Protein AF-A0A2V6AE75-F1 (afdb_monomer_lite)

Secondary structure (DSSP, 8-state):
----HHHHHHHTT----------------PPPPPPPPPP---------------------------------PPPPP---------PPEEESEEEEEEEEEGGGTHHHHHHHHHHHHHHTT-EEEEEEE--S-TT--EEEEEEEEESS---S--SSEEEEEESSHHHHHTTGGGEEEEEEEEEETTT----TT--SSEEEEE-HHHHHHHHTTT--SSTTHHHHHHHHHHHHTT--HHHHHHHHHHHTTTS-HHHHHHHHHHHHHHHHS--TTT--S-EEE-----SS-PPP----HHHHHHHHHHHTT--EEEE---TTTHHHHHHHHHHGGGGT-EEEEPSSHHHHHHHHHHHHHTTS-EEEEE-HHHHHHHHHHHHHHHHTT--EEEEE---B-STT-BTTS-----HHHHHH-SSSS--------S-STTT-

Foldseek 3Di:
DDDDPVVVVVVVVPDDDDDDDDDDDFWWDWADDDDDDDDDDDDDDDDDDDDDDDDDDDDDDDDDDDDDDDDDDDDDDDDDDDDDDLAADADFKFKEKEKDKPVLCQVVLLVLVLQLLLVQVWDKTKDKFFDPDPVIDIIMIMMMIGLDDDQDSDQAGLEYEEEAQCRCVVRVVRHAFAGEYEYQLVHHDDDPVPNRYQYQYDVLQVLLCVLLPNPPRSHQSSLLVSLQLCQQQVGDPVSSLVVLCVVQPPHDPVVSVSSVSSSVSSNPDCSPPRRSHRYYHDNDDDPPDDRIDTDGLLVLLLVVCVVVPAQEFEEEDAPPNNVSLVSNQVCSVVVVGHYYYDPALCRRLVRQQVVQVVPGAYEYEDEDQSLLVCQAVLLVCQVVVGHYHYYHPYAADDPVGGRRHHDDPCPCCQQPVHPDDRGDDDDDDPHSNSSD

pLDDT: mean 78.6, std 26.05, range [21.42, 98.81]

Radius of gyration: 27.42 Å; chains: 1; bounding box: 71×68×72 Å

Sequence (436 aa):
MTADLNEFRRWQSAATVFLWKNRQHCLTLLIRGFPVLPENTSTPVVTEADAVGGGAPSASPAPTTSPASTATPAPTASPASDRADLRPENIQDAVIRLAGNSQDGIQTAGAFLARLAGRSDQDVMTYMTIPATISGGPSIFQVRIGSGEVLSAGDEADFLVAFYQHSYQDHLDFLKEGGVLLYDSDNVEPNLDDKRFVYVGVPITGLTVEALGGTAKDKGKNIFVLGLISKIFSLDVEKLKKLISEKFAGKDESIVNTALMAFQAGYAYPVGKVLTHQYQFEKIEKPGGRAQITMDGNQALAYGLIAAGVRYGAGYPITPWSSIMEVLRREFPKYGGIFVQAEDELGAVSLALGFSYSGYLAVTGSAGPGISLKSEAIGWASMAEIPLIVCNIQRGGPSTGLPT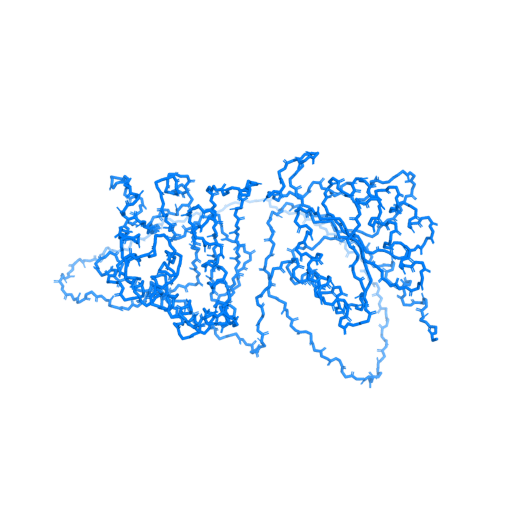NVEQSDLHQAIYGSHGDSPRVVLAAASVEDCF

Structure (mmCIF, N/CA/C/O backbone):
data_AF-A0A2V6AE75-F1
#
_entry.id   AF-A0A2V6AE75-F1
#
loop_
_atom_site.group_PDB
_atom_site.id
_atom_site.type_symbol
_atom_site.label_atom_id
_atom_site.label_alt_id
_atom_site.label_comp_id
_atom_site.label_asym_id
_atom_site.label_entity_id
_atom_site.label_seq_id
_atom_site.pdbx_PDB_ins_code
_atom_site.Cartn_x
_atom_site.Cartn_y
_atom_site.Cartn_z
_atom_site.occupancy
_atom_site.B_iso_or_equiv
_atom_site.auth_seq_id
_atom_site.auth_comp_id
_atom_site.auth_asym_id
_atom_site.auth_atom_id
_atom_site.pdbx_PDB_model_num
ATOM 1 N N . MET A 1 1 ? 36.318 -8.259 -16.735 1.00 35.66 1 MET A N 1
ATOM 2 C CA . MET A 1 1 ? 35.763 -9.527 -16.220 1.00 35.66 1 MET A CA 1
ATOM 3 C C . MET A 1 1 ? 34.542 -9.834 -17.063 1.00 35.66 1 MET A C 1
ATOM 5 O O . MET A 1 1 ? 33.540 -9.151 -16.933 1.00 35.66 1 MET A O 1
ATOM 9 N N . THR A 1 2 ? 34.693 -10.716 -18.044 1.00 29.47 2 THR A N 1
ATOM 10 C CA . THR A 1 2 ? 33.661 -11.074 -19.025 1.00 29.47 2 THR A CA 1
ATOM 11 C C . THR A 1 2 ? 32.618 -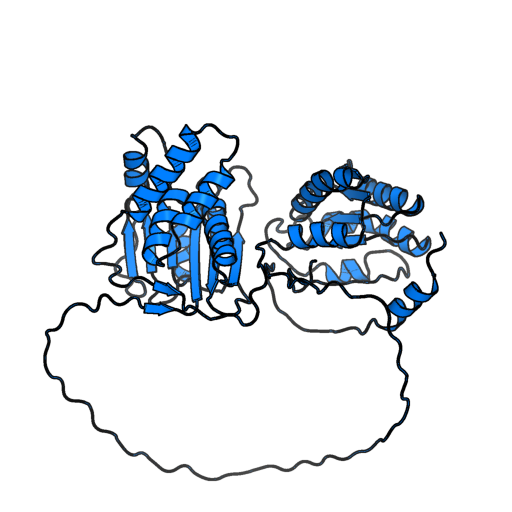11.971 -18.367 1.00 29.47 2 THR A C 1
ATOM 13 O O . THR A 1 2 ? 32.948 -13.088 -17.977 1.00 29.47 2 THR A O 1
ATOM 16 N N . ALA A 1 3 ? 31.392 -11.468 -18.218 1.00 35.03 3 ALA A N 1
ATOM 17 C CA . ALA A 1 3 ? 30.235 -12.274 -17.846 1.00 35.03 3 ALA A CA 1
ATOM 18 C C . ALA A 1 3 ? 29.914 -13.256 -18.986 1.00 35.03 3 ALA A C 1
ATOM 20 O O . ALA A 1 3 ? 29.964 -12.892 -20.163 1.00 35.03 3 ALA A O 1
ATOM 21 N N . ASP A 1 4 ? 29.652 -14.510 -18.628 1.00 35.81 4 ASP A N 1
ATOM 22 C CA . ASP A 1 4 ? 29.437 -15.612 -19.560 1.00 35.81 4 ASP A CA 1
ATOM 23 C C . ASP A 1 4 ? 28.069 -15.476 -20.254 1.00 35.81 4 ASP A C 1
ATOM 25 O O . ASP A 1 4 ? 27.013 -15.722 -19.673 1.00 35.81 4 ASP A O 1
ATOM 29 N N . LEU A 1 5 ? 28.094 -15.082 -21.531 1.00 38.09 5 LEU A N 1
ATOM 30 C CA . LEU A 1 5 ? 26.931 -14.957 -22.421 1.00 38.09 5 LEU A CA 1
ATOM 31 C C . LEU A 1 5 ? 26.118 -16.263 -22.562 1.00 38.09 5 LEU A C 1
ATOM 33 O O . LEU A 1 5 ? 24.979 -16.228 -23.035 1.00 38.09 5 LEU A O 1
ATOM 37 N N . ASN A 1 6 ? 26.659 -17.416 -22.149 1.00 29.03 6 ASN A N 1
ATOM 38 C CA . ASN A 1 6 ? 25.955 -18.697 -22.223 1.00 29.03 6 ASN A CA 1
ATOM 39 C C . ASN A 1 6 ? 24.900 -18.887 -21.125 1.00 29.03 6 ASN A C 1
ATOM 41 O O . ASN A 1 6 ? 23.926 -19.610 -21.351 1.00 29.03 6 ASN A O 1
ATOM 45 N N . GLU A 1 7 ? 25.029 -18.221 -19.973 1.00 36.72 7 GLU A N 1
ATOM 46 C CA . GLU A 1 7 ? 24.012 -18.289 -18.913 1.00 36.72 7 GLU A CA 1
ATOM 47 C C . GLU A 1 7 ? 22.717 -17.574 -19.331 1.00 36.72 7 GLU A C 1
ATOM 49 O O . GLU A 1 7 ? 21.615 -18.054 -19.060 1.00 36.72 7 GLU A O 1
ATOM 54 N N . PHE A 1 8 ? 22.839 -16.495 -20.109 1.00 36.03 8 PHE A N 1
ATOM 55 C CA . PHE A 1 8 ? 21.703 -15.723 -20.618 1.00 36.03 8 PHE A CA 1
ATOM 56 C C . PHE A 1 8 ? 20.878 -16.495 -21.665 1.00 36.03 8 PHE A C 1
ATOM 58 O O . PHE A 1 8 ? 19.649 -16.422 -21.687 1.00 36.03 8 PHE A O 1
ATOM 65 N N . ARG A 1 9 ? 21.530 -17.322 -22.498 1.00 31.33 9 ARG A N 1
ATOM 66 C CA . ARG A 1 9 ? 20.846 -18.162 -23.502 1.00 31.33 9 ARG A CA 1
ATOM 67 C C . ARG A 1 9 ? 20.025 -19.299 -22.887 1.00 31.33 9 ARG A C 1
ATOM 69 O O . ARG A 1 9 ? 19.037 -19.725 -23.484 1.00 31.33 9 ARG A O 1
ATOM 76 N N . ARG A 1 10 ? 20.375 -19.767 -21.682 1.00 28.88 10 ARG A N 1
ATOM 77 C CA . ARG A 1 10 ? 19.576 -20.776 -20.963 1.00 28.88 10 ARG A CA 1
ATOM 78 C C . ARG A 1 10 ? 18.225 -20.228 -20.494 1.00 28.88 10 ARG A C 1
ATOM 80 O O . ARG A 1 10 ? 17.246 -20.966 -20.527 1.00 28.88 10 ARG A O 1
ATOM 87 N N . TRP A 1 11 ? 18.139 -18.939 -20.158 1.00 31.64 11 TRP A N 1
ATOM 88 C CA . TRP A 1 11 ? 16.885 -18.297 -19.740 1.00 31.64 11 TRP A CA 1
ATOM 89 C C . TRP A 1 11 ? 15.883 -18.091 -20.886 1.00 31.64 11 TRP A C 1
ATOM 91 O O . TRP A 1 11 ? 14.678 -18.184 -20.663 1.00 31.64 11 TRP A O 1
ATOM 101 N N . GLN A 1 12 ? 16.347 -17.908 -22.129 1.00 29.72 12 GLN A N 1
ATOM 102 C CA . GLN A 1 12 ? 15.461 -17.770 -23.298 1.00 29.72 12 GLN A CA 1
ATOM 103 C C . GLN A 1 12 ? 14.671 -19.047 -23.636 1.00 29.72 12 GLN A C 1
ATOM 105 O O . GLN A 1 12 ? 13.652 -18.970 -24.315 1.00 29.72 12 GLN A O 1
ATOM 110 N N . SER A 1 13 ? 15.106 -20.217 -23.159 1.00 24.70 13 SER A N 1
ATOM 111 C CA . SER A 1 13 ? 14.531 -21.511 -23.563 1.00 24.70 13 SER A CA 1
ATOM 112 C C . SER A 1 13 ? 13.405 -22.016 -22.645 1.00 24.70 13 SER A C 1
ATOM 114 O O . SER A 1 13 ? 12.788 -23.030 -22.954 1.00 24.70 13 SER A O 1
ATOM 116 N N . ALA A 1 14 ? 13.128 -21.340 -21.521 1.00 26.14 14 ALA A N 1
ATOM 117 C CA . ALA A 1 14 ? 12.221 -21.835 -20.474 1.00 26.14 14 ALA A CA 1
ATOM 118 C C . ALA A 1 14 ? 10.892 -21.060 -20.341 1.00 26.14 14 ALA A C 1
ATOM 120 O O . ALA A 1 14 ? 10.086 -21.370 -19.463 1.00 26.14 14 ALA A O 1
ATOM 121 N N . ALA A 1 15 ? 10.623 -20.073 -21.202 1.00 24.88 15 ALA A N 1
ATOM 122 C CA . ALA A 1 15 ? 9.397 -19.277 -21.143 1.00 24.88 15 ALA A CA 1
ATOM 123 C C . ALA A 1 15 ? 8.184 -20.069 -21.670 1.00 24.88 15 ALA A C 1
ATOM 125 O O . ALA A 1 15 ? 7.795 -19.970 -22.832 1.00 24.88 15 ALA A O 1
ATOM 126 N N . THR A 1 16 ? 7.581 -20.877 -20.798 1.00 22.91 16 THR A N 1
ATOM 127 C CA . THR A 1 16 ? 6.280 -21.509 -21.042 1.00 22.91 16 THR A CA 1
ATOM 128 C C . THR A 1 16 ? 5.179 -20.503 -20.715 1.00 22.91 16 THR A C 1
ATOM 130 O O . THR A 1 16 ? 5.070 -20.029 -19.586 1.00 22.91 16 THR A O 1
ATOM 133 N N . VAL A 1 17 ? 4.366 -20.164 -21.716 1.00 23.61 17 VAL A N 1
ATOM 134 C CA . VAL A 1 17 ? 3.197 -19.285 -21.588 1.00 23.61 17 VAL A CA 1
ATOM 135 C C . VAL A 1 17 ? 2.129 -19.986 -20.746 1.00 23.61 17 VAL A C 1
ATOM 137 O O . VAL A 1 17 ? 1.530 -20.962 -21.194 1.00 23.61 17 VAL A O 1
ATOM 140 N N . PHE A 1 18 ? 1.856 -19.479 -19.543 1.00 23.05 18 PHE A N 1
ATOM 141 C CA . PHE A 1 18 ? 0.671 -19.858 -18.773 1.00 23.05 18 PHE A CA 1
ATOM 142 C C . PHE A 1 18 ? -0.447 -18.837 -19.013 1.00 23.05 18 PHE A C 1
ATOM 144 O O . PHE A 1 18 ? -0.394 -17.702 -18.550 1.00 23.05 18 PHE A O 1
ATOM 151 N N . LEU A 1 19 ? -1.478 -19.257 -19.749 1.00 21.42 19 LEU A N 1
ATOM 152 C CA . LEU A 1 19 ? -2.769 -18.574 -19.836 1.00 21.42 19 LEU A CA 1
ATOM 153 C C . LEU A 1 19 ? -3.636 -19.046 -18.666 1.00 21.42 19 LEU A C 1
ATOM 155 O O . LEU A 1 19 ? -4.072 -20.199 -18.655 1.00 21.42 19 LEU A O 1
ATOM 159 N N . TRP A 1 20 ? -3.922 -18.177 -17.693 1.00 22.97 20 TRP A N 1
ATOM 160 C CA . TRP A 1 20 ? -4.944 -18.479 -16.692 1.00 22.97 20 TRP A CA 1
ATOM 161 C C . TRP A 1 20 ? -5.740 -17.262 -16.210 1.00 22.97 20 TRP A C 1
ATOM 163 O O . TRP A 1 20 ? -5.363 -16.108 -16.382 1.00 22.97 20 TRP A O 1
ATOM 173 N N . LYS A 1 21 ? -6.924 -17.588 -15.694 1.00 21.62 21 LYS A N 1
ATOM 174 C CA . LYS A 1 21 ? -8.174 -16.837 -15.676 1.00 21.62 21 LYS A CA 1
ATOM 175 C C . LYS A 1 21 ? -8.388 -16.209 -14.293 1.00 21.62 21 LYS A C 1
ATOM 177 O O . LYS A 1 21 ? -8.457 -16.935 -13.312 1.00 21.62 21 LYS A O 1
ATOM 182 N N . ASN A 1 22 ? -8.600 -14.893 -14.278 1.00 27.47 22 ASN A N 1
ATOM 183 C CA . ASN A 1 22 ? -9.385 -14.118 -13.308 1.00 27.47 22 ASN A CA 1
ATOM 184 C C . ASN A 1 22 ? -9.069 -14.328 -11.808 1.00 27.47 22 ASN A C 1
ATOM 186 O O . ASN A 1 22 ? -9.602 -15.252 -11.199 1.00 27.47 22 ASN A O 1
ATOM 190 N N . ARG A 1 23 ? -8.309 -13.410 -11.189 1.00 27.20 23 ARG A N 1
ATOM 191 C CA . ARG A 1 23 ? -8.377 -13.092 -9.745 1.00 27.20 23 ARG A CA 1
ATOM 192 C C . ARG A 1 23 ? -7.715 -11.736 -9.470 1.00 27.20 23 ARG A C 1
ATOM 194 O O . ARG A 1 23 ? -6.557 -11.514 -9.807 1.00 27.20 23 ARG A O 1
ATOM 201 N N . GLN A 1 24 ? -8.509 -10.829 -8.910 1.00 28.41 24 GLN A N 1
ATOM 202 C CA . GLN A 1 24 ? -8.134 -9.467 -8.535 1.00 28.41 24 GLN A CA 1
ATOM 203 C C . GLN A 1 24 ? -7.286 -9.437 -7.247 1.00 28.41 24 GLN A C 1
ATOM 205 O O . GLN A 1 24 ? -7.341 -10.389 -6.467 1.00 28.41 24 GLN A O 1
ATOM 210 N N . HIS A 1 25 ? -6.646 -8.278 -7.019 1.00 34.34 25 HIS A N 1
ATOM 211 C CA . HIS A 1 25 ? -6.172 -7.667 -5.758 1.00 34.34 25 HIS A CA 1
ATOM 212 C C . HIS A 1 25 ? -4.651 -7.472 -5.613 1.00 34.34 25 HIS A C 1
ATOM 214 O O . HIS A 1 25 ? -3.851 -8.373 -5.841 1.00 34.34 25 HIS A O 1
ATOM 220 N N . CYS A 1 26 ? -4.287 -6.247 -5.204 1.00 28.89 26 CYS A N 1
ATOM 221 C CA . CYS A 1 26 ? -2.947 -5.845 -4.777 1.00 28.89 26 CYS A CA 1
ATOM 222 C C . CYS A 1 26 ? -2.521 -6.681 -3.576 1.00 28.89 26 CYS A C 1
ATOM 224 O O . CYS A 1 26 ? -3.180 -6.665 -2.537 1.00 28.89 26 CYS A O 1
ATOM 226 N N . LEU A 1 27 ? -1.416 -7.396 -3.734 1.00 27.48 27 LEU A N 1
ATOM 227 C CA . LEU A 1 27 ? -0.956 -8.338 -2.742 1.00 27.48 27 LEU A CA 1
ATOM 228 C C . LEU A 1 27 ? -0.050 -7.662 -1.699 1.00 27.48 27 LEU A C 1
ATOM 230 O O . LEU A 1 27 ? 0.659 -6.694 -1.977 1.00 27.48 27 LEU A O 1
ATOM 234 N N . THR A 1 28 ? -0.071 -8.197 -0.480 1.00 26.84 28 THR A N 1
ATOM 235 C CA . THR A 1 28 ? 0.963 -8.105 0.562 1.00 26.84 28 THR A CA 1
ATOM 236 C C . THR A 1 28 ? 1.141 -9.514 1.115 1.00 26.84 28 THR A C 1
ATOM 238 O O . THR A 1 28 ? 0.251 -10.041 1.761 1.00 26.84 28 THR A O 1
ATOM 241 N N . LEU A 1 29 ? 2.257 -10.152 0.775 1.00 28.88 29 LEU A N 1
ATOM 242 C CA . LEU A 1 29 ? 2.631 -11.528 1.109 1.00 28.88 29 LEU A CA 1
ATOM 243 C C . LEU A 1 29 ? 4.057 -11.540 1.666 1.00 28.88 29 LEU A C 1
ATOM 245 O O . LEU A 1 29 ? 4.942 -10.811 1.220 1.00 28.88 29 LEU A O 1
ATOM 249 N N . LEU A 1 30 ? 4.240 -12.379 2.671 1.00 32.41 30 LEU A N 1
ATOM 250 C CA . LEU A 1 30 ? 5.475 -12.615 3.399 1.00 32.41 30 LEU A CA 1
ATOM 251 C C . LEU A 1 30 ? 6.550 -13.247 2.504 1.00 32.41 30 LEU A C 1
ATOM 253 O O . LEU A 1 30 ? 6.355 -14.342 1.991 1.00 32.41 30 LEU A O 1
ATOM 257 N N . ILE A 1 31 ? 7.709 -12.598 2.376 1.00 30.89 31 ILE A N 1
ATOM 258 C CA . ILE A 1 31 ? 8.863 -13.163 1.661 1.00 30.89 31 ILE A CA 1
ATOM 259 C C . ILE A 1 31 ? 9.508 -14.263 2.510 1.00 30.89 31 ILE A C 1
ATOM 261 O O . ILE A 1 31 ? 9.928 -14.017 3.648 1.00 30.89 31 ILE A O 1
ATOM 265 N N . ARG A 1 32 ? 9.648 -15.470 1.950 1.00 32.94 32 ARG A N 1
ATOM 266 C CA . ARG A 1 32 ? 10.414 -16.561 2.559 1.00 32.94 32 ARG A CA 1
ATOM 267 C C . ARG A 1 32 ? 11.907 -16.320 2.325 1.00 32.94 32 ARG A C 1
ATOM 269 O O . ARG A 1 32 ? 12.381 -16.250 1.199 1.00 32.94 32 ARG A O 1
ATOM 276 N N . GLY A 1 33 ? 12.684 -16.217 3.404 1.00 25.08 33 GLY A N 1
ATOM 277 C CA . GLY A 1 33 ? 14.141 -16.097 3.309 1.00 25.08 33 GLY A CA 1
ATOM 278 C C . GLY A 1 33 ? 14.779 -17.307 2.611 1.00 25.08 33 GLY A C 1
ATOM 279 O O . GLY A 1 33 ? 14.550 -18.454 3.018 1.00 25.08 33 GLY A O 1
ATOM 280 N N . PHE A 1 34 ? 15.593 -17.042 1.586 1.00 28.50 34 PHE A N 1
ATOM 281 C CA . PHE A 1 34 ? 16.415 -18.039 0.898 1.00 28.50 34 PHE A CA 1
ATOM 282 C C . PHE A 1 34 ? 17.563 -18.542 1.790 1.00 28.50 34 PHE A C 1
ATOM 284 O O . PHE A 1 34 ? 18.136 -17.765 2.559 1.00 28.50 34 PHE A O 1
ATOM 291 N N . PRO A 1 35 ? 17.952 -19.825 1.682 1.00 26.17 35 PRO A N 1
ATOM 292 C CA . PRO A 1 35 ? 19.210 -20.292 2.236 1.00 26.17 35 PRO A CA 1
ATOM 293 C C . PRO A 1 35 ? 20.378 -19.752 1.403 1.00 26.17 35 PRO A C 1
ATOM 295 O O . PRO A 1 35 ? 20.378 -19.827 0.175 1.00 26.17 35 PRO A O 1
ATOM 298 N N . VAL A 1 36 ? 21.398 -19.241 2.088 1.00 27.55 36 VAL A N 1
ATOM 299 C CA . VAL A 1 36 ? 22.727 -19.023 1.510 1.00 27.55 36 VAL A CA 1
ATOM 300 C C . VAL A 1 36 ? 23.256 -20.389 1.058 1.00 27.55 36 VAL A C 1
ATOM 302 O O . VAL A 1 36 ? 23.403 -21.291 1.883 1.00 27.55 36 VAL A O 1
ATOM 305 N N . LEU A 1 37 ? 23.487 -20.563 -0.246 1.00 25.23 37 LEU A N 1
ATOM 306 C CA . LEU A 1 37 ? 24.079 -21.785 -0.795 1.00 25.23 37 LEU A CA 1
ATOM 307 C C . LEU A 1 37 ? 25.550 -21.895 -0.355 1.00 25.23 37 LEU A C 1
ATOM 309 O O . LEU A 1 37 ? 26.296 -20.931 -0.540 1.00 25.23 37 LEU A O 1
ATOM 313 N N . PRO A 1 38 ? 25.998 -23.042 0.186 1.00 25.62 38 PRO A N 1
ATOM 314 C CA . PRO A 1 38 ? 27.416 -23.334 0.292 1.00 25.62 38 PRO A CA 1
ATOM 315 C C . PRO A 1 38 ? 27.974 -23.818 -1.055 1.00 25.62 38 PRO A C 1
ATOM 317 O O . PRO A 1 38 ? 27.281 -24.442 -1.860 1.00 25.62 38 PRO A O 1
ATOM 320 N N . GLU A 1 39 ? 29.247 -23.497 -1.276 1.00 26.94 39 GLU A N 1
ATOM 321 C CA . GLU A 1 39 ? 30.039 -23.825 -2.460 1.00 26.94 39 GLU A CA 1
ATOM 322 C C . GLU A 1 39 ? 30.073 -25.328 -2.792 1.00 26.94 39 GLU A C 1
ATOM 324 O O . GLU A 1 39 ? 30.172 -26.178 -1.910 1.00 26.94 39 GLU A O 1
ATOM 329 N N . ASN A 1 40 ? 30.064 -25.604 -4.103 1.00 28.28 40 ASN A N 1
ATOM 330 C CA . ASN A 1 40 ? 30.619 -26.764 -4.809 1.00 28.28 40 ASN A CA 1
ATOM 331 C C . ASN A 1 40 ? 30.670 -28.112 -4.071 1.00 28.28 40 ASN A C 1
ATOM 333 O O . ASN A 1 40 ? 31.587 -28.376 -3.302 1.00 28.28 40 ASN A O 1
ATOM 337 N N . THR A 1 41 ? 29.855 -29.066 -4.522 1.00 27.16 41 THR A N 1
ATOM 338 C CA . THR A 1 41 ? 30.344 -30.428 -4.803 1.00 27.16 41 THR A CA 1
ATOM 339 C C . THR A 1 41 ? 29.506 -31.082 -5.901 1.00 27.16 41 THR A C 1
ATOM 341 O O . THR A 1 41 ? 28.281 -31.015 -5.926 1.00 27.16 41 THR A O 1
ATOM 344 N N . SER A 1 42 ? 30.217 -31.663 -6.858 1.00 25.88 42 SER A N 1
ATOM 345 C CA . SER A 1 42 ? 29.749 -32.352 -8.055 1.00 25.88 42 SER A CA 1
ATOM 346 C C . SER A 1 42 ? 29.156 -33.729 -7.746 1.00 25.88 42 SER A C 1
ATOM 348 O O . SER A 1 42 ? 29.641 -34.413 -6.852 1.00 25.88 42 SER A O 1
ATOM 350 N N . THR A 1 43 ? 28.157 -34.172 -8.520 1.00 24.55 43 THR A N 1
ATOM 351 C CA . THR A 1 43 ? 27.896 -35.586 -8.901 1.00 24.55 43 THR A CA 1
ATOM 352 C C . THR A 1 43 ? 26.747 -35.661 -9.940 1.00 24.55 43 THR A C 1
ATOM 354 O O . THR A 1 43 ? 26.070 -34.657 -10.150 1.00 24.55 43 THR A O 1
ATOM 357 N N . PRO A 1 44 ? 26.605 -36.771 -10.701 1.00 27.09 44 PRO A N 1
ATOM 358 C CA . PRO A 1 44 ? 26.409 -36.701 -12.149 1.00 27.09 44 PRO A CA 1
ATOM 359 C C . PRO A 1 44 ? 24.986 -36.974 -12.665 1.00 27.09 44 PRO A C 1
ATOM 361 O O . PRO A 1 44 ? 24.097 -37.456 -11.972 1.00 27.09 44 PRO A O 1
ATOM 364 N N . VAL A 1 45 ? 24.866 -36.673 -13.958 1.00 23.52 45 VAL A N 1
ATOM 365 C CA . VAL A 1 45 ? 23.772 -36.880 -14.913 1.00 23.52 45 VAL A CA 1
ATOM 366 C C . VAL A 1 45 ? 23.312 -38.342 -15.004 1.00 23.52 45 VAL A C 1
ATOM 368 O O . VAL A 1 45 ? 24.140 -39.246 -15.103 1.00 23.52 45 VAL A O 1
ATOM 371 N N . VAL A 1 46 ? 21.992 -38.544 -15.101 1.00 24.36 46 VAL A N 1
ATOM 372 C CA . VAL A 1 46 ? 21.364 -39.745 -15.678 1.00 24.36 46 VAL A CA 1
ATOM 373 C C . VAL A 1 46 ? 20.330 -39.295 -16.716 1.00 24.36 46 VAL A C 1
ATOM 375 O O . VAL A 1 46 ? 19.507 -38.424 -16.442 1.00 24.36 46 VAL A O 1
ATOM 378 N N . THR A 1 47 ? 20.419 -39.866 -17.915 1.00 24.08 47 THR A N 1
ATOM 379 C CA . THR A 1 47 ? 19.574 -39.637 -19.098 1.00 24.08 47 THR A CA 1
ATOM 380 C C . THR A 1 47 ? 18.679 -40.846 -19.399 1.00 24.08 47 THR A C 1
ATOM 382 O O . THR A 1 47 ? 19.060 -41.965 -19.064 1.00 24.08 47 THR A O 1
ATOM 385 N N . GLU A 1 48 ? 17.592 -40.577 -20.148 1.00 27.12 48 GLU A N 1
ATOM 386 C CA . GLU A 1 48 ? 16.764 -41.498 -20.972 1.00 27.12 48 GLU A CA 1
ATOM 387 C C . GLU A 1 48 ? 15.752 -42.412 -20.231 1.00 27.12 48 GLU A C 1
ATOM 389 O O . GLU A 1 48 ? 16.015 -42.858 -19.124 1.00 27.12 48 GLU A O 1
ATOM 394 N N . ALA A 1 49 ? 14.550 -42.743 -20.737 1.00 27.14 49 ALA A N 1
ATOM 395 C CA . ALA A 1 49 ? 13.912 -42.591 -22.054 1.00 27.14 49 ALA A CA 1
ATOM 396 C C . ALA A 1 49 ? 12.366 -42.767 -21.972 1.00 27.14 49 ALA A C 1
ATOM 398 O O . ALA A 1 49 ? 11.816 -43.168 -20.947 1.00 27.14 49 ALA A O 1
ATOM 399 N N . ASP A 1 50 ? 11.721 -42.471 -23.105 1.00 25.95 50 ASP A N 1
ATOM 400 C CA . ASP A 1 50 ? 10.306 -42.550 -23.503 1.00 25.95 50 ASP A CA 1
ATOM 401 C C . ASP A 1 50 ? 9.504 -43.822 -23.150 1.00 25.95 50 ASP A C 1
ATOM 403 O O . ASP A 1 50 ? 10.033 -44.931 -23.178 1.00 25.95 50 ASP A O 1
ATOM 407 N N . ALA A 1 51 ? 8.171 -43.672 -23.031 1.00 28.11 51 ALA A N 1
ATOM 408 C CA . ALA A 1 51 ? 7.203 -44.570 -23.686 1.00 28.11 51 ALA A CA 1
ATOM 409 C C . ALA A 1 51 ? 5.777 -43.978 -23.758 1.00 28.11 51 ALA A C 1
ATOM 411 O O . ALA A 1 51 ? 5.237 -43.429 -22.801 1.00 28.11 51 ALA A O 1
ATOM 412 N N . VAL A 1 52 ? 5.184 -44.147 -24.938 1.00 27.28 52 VAL A N 1
ATOM 413 C CA . VAL A 1 52 ? 3.875 -43.696 -25.432 1.00 27.28 52 VAL A CA 1
ATOM 414 C C . VAL A 1 52 ? 2.779 -44.752 -25.197 1.00 27.28 52 VAL A C 1
ATOM 416 O O . VAL A 1 52 ? 3.060 -45.947 -25.234 1.00 27.28 52 VAL A O 1
ATOM 419 N N . GLY A 1 53 ? 1.516 -44.305 -25.105 1.00 26.66 53 GLY A N 1
ATOM 420 C CA . GLY A 1 53 ? 0.292 -45.099 -25.346 1.00 26.66 53 GLY A CA 1
ATOM 421 C C . GLY A 1 53 ? -0.617 -45.162 -24.113 1.00 26.66 53 GLY A C 1
ATOM 422 O O . GLY A 1 53 ? -0.150 -45.463 -23.029 1.00 26.66 53 GLY A O 1
ATOM 423 N N . GLY A 1 54 ? -1.919 -44.877 -24.130 1.00 25.11 54 GLY A N 1
ATOM 424 C CA . GLY A 1 54 ? -2.922 -44.855 -25.190 1.00 25.11 54 GLY A CA 1
ATOM 425 C C . GLY A 1 54 ? -4.163 -45.592 -24.659 1.00 25.11 54 GLY A C 1
ATOM 426 O O . GLY A 1 54 ? -4.037 -46.726 -24.213 1.00 25.11 54 GLY A O 1
ATOM 427 N N . GLY A 1 55 ? -5.348 -44.970 -24.713 1.00 26.80 55 GLY A N 1
ATOM 428 C CA . GLY A 1 55 ? -6.639 -45.672 -24.595 1.00 26.80 55 GLY A CA 1
ATOM 429 C C . GLY A 1 55 ? -7.504 -45.343 -23.371 1.00 26.80 55 GLY A C 1
ATOM 430 O O . GLY A 1 55 ? -7.340 -45.921 -22.303 1.00 26.80 55 GLY A O 1
ATOM 431 N N . ALA A 1 56 ? -8.508 -44.485 -23.577 1.00 27.86 56 ALA A N 1
ATOM 432 C CA . ALA A 1 56 ? -9.781 -44.546 -22.850 1.00 27.86 56 ALA A CA 1
ATOM 433 C C . ALA A 1 56 ? -10.640 -45.702 -23.420 1.00 27.86 56 ALA A C 1
ATOM 435 O O . ALA A 1 56 ? -10.423 -46.094 -24.572 1.00 27.86 56 ALA A O 1
ATOM 436 N N . PRO A 1 57 ? -11.641 -46.220 -22.682 1.00 37.00 57 PRO A N 1
ATOM 437 C CA . PRO A 1 57 ? -12.982 -45.686 -22.928 1.00 37.00 57 PRO A CA 1
ATOM 438 C C . PRO A 1 57 ? -13.921 -45.602 -21.708 1.00 37.00 57 PRO A C 1
ATOM 440 O O . PRO A 1 57 ? -13.748 -46.215 -20.660 1.00 37.00 57 PRO A O 1
ATOM 443 N N . SER A 1 58 ? -14.958 -44.804 -21.945 1.00 28.28 58 SER A N 1
ATOM 444 C CA . SER A 1 58 ? -16.192 -44.535 -21.207 1.00 28.28 58 SER A CA 1
ATOM 445 C C . SER A 1 58 ? -17.004 -45.750 -20.737 1.00 28.28 58 SER A C 1
ATOM 447 O O . SER A 1 58 ? -17.206 -46.668 -21.528 1.00 28.28 58 SER A O 1
ATOM 449 N N . ALA A 1 59 ? -17.638 -45.647 -19.557 1.00 29.89 59 ALA A N 1
ATOM 450 C CA . ALA A 1 59 ? -19.034 -46.066 -19.334 1.00 29.89 59 ALA A CA 1
ATOM 451 C C . ALA A 1 59 ? -19.597 -45.598 -17.967 1.00 29.89 59 ALA A C 1
ATOM 453 O O . ALA A 1 59 ? -19.040 -45.843 -16.903 1.00 29.89 59 ALA A O 1
ATOM 454 N N . SER A 1 60 ? -20.760 -44.959 -18.022 1.00 27.70 60 SER A N 1
ATOM 455 C CA . SER A 1 60 ? -21.813 -44.810 -16.999 1.00 27.70 60 SER A CA 1
ATOM 456 C C . SER A 1 60 ? -23.137 -44.841 -17.792 1.00 27.70 60 SER A C 1
ATOM 458 O O . SER A 1 60 ? -23.062 -44.503 -18.980 1.00 27.70 60 SER A O 1
ATOM 460 N N . PRO A 1 61 ? -24.330 -45.189 -17.244 1.00 41.59 61 PRO A N 1
ATOM 461 C CA . PRO A 1 61 ? -24.777 -44.850 -15.882 1.00 41.59 61 PRO A CA 1
ATOM 462 C C . PRO A 1 61 ? -25.781 -45.826 -15.188 1.00 41.59 61 PRO A C 1
ATOM 464 O O . PRO A 1 61 ? -26.252 -46.800 -15.769 1.00 41.59 61 PRO A O 1
ATOM 467 N N . ALA A 1 62 ? -26.202 -45.404 -13.982 1.00 27.62 62 ALA A N 1
ATOM 468 C CA . ALA A 1 62 ? -27.538 -45.562 -13.364 1.00 27.62 62 ALA A CA 1
ATOM 469 C C . ALA A 1 62 ? -27.736 -46.706 -12.320 1.00 27.62 62 ALA A C 1
ATOM 471 O O . ALA A 1 62 ? -26.874 -47.565 -12.173 1.00 27.62 62 ALA A O 1
ATOM 472 N N . PRO A 1 63 ? -28.829 -46.690 -11.521 1.00 34.06 63 PRO A N 1
ATOM 473 C CA . PRO A 1 63 ? -28.933 -45.925 -10.267 1.00 34.06 63 PRO A CA 1
ATOM 474 C C . PRO A 1 63 ? -29.467 -46.778 -9.089 1.00 34.06 63 PRO A C 1
ATOM 476 O O . PRO A 1 63 ? -30.266 -47.685 -9.298 1.00 34.06 63 PRO A O 1
ATOM 479 N N . THR A 1 64 ? -29.148 -46.447 -7.832 1.00 29.62 64 THR A N 1
ATOM 480 C CA . THR A 1 64 ? -29.771 -47.130 -6.673 1.00 29.62 64 THR A CA 1
ATOM 481 C C . THR A 1 64 ? -29.946 -46.220 -5.454 1.00 29.62 64 THR A C 1
ATOM 483 O O . THR A 1 64 ? -28.998 -45.908 -4.745 1.00 29.62 64 THR A O 1
ATOM 486 N N . THR A 1 65 ? -31.201 -45.795 -5.273 1.00 28.78 65 THR A N 1
ATOM 487 C CA . THR A 1 65 ? -32.027 -45.835 -4.046 1.00 28.78 65 THR A CA 1
ATOM 488 C C . THR A 1 65 ? -31.405 -45.537 -2.674 1.00 28.78 65 THR A C 1
ATOM 490 O O . THR A 1 65 ? -30.635 -46.323 -2.128 1.00 28.78 65 THR A O 1
ATOM 493 N N . SER A 1 66 ? -31.916 -44.470 -2.052 1.00 30.66 66 SER A N 1
ATOM 494 C CA . SER A 1 66 ? -31.883 -44.183 -0.611 1.00 30.66 66 SER A CA 1
ATOM 495 C C . SER A 1 66 ? -32.665 -45.209 0.224 1.00 30.66 66 SER A C 1
ATOM 497 O O . SER A 1 66 ? -33.654 -45.764 -0.262 1.00 30.66 66 SER A O 1
ATOM 499 N N . PRO A 1 67 ? -32.352 -45.313 1.529 1.00 34.78 67 PRO A N 1
ATOM 500 C CA . PRO A 1 67 ? -33.397 -45.488 2.526 1.00 34.78 67 PRO A CA 1
ATOM 501 C C . PRO A 1 67 ? -33.361 -44.451 3.662 1.00 34.78 67 PRO A C 1
ATOM 503 O O . PRO A 1 67 ? -32.322 -44.025 4.157 1.00 34.78 67 PRO A O 1
ATOM 506 N N . ALA A 1 68 ? -34.590 -44.091 4.016 1.00 29.14 68 ALA A N 1
ATOM 507 C CA . ALA A 1 68 ? -35.151 -43.392 5.162 1.00 29.14 68 ALA A CA 1
ATOM 508 C C . ALA A 1 68 ? -34.379 -43.326 6.502 1.00 29.14 68 ALA A C 1
ATOM 510 O O . ALA A 1 68 ? -33.920 -44.322 7.050 1.00 29.14 68 ALA A O 1
ATOM 511 N N . SER A 1 69 ? -34.414 -42.107 7.053 1.00 29.34 69 SER A N 1
ATOM 512 C CA . SER A 1 69 ? -34.742 -41.696 8.430 1.00 29.34 69 SER A CA 1
ATOM 513 C C . SER A 1 69 ? -34.569 -42.680 9.599 1.00 29.34 69 SER A C 1
ATOM 515 O O . SER A 1 69 ? -35.364 -43.603 9.784 1.00 29.34 69 SER A O 1
ATOM 517 N N . THR A 1 70 ? -33.709 -42.291 10.539 1.00 29.80 70 THR A N 1
ATOM 518 C CA . THR A 1 70 ? -33.854 -42.610 11.966 1.00 29.80 70 THR A CA 1
ATOM 519 C C . THR A 1 70 ? -33.712 -41.330 12.780 1.00 29.80 70 THR A C 1
ATOM 521 O O . THR A 1 70 ? -32.706 -40.631 12.686 1.00 29.80 70 THR A O 1
ATOM 524 N N . ALA A 1 71 ? -34.766 -41.012 13.529 1.00 30.48 71 ALA A N 1
ATOM 525 C CA . ALA A 1 71 ? -34.874 -39.863 14.414 1.00 30.48 71 ALA A CA 1
ATOM 526 C C . ALA A 1 71 ? -34.008 -40.041 15.671 1.00 30.48 71 ALA A C 1
ATOM 528 O O . ALA A 1 71 ? -34.032 -41.101 16.297 1.00 30.48 71 ALA A O 1
ATOM 529 N N . THR A 1 72 ? -33.308 -38.979 16.065 1.00 31.14 72 THR A N 1
ATOM 530 C CA . THR A 1 72 ? -32.573 -38.880 17.335 1.00 31.14 72 THR A CA 1
ATOM 531 C C . THR A 1 72 ? -33.335 -37.916 18.256 1.00 31.14 72 THR A C 1
ATOM 533 O O . THR A 1 72 ? -33.786 -36.873 17.776 1.00 31.14 72 THR A O 1
ATOM 536 N N . PRO A 1 73 ? -33.543 -38.242 19.547 1.00 31.97 73 PRO A N 1
ATOM 537 C CA . PRO A 1 73 ? -34.420 -37.472 20.424 1.00 31.97 73 PRO A CA 1
ATOM 538 C C . PRO A 1 73 ? -33.782 -36.147 20.865 1.00 31.97 73 PRO A C 1
ATOM 540 O O . PRO A 1 73 ? -32.567 -36.039 21.020 1.00 31.97 73 PRO A O 1
ATOM 543 N N . ALA A 1 74 ? -34.635 -35.145 21.084 1.00 29.58 74 ALA A N 1
ATOM 544 C CA . ALA A 1 74 ? -34.269 -33.831 21.602 1.00 29.58 74 ALA A CA 1
ATOM 545 C C . ALA A 1 74 ? -33.660 -33.923 23.018 1.00 29.58 74 ALA A C 1
ATOM 547 O O . ALA A 1 74 ? -34.195 -34.665 23.848 1.00 29.58 74 ALA A O 1
ATOM 548 N N . PRO A 1 75 ? -32.612 -33.143 23.351 1.00 32.47 75 PRO A N 1
ATOM 549 C CA . PRO A 1 75 ? -32.167 -33.021 24.725 1.00 32.47 75 PRO A CA 1
ATOM 550 C C . PRO A 1 75 ? -33.094 -32.072 25.491 1.00 32.47 75 PRO A C 1
ATOM 552 O O . PRO A 1 75 ? -33.305 -30.915 25.133 1.00 32.47 75 PRO A O 1
ATOM 555 N N . THR A 1 76 ? -33.646 -32.615 26.566 1.00 29.45 76 THR A N 1
ATOM 556 C CA . THR A 1 76 ? -34.387 -31.958 27.641 1.00 29.45 76 THR A CA 1
ATOM 557 C C . THR A 1 76 ? -33.629 -30.779 28.254 1.00 29.45 76 THR A C 1
ATOM 559 O O . THR A 1 76 ? -32.464 -30.906 28.624 1.00 29.45 76 THR A O 1
ATOM 562 N N . ALA A 1 77 ? -34.334 -29.662 28.435 1.00 33.84 77 ALA A N 1
ATOM 563 C CA . ALA A 1 77 ? -33.880 -28.499 29.189 1.00 33.84 77 ALA A CA 1
ATOM 564 C C . ALA A 1 77 ? -33.769 -28.789 30.699 1.00 33.84 77 ALA A C 1
ATOM 566 O O . ALA A 1 77 ? -34.636 -29.444 31.283 1.00 33.84 77 ALA A O 1
ATOM 567 N N . SER A 1 78 ? -32.724 -28.256 31.335 1.00 29.05 78 SER A N 1
ATOM 568 C CA . SER A 1 78 ? -32.556 -28.089 32.791 1.00 29.05 78 SER A CA 1
ATOM 569 C C . SER A 1 78 ? -31.414 -27.085 33.054 1.00 29.05 78 SER A C 1
ATOM 571 O O . SER A 1 78 ? -30.622 -26.833 32.148 1.00 29.05 78 SER A O 1
ATOM 573 N N . PRO A 1 79 ? -31.377 -26.418 34.220 1.00 33.50 79 PRO A N 1
ATOM 574 C CA . PRO A 1 79 ? -31.850 -25.055 34.428 1.00 33.50 79 PRO A CA 1
ATOM 575 C C . PRO A 1 79 ? -30.714 -24.018 34.417 1.00 33.50 79 PRO A C 1
ATOM 577 O O . PRO A 1 79 ? -29.540 -24.330 34.588 1.00 33.50 79 PRO A O 1
ATOM 580 N N . ALA A 1 80 ? -31.099 -22.752 34.263 1.00 40.88 80 ALA A N 1
ATOM 581 C CA . ALA A 1 80 ? -30.216 -21.605 34.405 1.00 40.88 80 ALA A CA 1
ATOM 582 C C . ALA A 1 80 ? -29.604 -21.524 35.813 1.00 40.88 80 ALA A C 1
ATOM 584 O O . ALA A 1 80 ? -30.324 -21.304 36.782 1.00 40.88 80 ALA A O 1
ATOM 585 N N . SER A 1 81 ? -28.281 -21.628 35.892 1.00 40.72 81 SER A N 1
ATOM 586 C CA . SER A 1 81 ? -27.403 -20.664 36.562 1.00 40.72 81 SER A CA 1
ATOM 587 C C . SER A 1 81 ? -25.985 -21.218 36.534 1.00 40.72 81 SER A C 1
ATOM 589 O O . SER A 1 81 ? -25.669 -22.090 37.330 1.00 40.72 81 SER A O 1
ATOM 591 N N . ASP A 1 82 ? -25.131 -20.699 35.661 1.00 29.14 82 ASP A N 1
ATOM 592 C CA . ASP A 1 82 ? -23.701 -20.681 35.936 1.00 29.14 82 ASP A CA 1
ATOM 593 C C . ASP A 1 82 ? -23.049 -19.540 35.160 1.00 29.14 82 ASP A C 1
ATOM 595 O O . ASP A 1 82 ? -23.507 -19.129 34.096 1.00 29.14 82 ASP A O 1
ATOM 599 N N . ARG A 1 83 ? -22.059 -18.942 35.815 1.00 30.58 83 ARG A N 1
ATOM 600 C CA . ARG A 1 83 ? -21.357 -17.695 35.490 1.00 30.58 83 ARG A CA 1
ATOM 601 C C . ARG A 1 83 ? -21.121 -17.502 33.988 1.00 30.58 83 ARG A C 1
ATOM 603 O O . ARG A 1 83 ? -20.699 -18.438 33.322 1.00 30.58 83 ARG A O 1
ATOM 610 N N . ALA A 1 84 ? -21.305 -16.266 33.506 1.00 31.12 84 ALA A N 1
ATOM 611 C CA . ALA A 1 84 ? -20.851 -15.843 32.181 1.00 31.12 84 ALA A CA 1
ATOM 612 C C . ALA A 1 84 ? -19.425 -16.362 31.956 1.00 31.12 84 ALA A C 1
ATOM 614 O O . ALA A 1 84 ? -18.514 -16.028 32.716 1.00 31.12 84 ALA A O 1
ATOM 615 N N . ASP A 1 85 ? -19.276 -17.257 30.986 1.00 32.75 85 ASP A N 1
ATOM 616 C CA . ASP A 1 85 ? -18.018 -17.918 30.690 1.00 32.75 85 ASP A CA 1
ATOM 617 C C . ASP A 1 85 ? -17.045 -16.860 30.150 1.00 32.75 85 ASP A C 1
ATOM 619 O O . ASP A 1 85 ? -17.199 -16.366 29.038 1.00 32.75 85 ASP A O 1
ATOM 623 N N . LEU A 1 86 ? -16.085 -16.441 30.980 1.00 41.31 86 LEU A N 1
ATOM 624 C CA . LEU A 1 86 ? -15.099 -15.389 30.680 1.00 41.31 86 LEU A CA 1
ATOM 625 C C . LEU A 1 86 ? -13.980 -15.874 29.739 1.00 41.31 86 LEU A C 1
ATOM 627 O O . LEU A 1 86 ? -12.932 -15.233 29.643 1.00 41.31 86 LEU A O 1
ATOM 631 N N . ARG A 1 87 ? -14.146 -17.036 29.099 1.00 39.69 87 ARG A N 1
ATOM 632 C CA . ARG A 1 87 ? -13.136 -17.599 28.205 1.00 39.69 87 ARG A CA 1
ATOM 633 C C . ARG A 1 87 ? -13.137 -16.834 26.872 1.00 39.69 87 ARG A C 1
ATOM 635 O O . ARG A 1 87 ? -14.210 -16.629 26.302 1.00 39.69 87 ARG A O 1
ATOM 642 N N . PRO A 1 88 ? -11.961 -16.390 26.390 1.00 55.69 88 PRO A N 1
ATOM 643 C CA . PRO A 1 88 ? -11.818 -15.852 25.045 1.00 55.69 88 PRO A CA 1
ATOM 644 C C . PRO A 1 88 ? -12.332 -16.853 24.010 1.00 55.69 88 PRO A C 1
ATOM 646 O O . PRO A 1 88 ? -12.107 -18.057 24.157 1.00 55.69 88 PRO A O 1
ATOM 649 N N . GLU A 1 89 ? -12.999 -16.367 22.967 1.00 69.75 89 GLU A N 1
ATOM 650 C CA . GLU A 1 89 ? -13.271 -17.202 21.799 1.00 69.75 89 GLU A CA 1
ATOM 651 C C . GLU A 1 89 ? -11.983 -17.290 20.982 1.00 69.75 89 GLU A C 1
ATOM 653 O O . GLU A 1 89 ? -11.413 -16.274 20.572 1.00 69.75 89 GLU A O 1
ATOM 658 N N . ASN A 1 90 ? -11.493 -18.515 20.795 1.00 81.06 90 ASN A N 1
ATOM 659 C CA . ASN A 1 90 ? -10.373 -18.769 19.905 1.00 81.06 90 ASN A CA 1
ATOM 660 C C . ASN A 1 90 ? -10.850 -18.581 18.464 1.00 81.06 90 ASN A C 1
ATOM 662 O O . ASN A 1 90 ? -11.783 -19.256 18.030 1.00 81.06 90 ASN A O 1
ATOM 666 N N . ILE A 1 91 ? -10.205 -17.671 17.740 1.00 86.38 91 ILE A N 1
ATOM 667 C CA . ILE A 1 91 ? -10.494 -17.387 16.335 1.00 86.38 91 ILE A CA 1
ATOM 668 C C . ILE A 1 91 ? -9.284 -17.705 15.460 1.00 86.38 91 ILE A C 1
ATOM 670 O O . ILE A 1 91 ? -8.133 -17.501 15.854 1.00 86.38 91 ILE A O 1
ATOM 674 N N . GLN A 1 92 ? -9.549 -18.190 14.250 1.00 86.94 92 GLN A N 1
ATOM 675 C CA . GLN A 1 92 ? -8.510 -18.430 13.247 1.00 86.94 92 GLN A CA 1
ATOM 676 C C . GLN A 1 92 ? -8.104 -17.129 12.558 1.00 86.94 92 GLN A C 1
ATOM 678 O O . GLN A 1 92 ? -6.921 -16.851 12.389 1.00 86.94 92 GLN A O 1
ATOM 683 N N . ASP A 1 93 ? -9.075 -16.304 12.182 1.00 91.19 93 ASP A N 1
ATOM 684 C CA . ASP A 1 93 ? -8.845 -15.020 11.542 1.00 91.19 93 ASP A CA 1
ATOM 685 C C . ASP A 1 93 ? -9.933 -13.999 11.891 1.00 91.19 93 ASP A C 1
ATOM 687 O O . ASP A 1 93 ? -10.965 -14.328 12.474 1.00 91.19 93 ASP A O 1
ATOM 691 N N . ALA A 1 94 ? -9.660 -12.735 11.576 1.00 92.62 94 ALA A N 1
ATOM 692 C CA . ALA A 1 94 ? -10.634 -11.656 11.658 1.00 92.62 94 ALA A CA 1
ATOM 693 C C . ALA A 1 94 ? -10.333 -10.579 10.619 1.00 92.62 94 ALA A C 1
ATOM 695 O O . ALA A 1 94 ? -9.182 -10.160 10.451 1.00 92.62 94 ALA A O 1
ATOM 696 N N . VAL A 1 95 ? -11.385 -10.098 9.962 1.00 95.25 95 VAL A N 1
ATOM 697 C CA . VAL A 1 95 ? -11.365 -8.957 9.051 1.00 95.25 95 VAL A CA 1
ATOM 698 C C . VAL A 1 95 ? -11.869 -7.720 9.790 1.00 95.25 95 VAL A C 1
ATOM 700 O O . VAL A 1 95 ? -13.039 -7.625 10.163 1.00 95.25 95 VAL A O 1
ATOM 703 N N . ILE A 1 96 ? -10.984 -6.745 9.976 1.00 95.75 96 ILE A N 1
ATOM 704 C CA . ILE A 1 96 ? -11.270 -5.479 10.652 1.00 95.75 96 ILE A CA 1
ATOM 705 C C . ILE A 1 96 ? -11.212 -4.361 9.615 1.00 95.75 96 ILE A C 1
ATOM 707 O O . ILE A 1 96 ? -10.160 -4.107 9.023 1.00 95.75 96 ILE A O 1
ATOM 711 N N . ARG A 1 97 ? -12.330 -3.666 9.403 1.00 96.69 97 ARG A N 1
ATOM 712 C CA . ARG A 1 97 ? -12.429 -2.508 8.510 1.00 96.69 97 ARG A CA 1
ATOM 713 C C . ARG A 1 97 ? -12.530 -1.224 9.322 1.00 96.69 97 ARG A C 1
ATOM 715 O O . ARG A 1 97 ? -13.469 -1.036 10.083 1.00 96.69 97 ARG A O 1
ATOM 722 N N . LEU A 1 98 ? -11.578 -0.321 9.125 1.00 96.44 98 LEU A N 1
ATOM 723 C CA . LEU A 1 98 ? -11.593 1.039 9.653 1.00 96.44 98 LEU A CA 1
ATOM 724 C C . LEU A 1 98 ? -12.127 1.974 8.571 1.00 96.44 98 LEU A C 1
ATOM 726 O O . LEU A 1 98 ? -11.548 2.031 7.485 1.00 96.44 98 LEU A O 1
ATOM 730 N N . ALA A 1 99 ? -13.194 2.707 8.869 1.00 95.62 99 ALA A N 1
ATOM 731 C CA . ALA A 1 99 ? -13.828 3.645 7.957 1.00 95.62 99 ALA A CA 1
ATOM 732 C C . ALA A 1 99 ? -13.924 5.038 8.593 1.00 95.62 99 ALA A C 1
ATOM 734 O O . ALA A 1 99 ? -14.421 5.206 9.710 1.00 95.62 99 ALA A O 1
ATOM 735 N N . GLY A 1 100 ? -13.435 6.041 7.869 1.00 93.06 100 GLY A N 1
ATOM 736 C CA . GLY A 1 100 ? -13.366 7.424 8.329 1.00 93.06 100 GLY A CA 1
ATOM 737 C C . GLY A 1 100 ? -12.898 8.346 7.213 1.00 93.06 100 GLY A C 1
ATOM 738 O O . GLY A 1 100 ? -13.012 8.016 6.035 1.00 93.06 100 GLY A O 1
ATOM 739 N N . ASN A 1 101 ? -12.325 9.489 7.570 1.00 90.62 101 ASN A N 1
ATOM 740 C CA . ASN A 1 101 ? -11.689 10.380 6.613 1.00 90.62 101 ASN A CA 1
ATOM 741 C C . ASN A 1 101 ? -10.179 10.129 6.540 1.00 90.62 101 ASN A C 1
ATOM 743 O O . ASN A 1 101 ? -9.528 9.667 7.479 1.00 90.62 101 ASN A O 1
ATOM 747 N N . SER A 1 102 ? -9.581 10.500 5.410 1.00 83.62 102 SER A N 1
ATOM 748 C CA . SER A 1 102 ? -8.134 10.363 5.180 1.00 83.62 102 SER A CA 1
ATOM 749 C C . SER A 1 102 ? -7.274 11.093 6.225 1.00 83.62 102 SER A C 1
ATOM 751 O O . SER A 1 102 ? -6.138 10.696 6.480 1.00 83.62 102 SER A O 1
ATOM 753 N N . GLN A 1 103 ? -7.803 12.147 6.853 1.00 85.06 103 GLN A N 1
ATOM 754 C CA . GLN A 1 103 ? -7.108 12.918 7.886 1.00 85.06 103 GLN A CA 1
ATOM 755 C C . GLN A 1 103 ? -7.104 12.256 9.267 1.00 85.06 103 GLN A C 1
ATOM 757 O O . GLN A 1 103 ? -6.271 12.618 10.099 1.00 85.06 103 GLN A O 1
ATOM 762 N N . ASP A 1 104 ? -7.976 11.277 9.516 1.00 86.44 104 ASP A N 1
ATOM 763 C CA . ASP A 1 104 ? -8.091 10.654 10.839 1.00 86.44 104 ASP A CA 1
ATOM 764 C C . ASP A 1 104 ? -6.950 9.680 11.129 1.00 86.44 104 ASP A C 1
ATOM 766 O O . ASP A 1 104 ? -6.784 9.223 12.256 1.00 86.44 104 ASP A O 1
ATOM 770 N N . GLY A 1 105 ? -6.136 9.355 10.121 1.00 86.44 105 GLY A N 1
ATOM 771 C CA . GLY A 1 105 ? -5.003 8.451 10.263 1.00 86.44 105 GLY A CA 1
ATOM 772 C C . GLY A 1 105 ? -5.410 6.980 10.355 1.00 86.44 105 GLY A C 1
ATOM 773 O O . GLY A 1 105 ? -4.686 6.191 10.973 1.00 86.44 105 GLY A O 1
ATOM 774 N N . ILE A 1 106 ? -6.526 6.598 9.727 1.00 88.56 106 ILE A N 1
ATOM 775 C CA . ILE A 1 106 ? -6.999 5.207 9.632 1.00 88.56 106 ILE A CA 1
ATOM 776 C C . ILE A 1 106 ? -5.961 4.285 8.973 1.00 88.56 106 ILE A C 1
ATOM 778 O O . ILE A 1 106 ? -5.747 3.167 9.434 1.00 88.56 106 ILE A O 1
ATOM 782 N N . GLN A 1 107 ? -5.207 4.781 7.985 1.00 87.81 107 GLN A N 1
ATOM 783 C CA . GLN A 1 107 ? -4.126 4.031 7.336 1.00 87.81 107 GLN A CA 1
ATOM 784 C C . GLN A 1 107 ? -2.962 3.799 8.299 1.00 87.81 107 GLN A C 1
ATOM 786 O O . GLN A 1 107 ? -2.293 2.773 8.246 1.00 87.81 107 GLN A O 1
ATOM 791 N N . THR A 1 108 ? -2.730 4.743 9.216 1.00 89.81 108 THR A N 1
ATOM 792 C CA . THR A 1 108 ? -1.692 4.595 10.241 1.00 89.81 108 THR A CA 1
ATOM 793 C C . THR A 1 108 ? -2.092 3.545 11.277 1.00 89.81 108 THR A C 1
ATOM 795 O O . THR A 1 108 ? -1.260 2.709 11.621 1.00 89.81 108 THR A O 1
ATOM 798 N N . ALA A 1 109 ? -3.348 3.538 11.737 1.00 91.69 109 ALA A N 1
ATOM 799 C CA . ALA A 1 109 ? -3.847 2.499 12.642 1.00 91.69 109 ALA A CA 1
ATOM 800 C C . ALA A 1 109 ? -3.804 1.109 11.990 1.00 91.69 109 ALA A C 1
ATOM 802 O O . ALA A 1 109 ? -3.262 0.171 12.572 1.00 91.69 109 ALA A O 1
ATOM 803 N N . GLY A 1 110 ? -4.276 0.999 10.748 1.00 90.88 110 GLY A N 1
ATOM 804 C CA . GLY A 1 110 ? -4.205 -0.233 9.970 1.00 90.88 110 GLY A CA 1
ATOM 805 C C . GLY A 1 110 ? -2.777 -0.750 9.763 1.00 90.88 110 GLY A C 1
ATOM 806 O O . GLY A 1 110 ? -2.502 -1.932 9.966 1.00 90.88 110 GLY A O 1
ATOM 807 N N . ALA A 1 111 ? -1.830 0.141 9.455 1.00 89.44 111 ALA A N 1
ATOM 808 C CA . ALA A 1 111 ? -0.418 -0.217 9.335 1.00 89.44 111 ALA A CA 1
ATOM 809 C C . ALA A 1 111 ? 0.197 -0.699 10.662 1.00 89.44 111 ALA A C 1
ATOM 811 O O . ALA A 1 111 ? 1.073 -1.565 10.642 1.00 89.44 111 ALA A O 1
ATOM 812 N N . PHE A 1 112 ? -0.238 -0.170 11.814 1.00 93.38 112 PHE A N 1
ATOM 813 C CA . PHE A 1 112 ? 0.185 -0.693 13.117 1.00 93.38 112 PHE A CA 1
ATOM 814 C C . PHE A 1 112 ? -0.317 -2.116 13.348 1.00 93.38 112 PHE A C 1
ATOM 816 O O . PHE A 1 112 ? 0.477 -2.957 13.765 1.00 93.38 112 PHE A O 1
ATOM 823 N N . LEU A 1 113 ? -1.584 -2.396 13.027 1.00 92.56 113 LEU A N 1
ATOM 824 C CA . LEU A 1 113 ? -2.155 -3.742 13.123 1.00 92.56 113 LEU A CA 1
ATOM 825 C C . LEU A 1 113 ? -1.407 -4.731 12.220 1.00 92.56 113 LEU A C 1
ATOM 827 O O . LEU A 1 113 ? -0.999 -5.793 12.683 1.00 92.56 113 LEU A O 1
ATOM 831 N N . ALA A 1 114 ? -1.117 -4.350 10.974 1.00 90.50 114 ALA A N 1
ATOM 832 C CA . ALA A 1 114 ? -0.374 -5.207 10.053 1.00 90.50 114 ALA A CA 1
ATOM 833 C C . ALA A 1 114 ? 1.066 -5.484 10.510 1.00 90.50 114 ALA A C 1
ATOM 835 O O . ALA A 1 114 ? 1.533 -6.622 10.481 1.00 90.50 114 ALA A O 1
ATOM 836 N N . ARG A 1 115 ? 1.774 -4.461 11.002 1.00 89.50 115 ARG A N 1
ATOM 837 C CA . ARG A 1 115 ? 3.122 -4.643 11.563 1.00 89.50 115 ARG A CA 1
ATOM 838 C C . ARG A 1 115 ? 3.114 -5.470 12.841 1.00 89.50 115 ARG A C 1
ATOM 840 O O . ARG A 1 115 ? 4.076 -6.191 13.096 1.00 89.50 115 ARG A O 1
ATOM 847 N N . LEU A 1 116 ? 2.073 -5.341 13.662 1.00 90.25 116 LEU A N 1
ATOM 848 C CA . LEU A 1 116 ? 1.934 -6.146 14.866 1.00 90.25 116 LEU A CA 1
ATOM 849 C C . LEU A 1 116 ? 1.734 -7.618 14.523 1.00 90.25 116 LEU A C 1
ATOM 851 O O . LEU A 1 116 ? 2.393 -8.449 15.144 1.00 90.25 116 LEU A O 1
ATOM 855 N N . ALA A 1 117 ? 0.877 -7.914 13.542 1.00 87.00 117 ALA A N 1
ATOM 856 C CA . ALA A 1 117 ? 0.644 -9.271 13.065 1.00 87.00 117 ALA A CA 1
ATOM 857 C C . ALA A 1 117 ? 1.966 -9.927 12.633 1.00 87.00 117 ALA A C 1
ATOM 859 O O . ALA A 1 117 ? 2.356 -10.948 13.197 1.00 87.00 117 ALA A O 1
ATOM 860 N N . GLY A 1 118 ? 2.748 -9.255 11.777 1.00 83.50 118 GLY A N 1
ATOM 861 C CA . GLY A 1 118 ? 4.060 -9.766 11.358 1.00 83.50 118 GLY A CA 1
ATOM 862 C C . GLY A 1 118 ? 5.085 -9.905 12.493 1.00 83.50 118 GLY A C 1
ATOM 863 O O . GLY A 1 118 ? 5.929 -10.792 12.450 1.00 83.50 118 GLY A O 1
ATOM 864 N N . ARG A 1 119 ? 5.019 -9.074 13.547 1.00 83.25 119 ARG A N 1
ATOM 865 C CA . ARG A 1 119 ? 5.861 -9.225 14.757 1.00 83.25 119 ARG A CA 1
ATOM 866 C C . ARG A 1 119 ? 5.363 -10.301 15.723 1.00 83.25 119 ARG A C 1
ATOM 868 O O . ARG A 1 119 ? 6.044 -10.582 16.712 1.00 83.25 119 ARG A O 1
ATOM 875 N N . SER A 1 120 ? 4.167 -10.830 15.510 1.00 81.94 120 SER A N 1
ATOM 876 C CA . SER A 1 120 ? 3.513 -11.820 16.370 1.00 81.94 120 SER A CA 1
ATOM 877 C C . SER A 1 120 ? 3.303 -13.152 15.655 1.00 81.94 120 SER A C 1
ATOM 879 O O . SER A 1 120 ? 2.465 -13.934 16.087 1.00 81.94 120 SER A O 1
ATOM 881 N N . ASP A 1 121 ? 4.078 -13.402 14.596 1.00 79.00 121 ASP A N 1
ATOM 882 C CA . ASP A 1 121 ? 4.037 -14.610 13.767 1.00 79.00 121 ASP A CA 1
ATOM 883 C C . ASP A 1 121 ? 2.646 -14.905 13.176 1.00 79.00 121 ASP A C 1
ATOM 885 O O . ASP A 1 121 ? 2.310 -16.053 12.884 1.00 79.00 121 ASP A O 1
ATOM 889 N N . GLN A 1 122 ? 1.835 -13.864 12.977 1.00 84.75 122 GLN A N 1
ATOM 890 C CA . GLN A 1 122 ? 0.529 -13.929 12.327 1.00 84.75 122 GLN A CA 1
ATOM 891 C C . GLN A 1 122 ? 0.651 -13.505 10.868 1.00 84.75 122 GLN A C 1
ATOM 893 O O . GLN A 1 122 ? 1.429 -12.607 10.530 1.00 84.75 122 GLN A O 1
ATOM 898 N N . ASP A 1 123 ? -0.158 -14.117 10.010 1.00 86.19 123 ASP A N 1
ATOM 899 C CA . ASP A 1 123 ? -0.256 -13.672 8.626 1.00 86.19 123 ASP A CA 1
ATOM 900 C C . ASP A 1 123 ? -1.251 -12.517 8.533 1.00 86.19 123 ASP A C 1
ATOM 902 O O . ASP A 1 123 ? -2.219 -12.419 9.296 1.00 86.19 123 ASP A O 1
ATOM 906 N N . VAL A 1 124 ? -0.988 -11.608 7.598 1.00 90.25 124 VAL A N 1
ATOM 907 C CA . VAL A 1 124 ? -1.806 -10.418 7.417 1.00 90.25 124 VAL A CA 1
ATOM 908 C C . VAL A 1 124 ? -1.916 -10.029 5.957 1.00 90.25 124 VAL A C 1
ATOM 910 O O . VAL A 1 124 ? -0.920 -9.975 5.240 1.00 90.25 124 VAL A O 1
ATOM 913 N N . MET A 1 125 ? -3.131 -9.675 5.553 1.00 89.94 125 MET A N 1
ATOM 914 C CA . MET A 1 125 ? -3.402 -8.997 4.293 1.00 89.94 125 MET A CA 1
ATOM 915 C C . MET A 1 125 ? -4.106 -7.677 4.582 1.00 89.94 125 MET A C 1
ATOM 917 O O . MET A 1 125 ? -4.965 -7.593 5.462 1.00 89.94 125 MET A O 1
ATOM 921 N N . THR A 1 126 ? -3.746 -6.637 3.836 1.00 91.19 126 THR A N 1
ATOM 922 C CA . THR A 1 126 ? -4.375 -5.321 3.964 1.00 91.19 126 THR A CA 1
ATOM 923 C C . THR A 1 126 ? -4.978 -4.884 2.644 1.00 91.19 126 THR A C 1
ATOM 925 O O . THR A 1 126 ? -4.477 -5.226 1.577 1.00 91.19 126 THR A O 1
ATOM 928 N N . TYR A 1 127 ? -6.052 -4.114 2.727 1.00 87.69 127 TYR A N 1
ATOM 929 C CA . TYR A 1 127 ? -6.679 -3.452 1.597 1.00 87.69 127 TYR A CA 1
ATOM 930 C C . TYR A 1 127 ? -7.036 -2.034 2.017 1.00 87.69 127 TYR A C 1
ATOM 932 O O . TYR A 1 127 ? -7.474 -1.805 3.141 1.00 87.69 127 TYR A O 1
ATOM 940 N N . MET A 1 128 ? -6.832 -1.061 1.141 1.00 87.25 128 MET A N 1
ATOM 941 C CA . MET A 1 128 ? -7.168 0.322 1.448 1.00 87.25 128 MET A CA 1
ATOM 942 C C . MET A 1 128 ? -7.726 1.016 0.224 1.00 87.25 128 MET A C 1
ATOM 944 O O . MET A 1 128 ? -7.328 0.733 -0.904 1.00 87.25 128 MET A O 1
ATOM 948 N N . THR A 1 129 ? -8.604 1.976 0.470 1.00 82.25 129 THR A N 1
ATOM 949 C CA . THR A 1 129 ? -9.105 2.878 -0.560 1.00 82.25 129 THR A CA 1
ATOM 950 C C . THR A 1 129 ? -8.779 4.288 -0.119 1.00 82.25 129 THR A C 1
ATOM 952 O O . THR A 1 129 ? -9.217 4.734 0.943 1.00 82.25 129 THR A O 1
ATOM 955 N N . ILE A 1 130 ? -7.973 4.977 -0.921 1.00 78.88 130 ILE A N 1
ATOM 956 C CA . ILE A 1 130 ? -7.564 6.360 -0.684 1.00 78.88 130 ILE A CA 1
ATOM 957 C C . ILE A 1 130 ? -8.277 7.221 -1.731 1.00 78.88 130 ILE A C 1
ATOM 959 O O . ILE A 1 130 ? -8.264 6.861 -2.915 1.00 78.88 130 ILE A O 1
ATOM 963 N N . PRO A 1 131 ? -8.909 8.339 -1.338 1.00 77.50 131 PRO A N 1
ATOM 964 C CA . PRO A 1 131 ? -9.507 9.246 -2.300 1.00 77.50 131 PRO A CA 1
ATOM 965 C C . PRO A 1 131 ? -8.426 9.836 -3.211 1.00 77.50 131 PRO A C 1
ATOM 967 O O . PRO A 1 131 ? -7.294 10.082 -2.797 1.00 77.50 131 PRO A O 1
ATOM 970 N N . ALA A 1 132 ? -8.785 10.114 -4.463 1.00 70.62 132 ALA A N 1
ATOM 971 C CA . ALA A 1 132 ? -7.872 10.759 -5.407 1.00 70.62 132 ALA A CA 1
ATOM 972 C C . ALA A 1 132 ? -7.576 12.234 -5.047 1.00 70.62 132 ALA A C 1
ATOM 974 O O . ALA A 1 132 ? -6.660 12.840 -5.601 1.00 70.62 132 ALA A O 1
ATOM 975 N N . THR A 1 133 ? -8.345 12.828 -4.129 1.00 71.88 133 THR A N 1
ATOM 976 C CA . THR A 1 133 ? -8.224 14.223 -3.694 1.00 71.88 133 THR A CA 1
ATOM 977 C C . THR A 1 133 ? -7.300 14.374 -2.487 1.00 71.88 133 THR A C 1
ATOM 979 O O . THR A 1 133 ? -7.541 13.822 -1.417 1.00 71.88 133 THR A O 1
ATOM 982 N N . ILE A 1 134 ? -6.279 15.227 -2.623 1.00 68.69 134 ILE A N 1
ATOM 983 C CA . ILE A 1 134 ? -5.314 15.530 -1.547 1.00 68.69 134 ILE A CA 1
ATOM 984 C C . ILE A 1 134 ? -5.986 16.240 -0.358 1.00 68.69 134 ILE A C 1
ATOM 986 O O . ILE A 1 134 ? -5.547 16.101 0.780 1.00 68.69 134 ILE A O 1
ATOM 990 N N . SER A 1 135 ? -7.086 16.963 -0.597 1.00 67.69 135 SER A N 1
ATOM 991 C CA . SER A 1 135 ? -7.886 17.628 0.442 1.00 67.69 135 SER A CA 1
ATOM 992 C C . SER A 1 135 ? -8.570 16.662 1.418 1.00 67.69 135 SER A C 1
ATOM 994 O O . SER A 1 135 ? -9.214 17.118 2.361 1.00 67.69 135 SER A O 1
ATOM 996 N N . GLY A 1 136 ? -8.436 15.351 1.199 1.00 73.00 136 GLY A N 1
ATOM 997 C CA . GLY A 1 136 ? -9.038 14.282 1.982 1.00 73.00 136 GLY A CA 1
ATOM 998 C C . GLY A 1 136 ? -10.410 13.874 1.463 1.00 73.00 136 GLY A C 1
ATOM 999 O O . GLY A 1 136 ? -10.742 14.107 0.300 1.00 73.00 136 GLY A O 1
ATOM 1000 N N . GLY A 1 137 ? -11.175 13.229 2.338 1.00 84.62 137 GLY A N 1
ATOM 1001 C CA . GLY A 1 137 ? -12.446 12.585 2.023 1.00 84.62 137 GLY A CA 1
ATOM 1002 C C . GLY A 1 137 ? -12.534 11.182 2.628 1.00 84.62 137 GLY A C 1
ATOM 1003 O O . GLY A 1 137 ? -11.555 10.738 3.257 1.00 84.62 137 GLY A O 1
ATOM 1004 N N . PRO A 1 138 ? -13.676 10.502 2.419 1.00 89.88 138 PRO A N 1
ATOM 1005 C CA . PRO A 1 138 ? -13.907 9.152 2.905 1.00 89.88 138 PRO A CA 1
ATOM 1006 C C . PRO A 1 138 ? -12.798 8.209 2.454 1.00 89.88 138 PRO A C 1
ATOM 1008 O O . PRO A 1 138 ? -12.326 8.254 1.315 1.00 89.88 138 PRO A O 1
ATOM 1011 N N . SER A 1 139 ? -12.349 7.374 3.374 1.00 90.12 139 SER A N 1
ATOM 1012 C CA . SER A 1 139 ? -11.305 6.396 3.140 1.00 90.12 139 SER A CA 1
ATOM 1013 C C . SER A 1 139 ? -11.536 5.189 4.033 1.00 90.12 139 SER A C 1
ATOM 1015 O O . SER A 1 139 ? -12.130 5.286 5.111 1.00 90.12 139 SER A O 1
ATOM 1017 N N . ILE A 1 140 ? -11.029 4.047 3.579 1.00 92.69 140 ILE A N 1
ATOM 1018 C CA . ILE A 1 140 ? -11.026 2.825 4.367 1.00 92.69 140 ILE A CA 1
ATOM 1019 C C . ILE A 1 140 ? -9.638 2.223 4.460 1.00 92.69 140 ILE A C 1
ATOM 1021 O O . ILE A 1 140 ? -8.813 2.338 3.549 1.00 92.69 140 ILE A O 1
ATOM 1025 N N . PHE A 1 141 ? -9.430 1.512 5.559 1.00 93.75 141 PHE A N 1
ATOM 1026 C CA . PHE A 1 141 ? -8.355 0.554 5.704 1.00 93.75 141 PHE A CA 1
ATOM 1027 C C . PHE A 1 141 ? -8.917 -0.739 6.283 1.00 93.75 141 PHE A C 1
ATOM 1029 O O . PHE A 1 141 ? -9.440 -0.755 7.393 1.00 93.75 141 PHE A O 1
ATOM 1036 N N . GLN A 1 142 ? -8.785 -1.826 5.543 1.00 95.00 142 GLN A N 1
ATOM 1037 C CA . GLN A 1 142 ? -9.135 -3.165 5.969 1.00 95.00 142 GLN A CA 1
ATOM 1038 C C . GLN A 1 142 ? -7.870 -3.963 6.249 1.00 95.00 142 GLN A C 1
ATOM 1040 O O . GLN A 1 142 ? -6.922 -3.957 5.464 1.00 95.00 142 GLN A O 1
ATOM 1045 N N . VAL A 1 143 ? -7.869 -4.663 7.373 1.00 94.69 143 VAL A N 1
ATOM 1046 C CA . VAL A 1 143 ? -6.815 -5.589 7.761 1.00 94.69 143 VAL A CA 1
ATOM 1047 C C . VAL A 1 143 ? -7.450 -6.928 8.093 1.00 94.69 143 VAL A C 1
ATOM 1049 O O . VAL A 1 143 ? -8.383 -6.994 8.890 1.00 94.69 143 VAL A O 1
ATOM 1052 N N . ARG A 1 144 ? -6.949 -7.992 7.474 1.00 94.44 144 ARG A N 1
ATOM 1053 C CA . ARG A 1 144 ? -7.278 -9.365 7.840 1.00 94.44 144 ARG A CA 1
ATOM 1054 C C . ARG A 1 144 ? -6.071 -9.985 8.503 1.00 94.44 144 ARG A C 1
ATOM 1056 O O . ARG A 1 144 ? -5.028 -10.089 7.865 1.00 94.44 144 ARG A O 1
ATOM 1063 N N . ILE A 1 145 ? -6.220 -10.364 9.764 1.00 91.88 145 ILE A N 1
ATOM 1064 C CA . ILE A 1 145 ? -5.178 -11.016 10.560 1.00 91.88 145 ILE A CA 1
ATOM 1065 C C . ILE A 1 145 ? -5.597 -12.465 10.754 1.00 91.88 145 ILE A C 1
ATOM 1067 O O . ILE A 1 145 ? -6.760 -12.712 11.062 1.00 91.88 145 ILE A O 1
ATOM 1071 N N . GLY A 1 146 ? -4.667 -13.400 10.579 1.00 88.44 146 GLY A N 1
ATOM 1072 C CA . GLY A 1 146 ? -4.916 -14.824 10.768 1.00 88.44 146 GLY A CA 1
ATOM 1073 C C . GLY A 1 146 ? -3.771 -15.539 11.480 1.00 88.44 146 GLY A C 1
ATOM 1074 O O . GLY A 1 146 ? -2.603 -15.157 11.378 1.00 88.44 146 GLY A O 1
ATOM 1075 N N . SER A 1 147 ? -4.117 -16.594 12.210 1.00 83.19 147 SER A N 1
ATOM 1076 C CA . SER A 1 147 ? -3.186 -17.573 12.779 1.00 83.19 147 SER A CA 1
ATOM 1077 C C . SER A 1 147 ? -2.555 -18.460 11.691 1.00 83.19 147 SER A C 1
ATOM 1079 O O . SER A 1 147 ? -1.403 -18.880 11.821 1.00 83.19 147 SER A O 1
ATOM 1081 N N . GLY A 1 148 ? -3.309 -18.734 10.621 1.00 78.31 148 GLY A N 1
ATOM 1082 C CA . GLY A 1 148 ? -2.907 -19.501 9.441 1.00 78.31 148 GLY A CA 1
ATOM 1083 C C . GLY A 1 148 ? -2.710 -18.633 8.199 1.00 78.31 148 GLY A C 1
ATOM 1084 O O . GLY A 1 148 ? -2.602 -17.417 8.294 1.00 78.31 148 GLY A O 1
ATOM 1085 N N . GLU A 1 149 ? -2.667 -19.265 7.027 1.00 80.00 149 GLU A N 1
ATOM 1086 C CA . GLU A 1 149 ? -2.364 -18.587 5.763 1.00 80.00 149 GLU A CA 1
ATOM 1087 C C . GLU A 1 149 ? -3.481 -17.611 5.346 1.00 80.00 149 GLU A C 1
ATOM 1089 O O . GLU A 1 149 ? -4.633 -18.005 5.141 1.00 80.00 149 GLU A O 1
ATOM 1094 N N . VAL A 1 150 ? -3.138 -16.327 5.192 1.00 84.81 150 VAL A N 1
ATOM 1095 C CA . VAL A 1 150 ? -4.066 -15.274 4.747 1.00 84.81 150 VAL A CA 1
ATOM 1096 C C . VAL A 1 150 ? -3.741 -14.863 3.312 1.00 84.81 150 VAL A C 1
ATOM 1098 O O . VAL A 1 150 ? -2.790 -14.131 3.056 1.00 84.81 150 VAL A O 1
ATOM 1101 N N . LEU A 1 151 ? -4.571 -15.308 2.365 1.00 84.88 151 LEU A N 1
ATOM 1102 C CA . LEU A 1 151 ? -4.337 -15.119 0.923 1.00 84.88 151 LEU A CA 1
ATOM 1103 C C . LEU A 1 151 ? -5.122 -13.957 0.294 1.00 84.88 151 LEU A C 1
ATOM 1105 O O . LEU A 1 151 ? -4.905 -13.614 -0.865 1.00 84.88 151 LEU A O 1
ATOM 1109 N N . SER A 1 152 ? -6.065 -13.359 1.024 1.00 88.25 152 SER A N 1
ATOM 1110 C CA . SER A 1 152 ? -6.878 -12.237 0.543 1.00 88.25 152 SER A CA 1
ATOM 1111 C C . SER A 1 152 ? -7.321 -11.347 1.697 1.00 88.25 152 SER A C 1
ATOM 1113 O O . SER A 1 152 ? -7.384 -11.800 2.839 1.00 88.25 152 SER A O 1
ATOM 1115 N N . ALA A 1 153 ? -7.670 -10.092 1.407 1.00 87.69 153 ALA A N 1
ATOM 1116 C CA . ALA A 1 153 ? -8.147 -9.155 2.423 1.00 87.69 153 ALA A CA 1
ATOM 1117 C C . ALA A 1 153 ? -9.551 -9.500 2.963 1.00 87.69 153 ALA A C 1
ATOM 1119 O O . ALA A 1 153 ? -9.904 -9.017 4.035 1.00 87.69 153 ALA A O 1
ATOM 1120 N N . GLY A 1 154 ? -10.317 -10.340 2.255 1.00 89.44 154 GLY A N 1
ATOM 1121 C CA . GLY A 1 154 ? -11.721 -10.656 2.547 1.00 89.44 154 GLY A CA 1
ATOM 1122 C C . GLY A 1 154 ? -12.698 -9.653 1.922 1.00 89.44 154 GLY A C 1
ATOM 1123 O O . GLY A 1 154 ? -12.388 -8.468 1.822 1.00 89.44 154 GLY A O 1
ATOM 1124 N N . ASP A 1 155 ? -13.871 -10.124 1.498 1.00 89.81 155 ASP A N 1
ATOM 1125 C CA . ASP A 1 155 ? -14.897 -9.264 0.886 1.00 89.81 155 ASP A CA 1
ATOM 1126 C C . ASP A 1 155 ? -15.692 -8.494 1.956 1.00 89.81 155 ASP A C 1
ATOM 1128 O O . ASP A 1 155 ? -15.898 -7.280 1.850 1.00 89.81 155 ASP A O 1
ATOM 1132 N N . GLU A 1 156 ? -16.062 -9.197 3.030 1.00 93.44 156 GLU A N 1
ATOM 1133 C CA . GLU A 1 156 ? -16.833 -8.681 4.162 1.00 93.44 156 GLU A CA 1
ATOM 1134 C C . GLU A 1 156 ? -15.983 -8.612 5.438 1.00 93.44 156 GLU A C 1
ATOM 1136 O O . GLU A 1 156 ? -15.113 -9.455 5.683 1.00 93.44 156 GLU A O 1
ATOM 1141 N N . ALA A 1 157 ? -16.263 -7.613 6.270 1.00 94.94 157 ALA A N 1
ATOM 1142 C CA . ALA A 1 157 ? -15.650 -7.417 7.572 1.00 94.94 157 ALA A CA 1
ATOM 1143 C C . ALA A 1 157 ? -16.385 -8.210 8.660 1.00 94.94 157 ALA A C 1
ATOM 1145 O O . ALA A 1 157 ? -17.610 -8.293 8.656 1.00 94.94 157 ALA A O 1
ATOM 1146 N N . ASP A 1 158 ? -15.636 -8.738 9.626 1.00 94.25 158 ASP A N 1
ATOM 1147 C CA . ASP A 1 158 ? -16.183 -9.237 10.893 1.00 94.25 158 ASP A CA 1
ATOM 1148 C C . ASP A 1 158 ? -16.422 -8.067 11.863 1.00 94.25 158 ASP A C 1
ATOM 1150 O O . ASP A 1 158 ? -17.371 -8.070 12.647 1.00 94.25 158 ASP A O 1
ATOM 1154 N N . PHE A 1 159 ? -15.567 -7.040 11.771 1.00 94.94 159 PHE A N 1
ATOM 1155 C CA . PHE A 1 159 ? -15.628 -5.817 12.567 1.00 94.94 159 PHE A CA 1
ATOM 1156 C C . PHE A 1 159 ? -15.562 -4.590 11.668 1.00 94.94 159 PHE A C 1
ATOM 1158 O O . PHE A 1 159 ? -14.576 -4.386 10.955 1.00 94.94 159 PHE A O 1
ATOM 1165 N N . LEU A 1 160 ? -16.571 -3.728 11.760 1.00 96.81 160 LEU A N 1
ATOM 1166 C CA . LEU A 1 160 ? -16.568 -2.406 11.142 1.00 96.81 160 LEU A CA 1
ATOM 1167 C C . LEU A 1 160 ? -16.366 -1.351 12.226 1.00 96.81 160 LEU A C 1
ATOM 1169 O O . LEU A 1 160 ? -17.148 -1.274 13.168 1.00 96.81 160 LEU A O 1
ATOM 1173 N N . VAL A 1 161 ? -15.333 -0.524 12.076 1.00 96.88 161 VAL A N 1
ATOM 1174 C CA . VAL A 1 161 ? -15.093 0.651 12.912 1.00 96.88 161 VAL A CA 1
ATOM 1175 C C . VAL A 1 161 ? -15.457 1.908 12.134 1.00 96.88 161 VAL A C 1
ATOM 1177 O O . VAL A 1 161 ? -14.736 2.280 11.209 1.00 96.88 161 VAL A O 1
ATOM 1180 N N . ALA A 1 162 ? -16.555 2.563 12.505 1.00 97.19 162 ALA A N 1
ATOM 1181 C CA . ALA A 1 162 ? -17.078 3.740 11.813 1.00 97.19 162 ALA A CA 1
ATOM 1182 C C . ALA A 1 162 ? -16.856 5.023 12.629 1.00 97.19 162 ALA A C 1
ATOM 1184 O O . ALA A 1 162 ? -17.377 5.165 13.736 1.00 97.19 162 ALA A O 1
ATOM 1185 N N . PHE A 1 163 ? -16.093 5.969 12.075 1.00 95.38 163 PHE A N 1
ATOM 1186 C CA . PHE A 1 163 ? -15.779 7.235 12.754 1.00 95.38 163 PHE A CA 1
ATOM 1187 C C . PHE A 1 163 ? -16.873 8.295 12.565 1.00 95.38 163 PHE A C 1
ATOM 1189 O O . PHE A 1 163 ? -17.013 9.183 13.399 1.00 95.38 163 PHE A O 1
ATOM 1196 N N . TYR A 1 164 ? -17.637 8.218 11.472 1.00 95.88 164 TYR A N 1
ATOM 1197 C CA . TYR A 1 164 ? -18.658 9.202 11.105 1.00 95.88 164 TYR A CA 1
ATOM 1198 C C . TYR A 1 164 ? -19.878 8.546 10.465 1.00 95.88 164 TYR A C 1
ATOM 1200 O O . TYR A 1 164 ? -19.800 7.420 9.972 1.00 95.88 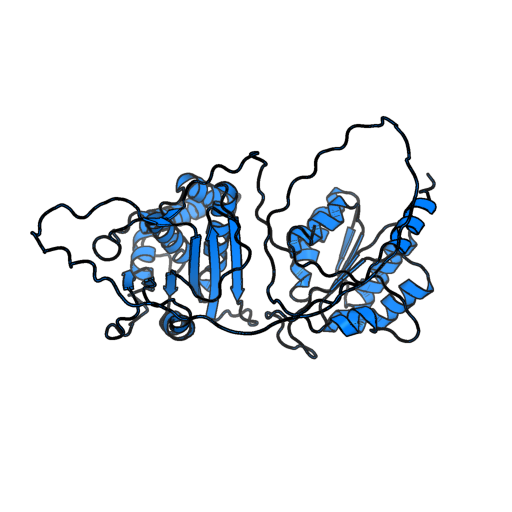164 TYR A O 1
ATOM 1208 N N . GLN A 1 165 ? -21.001 9.275 10.424 1.00 97.31 165 GLN A N 1
ATOM 1209 C CA . GLN A 1 165 ? -22.265 8.766 9.884 1.00 97.31 165 GLN A CA 1
ATOM 1210 C C . GLN A 1 165 ? -22.142 8.225 8.452 1.00 97.31 165 GLN A C 1
ATOM 1212 O O . GLN A 1 165 ? -22.657 7.148 8.164 1.00 97.31 165 GLN A O 1
ATOM 1217 N N . HIS A 1 166 ? -21.423 8.928 7.571 1.00 95.38 166 HIS A N 1
ATOM 1218 C CA . HIS A 1 166 ? -21.181 8.455 6.203 1.00 95.38 166 HIS A CA 1
ATOM 1219 C C . HIS A 1 166 ? -20.346 7.164 6.196 1.00 95.38 166 HIS A C 1
ATOM 1221 O O . HIS A 1 166 ? -20.647 6.239 5.459 1.00 95.38 166 HIS A O 1
ATOM 1227 N N . SER A 1 167 ? -19.351 7.044 7.085 1.00 95.44 167 SER A N 1
ATOM 1228 C CA . SER A 1 167 ? -18.523 5.841 7.210 1.00 95.44 167 SER A CA 1
ATOM 1229 C C . SER A 1 167 ? -19.342 4.621 7.640 1.00 95.44 167 SER A C 1
ATOM 1231 O O . SER A 1 167 ? -19.037 3.507 7.233 1.00 95.44 167 SER A O 1
ATOM 1233 N N . TYR A 1 168 ? -20.379 4.830 8.455 1.00 97.25 168 TYR A N 1
ATOM 1234 C CA . TYR A 1 168 ? -21.364 3.804 8.791 1.00 97.25 168 TYR A CA 1
ATOM 1235 C C . TYR A 1 168 ? -22.248 3.467 7.582 1.00 97.25 168 TYR A C 1
ATOM 1237 O O . TYR A 1 168 ? -22.324 2.306 7.194 1.00 97.25 168 TYR A O 1
ATOM 1245 N N . GLN A 1 169 ? -22.874 4.467 6.958 1.00 96.69 169 GLN A N 1
ATOM 1246 C CA . GLN A 1 169 ? -23.827 4.269 5.859 1.00 96.69 169 GLN A CA 1
ATOM 1247 C C . GLN A 1 169 ? -23.192 3.621 4.623 1.00 96.69 169 GLN A C 1
ATOM 1249 O O . GLN A 1 169 ? -23.764 2.692 4.063 1.00 96.69 169 GLN A O 1
ATOM 1254 N N . ASP A 1 170 ? -21.996 4.065 4.238 1.00 95.88 170 ASP A N 1
ATOM 1255 C CA . ASP A 1 170 ? -21.314 3.617 3.020 1.00 95.88 170 ASP A CA 1
ATOM 1256 C C . ASP A 1 170 ? -20.694 2.215 3.163 1.00 95.88 170 ASP A C 1
ATOM 1258 O O . ASP A 1 170 ? -20.319 1.590 2.167 1.00 95.88 170 ASP A O 1
ATOM 1262 N N . HIS A 1 171 ? -20.543 1.715 4.398 1.00 95.94 171 HIS A N 1
ATOM 1263 C CA . HIS A 1 171 ? -19.818 0.470 4.664 1.00 95.94 171 HIS A CA 1
ATOM 1264 C C . HIS A 1 171 ? -20.579 -0.587 5.465 1.00 95.94 171 HIS A C 1
ATOM 1266 O O . HIS A 1 171 ? -20.056 -1.695 5.593 1.00 95.94 171 HIS A O 1
ATOM 1272 N N . LEU A 1 172 ? -21.791 -0.305 5.953 1.00 96.25 172 LEU A N 1
ATOM 1273 C CA . LEU A 1 172 ? -22.591 -1.276 6.706 1.00 96.25 172 LEU A CA 1
ATOM 1274 C C . LEU A 1 172 ? -22.869 -2.555 5.907 1.00 96.25 172 LEU A C 1
ATOM 1276 O O . LEU A 1 172 ? -22.772 -3.643 6.460 1.00 96.25 172 LEU A O 1
ATOM 1280 N N . ASP A 1 173 ? -23.140 -2.439 4.606 1.00 95.38 173 ASP A N 1
ATOM 1281 C CA . ASP A 1 173 ? -23.426 -3.592 3.736 1.00 95.38 173 ASP A CA 1
ATOM 1282 C C . ASP A 1 173 ? -22.200 -4.483 3.469 1.00 95.38 173 ASP A C 1
ATOM 1284 O O . ASP A 1 173 ? -22.324 -5.545 2.869 1.00 95.38 173 ASP A O 1
ATOM 1288 N N . PHE A 1 174 ? -21.013 -4.070 3.920 1.00 95.00 174 PHE A N 1
ATOM 1289 C CA . PHE A 1 174 ? -19.803 -4.889 3.890 1.00 95.00 174 PHE A CA 1
ATOM 1290 C C . PHE A 1 174 ? -19.468 -5.499 5.256 1.00 95.00 174 PHE A C 1
ATOM 1292 O O . PHE A 1 174 ? -18.391 -6.071 5.410 1.00 95.00 174 PHE A O 1
ATOM 1299 N N . LEU A 1 175 ? -20.324 -5.337 6.267 1.00 95.56 175 LEU A N 1
ATOM 1300 C CA . LEU A 1 175 ? -20.227 -6.040 7.543 1.00 95.56 175 LEU A CA 1
ATOM 1301 C C . LEU A 1 175 ? -21.023 -7.344 7.433 1.00 95.56 175 LEU A C 1
ATOM 1303 O O . LEU A 1 175 ? -22.169 -7.328 6.987 1.00 95.56 175 LEU A O 1
ATOM 1307 N N . LYS A 1 176 ? -20.437 -8.466 7.857 1.00 93.81 176 LYS A N 1
ATOM 1308 C CA . LYS A 1 176 ? -21.146 -9.753 7.888 1.00 93.81 176 LYS A CA 1
ATOM 1309 C C . LYS A 1 176 ? -22.353 -9.688 8.818 1.00 93.81 176 LYS A C 1
ATOM 1311 O O . LYS A 1 176 ? -22.305 -9.030 9.859 1.00 93.81 176 LYS A O 1
ATOM 1316 N N . GLU A 1 177 ? -23.402 -10.446 8.510 1.00 91.81 177 GLU A N 1
ATOM 1317 C CA . GLU A 1 177 ? -24.458 -10.710 9.492 1.00 91.81 177 GLU A CA 1
ATOM 1318 C C . GLU A 1 177 ? -23.860 -11.382 10.742 1.00 91.81 177 GLU A C 1
ATOM 1320 O O . GLU A 1 177 ? -23.013 -12.268 10.655 1.00 91.81 177 GLU A O 1
ATOM 1325 N N . GLY A 1 178 ? -24.269 -10.921 11.921 1.00 88.75 178 GLY A N 1
ATOM 1326 C CA . GLY A 1 178 ? -23.668 -11.253 13.214 1.00 88.75 178 GLY A CA 1
ATOM 1327 C C . GLY A 1 178 ? -22.379 -10.485 13.532 1.00 88.75 178 GLY A C 1
ATOM 1328 O O . GLY A 1 178 ? -21.894 -10.569 14.659 1.00 88.75 178 GLY A O 1
ATOM 1329 N N . GLY A 1 179 ? -21.840 -9.722 12.578 1.00 91.50 179 GLY A N 1
ATOM 1330 C CA . GLY A 1 179 ? -20.643 -8.905 12.745 1.00 91.50 179 GLY A CA 1
ATOM 1331 C C . GLY A 1 179 ? -20.834 -7.744 13.720 1.00 91.50 179 GLY A C 1
ATOM 1332 O O . GLY A 1 179 ? -21.951 -7.358 14.083 1.00 91.50 179 GLY A O 1
ATOM 1333 N N . VAL A 1 180 ? -19.712 -7.167 14.146 1.00 93.12 180 VAL A N 1
ATOM 1334 C CA . VAL A 1 180 ? -19.679 -6.110 15.160 1.00 93.12 180 VAL A CA 1
ATOM 1335 C C . VAL A 1 180 ? -19.468 -4.748 14.505 1.00 93.12 180 VAL A C 1
ATOM 1337 O O . VAL A 1 180 ? -18.426 -4.479 13.905 1.00 93.12 180 VAL A O 1
ATOM 1340 N N . LEU A 1 181 ? -20.437 -3.852 14.681 1.00 95.31 181 LEU A N 1
ATOM 1341 C CA . LEU A 1 181 ? -20.304 -2.437 14.368 1.00 95.31 181 LEU A CA 1
ATOM 1342 C C . LEU A 1 181 ? -19.823 -1.686 15.610 1.00 95.31 181 LEU A C 1
ATOM 1344 O O . LEU A 1 181 ? -20.598 -1.393 16.521 1.00 95.31 181 LEU A O 1
ATOM 1348 N N . LEU A 1 182 ? -18.543 -1.334 15.618 1.00 95.06 182 LEU A N 1
ATOM 1349 C CA . LEU A 1 182 ? -17.959 -0.400 16.569 1.00 95.06 182 LEU A CA 1
ATOM 1350 C C . LEU A 1 182 ? -18.041 1.012 15.983 1.00 95.06 182 LEU A C 1
ATOM 1352 O O . LEU A 1 182 ? -17.503 1.272 14.912 1.00 95.06 182 LEU A O 1
ATOM 1356 N N . TYR A 1 183 ? -18.697 1.945 16.660 1.00 96.00 183 TYR A N 1
ATOM 1357 C CA . TYR A 1 183 ? -18.900 3.283 16.106 1.00 96.00 183 TYR A CA 1
ATOM 1358 C C . TYR A 1 183 ? -18.616 4.386 17.114 1.00 96.00 183 TYR A C 1
ATOM 1360 O O . TYR A 1 183 ? -18.792 4.211 18.322 1.00 96.00 183 TYR A O 1
ATOM 1368 N N . ASP A 1 184 ? -18.190 5.535 16.591 1.00 96.06 184 ASP A N 1
ATOM 1369 C CA . ASP A 1 184 ? -18.058 6.752 17.378 1.00 96.06 184 ASP A CA 1
ATOM 1370 C C . ASP A 1 184 ? -19.444 7.331 17.688 1.00 96.06 184 ASP A C 1
ATOM 1372 O O . ASP A 1 184 ? -20.056 7.980 16.840 1.00 96.06 184 ASP A O 1
ATOM 1376 N N . SER A 1 185 ? -19.958 7.101 18.897 1.00 96.00 185 SER A N 1
ATOM 1377 C CA . SER A 1 185 ? -21.292 7.562 19.300 1.00 96.00 185 SER A CA 1
ATOM 1378 C C . SER A 1 185 ? -21.416 9.083 19.379 1.00 96.00 185 SER A C 1
ATOM 1380 O O . SER A 1 185 ? -22.529 9.586 19.482 1.00 96.00 185 SER A O 1
ATOM 1382 N N . ASP A 1 186 ? -20.301 9.818 19.325 1.00 95.25 186 ASP A N 1
ATOM 1383 C CA . ASP A 1 186 ? -20.324 11.279 19.216 1.00 95.25 186 ASP A CA 1
ATOM 1384 C C . ASP A 1 186 ? -20.694 11.753 17.799 1.00 95.25 186 ASP A C 1
ATOM 1386 O O . ASP A 1 186 ? -21.099 12.900 17.618 1.00 95.25 186 ASP A O 1
ATOM 1390 N N . ASN A 1 187 ? -20.525 10.893 16.786 1.00 95.75 187 ASN A N 1
ATOM 1391 C CA . ASN A 1 187 ? -20.626 11.251 15.366 1.00 95.75 187 ASN A CA 1
ATOM 1392 C C . ASN A 1 187 ? -21.513 10.308 14.535 1.00 95.75 187 ASN A C 1
ATOM 1394 O O . ASN A 1 187 ? -21.693 10.544 13.335 1.00 95.75 187 ASN A O 1
ATOM 1398 N N . VAL A 1 188 ? -22.014 9.225 15.134 1.00 97.50 188 VAL A N 1
ATOM 1399 C CA . VAL A 1 188 ? -22.775 8.175 14.452 1.00 97.50 188 VAL A CA 1
ATOM 1400 C C . VAL A 1 188 ? -24.035 7.828 15.237 1.00 97.50 188 VAL A C 1
ATOM 1402 O O . VAL A 1 188 ? -23.980 7.445 16.406 1.00 97.50 188 VAL A O 1
ATOM 1405 N N . GLU A 1 189 ? -25.164 7.877 14.539 1.00 97.31 189 GLU A N 1
ATOM 1406 C CA . GLU A 1 189 ? -26.473 7.407 14.979 1.00 97.31 189 GLU A CA 1
ATOM 1407 C C . GLU A 1 189 ? -26.876 6.207 14.101 1.00 97.31 189 GLU A C 1
ATOM 1409 O O . GLU A 1 189 ? -27.334 6.384 12.962 1.00 97.31 189 GLU A O 1
ATOM 1414 N N . PRO A 1 190 ? -26.656 4.965 14.569 1.00 94.81 190 PRO A N 1
ATOM 1415 C CA . PRO A 1 190 ? -27.015 3.782 13.802 1.00 94.81 190 PRO A CA 1
ATOM 1416 C C . PRO A 1 190 ? -28.514 3.475 13.888 1.00 94.81 190 PRO A C 1
ATOM 1418 O O . PRO A 1 190 ? -29.179 3.777 14.881 1.00 94.81 190 PRO A O 1
ATOM 1421 N N . ASN A 1 191 ? -29.037 2.772 12.881 1.00 94.38 191 ASN A N 1
ATOM 1422 C CA . ASN A 1 191 ? -30.360 2.162 12.972 1.00 94.38 191 ASN A CA 1
ATOM 1423 C C . ASN A 1 191 ? -30.307 0.920 13.879 1.00 94.38 191 ASN A C 1
ATOM 1425 O O . ASN A 1 191 ? -29.922 -0.158 13.431 1.00 94.38 191 ASN A O 1
ATOM 1429 N N . LEU A 1 192 ? -30.708 1.075 15.142 1.00 92.25 192 LEU A N 1
ATOM 1430 C CA . LEU A 1 192 ? -30.721 -0.007 16.133 1.00 92.25 192 LEU A CA 1
ATOM 1431 C C . LEU A 1 192 ? -31.850 -1.030 15.919 1.00 92.25 192 LEU A C 1
ATOM 1433 O O . LEU A 1 192 ? -31.867 -2.056 16.606 1.00 92.25 192 LEU A O 1
ATOM 1437 N N . ASP A 1 193 ? -32.798 -0.775 15.013 1.00 94.00 193 ASP A N 1
ATOM 1438 C CA . ASP A 1 193 ? -33.853 -1.735 14.669 1.00 94.00 193 ASP A CA 1
ATOM 1439 C C . ASP A 1 193 ? -33.351 -2.837 13.734 1.00 94.00 193 ASP A C 1
ATOM 1441 O O . ASP A 1 193 ? -33.909 -3.935 13.732 1.00 94.00 193 ASP A O 1
ATOM 1445 N N . ASP A 1 194 ? -32.271 -2.583 12.993 1.00 91.81 194 ASP A N 1
ATOM 1446 C CA . ASP A 1 194 ? -31.583 -3.620 12.233 1.00 91.81 194 ASP A CA 1
ATOM 1447 C C . ASP A 1 194 ? -30.893 -4.581 13.215 1.00 91.81 194 ASP A C 1
ATOM 1449 O O . ASP A 1 194 ? -29.998 -4.207 13.966 1.00 91.81 194 ASP A O 1
ATOM 1453 N N . LYS A 1 195 ? -31.367 -5.830 13.273 1.00 91.88 195 LYS A N 1
ATOM 1454 C CA . LYS A 1 195 ? -30.864 -6.857 14.202 1.00 91.88 195 LYS A CA 1
ATOM 1455 C C . LYS A 1 195 ? -29.794 -7.750 13.583 1.00 91.88 195 LYS A C 1
ATOM 1457 O O . LYS A 1 195 ? -29.391 -8.720 14.221 1.00 91.88 195 LYS A O 1
ATOM 1462 N N . ARG A 1 196 ? -29.337 -7.440 12.364 1.00 91.81 196 ARG A N 1
ATOM 1463 C CA . ARG A 1 196 ? -28.271 -8.197 11.700 1.00 91.81 196 ARG A CA 1
ATOM 1464 C C . ARG A 1 196 ? -26.925 -8.039 12.394 1.00 91.81 196 ARG A C 1
ATOM 1466 O O . ARG A 1 196 ? -26.092 -8.917 12.237 1.00 91.81 196 ARG A O 1
ATOM 1473 N N . PHE A 1 197 ? -26.699 -6.967 13.152 1.00 93.19 197 PHE A N 1
ATOM 1474 C CA . PHE A 1 197 ? -25.375 -6.632 13.681 1.00 93.19 197 PHE A CA 1
ATOM 1475 C C . PHE A 1 197 ? -25.363 -6.449 15.197 1.00 93.19 197 PHE A C 1
ATOM 1477 O O . PHE A 1 197 ? -26.381 -6.159 15.831 1.00 93.19 197 PHE A O 1
ATOM 1484 N N . VAL A 1 198 ? -24.173 -6.575 15.778 1.00 90.62 198 VAL A N 1
ATOM 1485 C CA . VAL A 1 198 ? -23.900 -6.212 17.170 1.00 90.62 198 VAL A CA 1
ATOM 1486 C C . VAL A 1 198 ? -23.396 -4.772 17.211 1.00 90.62 198 VAL A C 1
ATOM 1488 O O . VAL A 1 198 ? -22.365 -4.454 16.626 1.00 90.62 198 VAL A O 1
ATOM 1491 N N . TYR A 1 199 ? -24.107 -3.895 17.917 1.00 92.31 199 TYR A N 1
ATOM 1492 C CA . TYR A 1 199 ? -23.811 -2.460 17.969 1.00 92.31 199 TYR A CA 1
ATOM 1493 C C . TYR A 1 199 ? -23.028 -2.102 19.228 1.00 92.31 199 TYR A C 1
ATOM 1495 O O . TYR A 1 199 ? -23.522 -2.282 20.340 1.00 92.31 199 TYR A O 1
ATOM 1503 N N . VAL A 1 200 ? -21.834 -1.537 19.053 1.00 92.44 200 VAL A N 1
ATOM 1504 C CA . VAL A 1 200 ? -20.955 -1.074 20.130 1.00 92.44 200 VAL A CA 1
ATOM 1505 C C . VAL A 1 200 ? -20.700 0.421 19.943 1.00 92.44 200 VAL A C 1
ATOM 1507 O O . VAL A 1 200 ? -19.844 0.825 19.160 1.00 92.44 200 VAL A O 1
ATOM 1510 N N . GLY A 1 201 ? -21.455 1.251 20.662 1.00 93.50 201 GLY A N 1
ATOM 1511 C CA . GLY A 1 201 ? -21.257 2.701 20.668 1.00 93.50 201 GLY A CA 1
ATOM 1512 C C . GLY A 1 201 ? -20.204 3.116 21.688 1.00 93.50 201 GLY A C 1
ATOM 1513 O O . GLY A 1 201 ? -20.334 2.796 22.870 1.00 93.50 201 GLY A O 1
ATOM 1514 N N . VAL A 1 202 ? -19.177 3.836 21.240 1.00 94.12 202 VAL A N 1
ATOM 1515 C CA . VAL A 1 202 ? -18.129 4.405 22.098 1.00 94.12 202 VAL A CA 1
ATOM 1516 C C . VAL A 1 202 ? -17.982 5.887 21.756 1.00 94.12 202 VAL A C 1
ATOM 1518 O O . VAL A 1 202 ? -17.831 6.185 20.577 1.00 94.12 202 VAL A O 1
ATOM 1521 N N . PRO A 1 203 ? -17.981 6.823 22.723 1.00 94.19 203 PRO A N 1
ATOM 1522 C CA . PRO A 1 203 ? -17.757 8.243 22.445 1.00 94.19 203 PRO A CA 1
ATOM 1523 C C . PRO A 1 203 ? -16.262 8.496 22.190 1.00 94.19 203 PRO A C 1
ATOM 1525 O O . PRO A 1 203 ? -15.531 9.011 23.038 1.00 94.19 203 PRO A O 1
ATOM 1528 N N . ILE A 1 204 ? -15.765 8.009 21.048 1.00 94.06 204 ILE A N 1
ATOM 1529 C CA . ILE A 1 204 ? -14.339 7.950 20.701 1.00 94.06 204 ILE A CA 1
ATOM 1530 C C . ILE A 1 204 ? -13.770 9.363 20.648 1.00 94.06 204 ILE A C 1
ATOM 1532 O O . ILE A 1 204 ? -12.671 9.603 21.156 1.00 94.06 204 ILE A O 1
ATOM 1536 N N . THR A 1 205 ? -14.499 10.301 20.043 1.00 92.81 205 THR A N 1
ATOM 1537 C CA . THR A 1 205 ? -14.048 11.687 19.918 1.00 92.81 205 THR A CA 1
ATOM 1538 C C . THR A 1 205 ? -13.912 12.346 21.284 1.00 92.81 205 THR A C 1
ATOM 1540 O O . THR A 1 205 ? -12.840 12.863 21.606 1.00 92.81 205 THR A O 1
ATOM 1543 N N . GLY A 1 206 ? -14.965 12.294 22.097 1.00 92.44 206 GLY A N 1
ATOM 1544 C CA . GLY A 1 206 ? -15.016 12.894 23.422 1.00 92.44 206 GLY A CA 1
ATOM 1545 C C . GLY A 1 206 ? -13.948 12.321 24.345 1.00 92.44 206 GLY A C 1
ATOM 1546 O O . GLY A 1 206 ? -13.170 13.078 24.925 1.00 92.44 206 GLY A O 1
ATOM 1547 N N . LEU A 1 207 ? -13.830 10.992 24.402 1.00 92.94 207 LEU A N 1
ATOM 1548 C CA . LEU A 1 207 ? -12.847 10.311 25.250 1.00 92.94 207 LEU A CA 1
ATOM 1549 C C . LEU A 1 207 ? -11.406 10.565 24.807 1.00 92.94 207 LEU A C 1
ATOM 1551 O O . LEU A 1 207 ? -10.520 10.701 25.649 1.00 92.94 207 LEU A O 1
ATOM 1555 N N . THR A 1 208 ? -11.155 10.661 23.499 1.00 92.31 208 THR A N 1
ATOM 1556 C CA . THR A 1 208 ? -9.825 11.030 22.996 1.00 92.31 208 THR A CA 1
ATOM 1557 C C . THR A 1 208 ? -9.469 12.451 23.431 1.00 92.31 208 THR A C 1
ATOM 1559 O O . THR A 1 208 ? -8.368 12.688 23.920 1.00 92.31 208 THR A O 1
ATOM 1562 N N . VAL A 1 209 ? -10.393 13.405 23.287 1.00 90.88 209 VAL A N 1
ATOM 1563 C CA . VAL A 1 209 ? -10.168 14.803 23.684 1.00 90.88 209 VAL A CA 1
ATOM 1564 C C . VAL A 1 209 ? -9.940 14.921 25.192 1.00 90.88 209 VAL A C 1
ATOM 1566 O O . VAL A 1 209 ? -9.028 15.635 25.614 1.00 90.88 209 VAL A O 1
ATOM 1569 N N . GLU A 1 210 ? -10.724 14.206 26.000 1.00 90.62 210 GLU A N 1
ATOM 1570 C CA . GLU A 1 210 ? -10.575 14.156 27.457 1.00 90.62 210 GLU A CA 1
ATOM 1571 C C . GLU A 1 210 ? -9.201 13.604 27.860 1.00 90.62 210 GLU A C 1
ATOM 1573 O O . GLU A 1 210 ? -8.467 14.257 28.604 1.00 90.62 210 GLU A O 1
ATOM 1578 N N . ALA A 1 211 ? -8.806 12.459 27.295 1.00 88.88 211 ALA A N 1
ATOM 1579 C CA . ALA A 1 211 ? -7.526 11.813 27.584 1.00 88.88 211 ALA A CA 1
ATOM 1580 C C . ALA A 1 211 ? -6.311 12.685 27.229 1.00 88.88 211 ALA A C 1
ATOM 1582 O O . ALA A 1 211 ? -5.256 12.568 27.851 1.00 88.88 211 ALA A O 1
ATOM 1583 N N . LEU A 1 212 ? -6.449 13.563 26.233 1.00 88.06 212 LEU A N 1
ATOM 1584 C CA . LEU A 1 212 ? -5.382 14.445 25.758 1.00 88.06 212 LEU A CA 1
ATOM 1585 C C . LEU A 1 212 ? -5.438 15.861 26.358 1.00 88.06 212 LEU A C 1
ATOM 1587 O O . LEU A 1 212 ? -4.726 16.755 25.897 1.00 88.06 212 LEU A O 1
ATOM 1591 N N . GLY A 1 213 ? -6.268 16.089 27.380 1.00 82.62 213 GLY A N 1
ATOM 1592 C CA . GLY A 1 213 ? -6.319 17.363 28.100 1.00 82.62 213 GLY A CA 1
ATOM 1593 C C . GLY A 1 213 ? -7.018 18.494 27.337 1.00 82.62 213 GLY A C 1
ATOM 1594 O O . GLY A 1 213 ? -6.642 19.657 27.475 1.00 82.62 213 GLY A O 1
ATOM 1595 N N . GLY A 1 214 ? -8.012 18.178 26.499 1.00 70.25 214 GLY A N 1
ATOM 1596 C CA . GLY A 1 214 ? -8.962 19.149 25.935 1.00 70.25 214 GLY A CA 1
ATOM 1597 C C . GLY A 1 214 ? -8.456 20.027 24.783 1.00 70.25 214 GLY A C 1
ATOM 1598 O O . GLY A 1 214 ? -9.246 20.741 24.167 1.00 70.25 214 GLY A O 1
ATOM 1599 N N . THR A 1 215 ? -7.160 19.993 24.461 1.00 60.88 215 THR A N 1
ATOM 1600 C CA . THR A 1 215 ? -6.546 20.863 23.433 1.00 60.88 215 THR A CA 1
ATOM 1601 C C . THR A 1 215 ? -6.282 20.157 22.102 1.00 60.88 215 THR A C 1
ATOM 1603 O O . THR A 1 215 ? -6.121 20.812 21.069 1.00 60.88 215 THR A O 1
ATOM 1606 N N . ALA A 1 216 ? -6.298 18.823 22.083 1.00 58.00 216 ALA A N 1
ATOM 1607 C CA . ALA A 1 216 ? -6.146 18.030 20.872 1.00 58.00 216 ALA A CA 1
ATOM 1608 C C . ALA A 1 216 ? -7.494 17.892 20.149 1.00 58.00 216 ALA A C 1
ATOM 1610 O O . ALA A 1 216 ? -8.162 16.869 20.259 1.00 58.00 216 ALA A O 1
ATOM 1611 N N . LYS A 1 217 ? -7.913 18.920 19.397 1.00 53.78 217 LYS A N 1
ATOM 1612 C CA . LYS A 1 217 ? -9.043 18.770 18.464 1.00 53.78 217 LYS A CA 1
ATOM 1613 C C . LYS A 1 217 ? -8.697 17.686 17.435 1.00 53.78 217 LYS A C 1
ATOM 1615 O O . LYS A 1 217 ? -7.793 17.867 16.619 1.00 53.78 217 LYS A O 1
ATOM 1620 N N . ASP A 1 218 ? -9.368 16.545 17.562 1.00 60.88 218 ASP A N 1
ATOM 1621 C CA . ASP A 1 218 ? -9.420 15.398 16.644 1.00 60.88 218 ASP A CA 1
ATOM 1622 C C . ASP A 1 218 ? -8.130 14.591 16.403 1.00 60.88 218 ASP A C 1
ATOM 1624 O O . ASP A 1 218 ? -8.168 13.537 15.768 1.00 60.88 218 ASP A O 1
ATOM 1628 N N . LYS A 1 219 ? -6.981 15.005 16.947 1.00 72.56 219 LYS A N 1
ATOM 1629 C CA . LYS A 1 219 ? -5.718 14.264 16.798 1.00 72.56 219 LYS A CA 1
ATOM 1630 C C . LYS A 1 219 ? -5.634 13.124 17.809 1.00 72.56 219 LYS A C 1
ATOM 1632 O O . LYS A 1 219 ? -5.589 13.372 19.005 1.00 72.56 219 LYS A O 1
ATOM 1637 N N . GLY A 1 220 ? -5.536 11.887 17.321 1.00 86.56 220 GLY A N 1
ATOM 1638 C CA . GLY A 1 220 ? -5.291 10.701 18.150 1.00 86.56 220 GLY A CA 1
ATOM 1639 C C . GLY A 1 220 ? -6.435 9.690 18.199 1.00 86.56 220 GLY A C 1
ATOM 1640 O O . GLY A 1 220 ? -6.233 8.621 18.772 1.00 86.56 220 GLY A O 1
ATOM 1641 N N . LYS A 1 221 ? -7.587 9.960 17.559 1.00 90.44 221 LYS A N 1
ATOM 1642 C CA . LYS A 1 221 ? -8.724 9.017 17.507 1.00 90.44 221 LYS A CA 1
ATOM 1643 C C . LYS A 1 221 ? -8.311 7.653 16.965 1.00 90.44 221 LYS A C 1
ATOM 1645 O O . LYS A 1 221 ? -8.659 6.623 17.526 1.00 90.44 221 LYS A O 1
ATOM 1650 N N . ASN A 1 222 ? -7.494 7.634 15.915 1.00 92.38 222 ASN A N 1
ATOM 1651 C CA . ASN A 1 222 ? -6.928 6.406 15.363 1.00 92.38 222 ASN A CA 1
ATOM 1652 C C . ASN A 1 222 ? -6.078 5.616 16.366 1.00 92.38 222 ASN A C 1
ATOM 1654 O O . ASN A 1 222 ? -6.112 4.389 16.357 1.00 92.38 222 ASN A O 1
ATOM 1658 N N . ILE A 1 223 ? -5.326 6.298 17.231 1.00 94.81 223 ILE A N 1
ATOM 1659 C CA . ILE A 1 223 ? -4.500 5.659 18.258 1.00 94.81 223 ILE A CA 1
ATOM 1660 C C . ILE A 1 223 ? -5.355 5.184 19.442 1.00 94.81 223 ILE A C 1
ATOM 1662 O O . ILE A 1 223 ? -5.105 4.102 19.969 1.00 94.81 223 ILE A O 1
ATOM 1666 N N . PHE A 1 224 ? -6.402 5.928 19.809 1.00 95.50 224 PHE A N 1
ATOM 1667 C CA . PHE A 1 224 ? -7.414 5.473 20.766 1.00 95.50 224 PHE A CA 1
ATOM 1668 C C . PHE A 1 224 ? -8.102 4.195 20.268 1.00 95.50 224 PHE A C 1
ATOM 1670 O O . PHE A 1 224 ? -8.122 3.182 20.964 1.00 95.50 224 PHE A O 1
ATOM 1677 N N . VAL A 1 225 ? -8.586 4.202 19.024 1.00 95.25 225 VAL A N 1
ATOM 1678 C CA . VAL A 1 225 ? -9.206 3.035 18.380 1.00 95.25 225 VAL A CA 1
ATOM 1679 C C . VAL A 1 225 ? -8.237 1.862 18.293 1.00 95.25 225 VAL A C 1
ATOM 1681 O O . VAL A 1 225 ? -8.633 0.731 18.554 1.00 95.25 225 VAL A O 1
ATOM 1684 N N . LEU A 1 226 ? -6.957 2.108 18.004 1.00 95.69 226 LEU A N 1
ATOM 1685 C CA . LEU A 1 226 ? -5.931 1.067 18.046 1.00 95.69 226 LEU A CA 1
ATOM 1686 C C . LEU A 1 226 ? -5.840 0.425 19.440 1.00 95.69 226 LEU A C 1
ATOM 1688 O O . LEU A 1 226 ? -5.778 -0.799 19.536 1.00 95.69 226 LEU A O 1
ATOM 1692 N N . GLY A 1 227 ? -5.879 1.217 20.516 1.00 95.31 227 GLY A N 1
ATOM 1693 C CA . GLY A 1 227 ? -5.932 0.714 21.893 1.00 95.31 227 GLY A CA 1
ATOM 1694 C C . GLY A 1 227 ? -7.180 -0.125 22.174 1.00 95.31 227 GLY A C 1
ATOM 1695 O O . GLY A 1 227 ? -7.081 -1.217 22.732 1.00 95.31 227 GLY A O 1
ATOM 1696 N N . LEU A 1 228 ? -8.341 0.342 21.715 1.00 93.44 228 LEU A N 1
ATOM 1697 C CA . LEU A 1 228 ? -9.619 -0.353 21.865 1.00 93.44 228 LEU A CA 1
ATOM 1698 C C . LEU A 1 228 ? -9.637 -1.705 21.131 1.00 93.44 228 LEU A C 1
ATOM 1700 O O . LEU A 1 228 ? -9.956 -2.731 21.727 1.00 93.44 228 LEU A O 1
ATOM 1704 N N . ILE A 1 229 ? -9.208 -1.735 19.866 1.00 93.06 229 ILE A N 1
ATOM 1705 C CA . ILE A 1 229 ? -9.051 -2.970 19.079 1.00 93.06 229 ILE A CA 1
ATOM 1706 C C . ILE A 1 229 ? -8.061 -3.914 19.766 1.00 93.06 229 ILE A C 1
ATOM 1708 O O . ILE A 1 229 ? -8.314 -5.112 19.861 1.00 93.06 229 ILE A O 1
ATOM 1712 N N . SER A 1 230 ? -6.967 -3.381 20.316 1.00 92.25 230 SER A N 1
ATOM 1713 C CA . SER A 1 230 ? -5.986 -4.190 21.048 1.00 92.25 230 SER A CA 1
ATOM 1714 C C . SER A 1 230 ? -6.594 -4.898 22.251 1.00 92.25 230 SER A C 1
ATOM 1716 O O . SER A 1 230 ? -6.211 -6.025 22.553 1.00 92.25 230 SER A O 1
ATOM 1718 N N . LYS A 1 231 ? -7.557 -4.258 22.923 1.00 90.69 231 LYS A N 1
ATOM 1719 C CA . LYS A 1 231 ? -8.293 -4.858 24.033 1.00 90.69 231 LYS A CA 1
ATOM 1720 C C . LYS A 1 231 ? -9.278 -5.929 23.563 1.00 90.69 231 LYS A C 1
ATOM 1722 O O . LYS A 1 231 ? -9.359 -6.977 24.198 1.00 90.69 231 LYS A O 1
ATOM 1727 N N . ILE A 1 232 ? -10.008 -5.665 22.478 1.00 89.75 232 ILE A N 1
ATOM 1728 C CA . ILE A 1 232 ? -11.020 -6.576 21.915 1.00 89.75 232 ILE A CA 1
ATOM 1729 C C . ILE A 1 232 ? -10.374 -7.876 21.417 1.00 89.75 232 ILE A C 1
ATOM 1731 O O . ILE A 1 232 ? -10.888 -8.956 21.697 1.00 89.75 232 ILE A O 1
ATOM 1735 N N . PHE A 1 233 ? -9.230 -7.773 20.737 1.00 89.12 233 PHE A N 1
ATOM 1736 C CA . PHE A 1 233 ? -8.522 -8.905 20.126 1.00 89.12 233 PHE A CA 1
ATOM 1737 C C . PHE A 1 233 ? -7.349 -9.445 20.961 1.00 89.12 233 PHE A C 1
ATOM 1739 O O . PHE A 1 233 ? -6.502 -10.173 20.443 1.00 89.12 233 PHE A O 1
ATOM 1746 N N . SER A 1 234 ? -7.243 -9.046 22.235 1.00 87.88 234 SER A N 1
ATOM 1747 C CA . SER A 1 234 ? -6.164 -9.471 23.143 1.00 87.88 234 SER A CA 1
ATOM 1748 C C . SER A 1 234 ? -4.760 -9.381 22.519 1.00 87.88 234 SER A C 1
ATOM 1750 O O . SER A 1 234 ? -3.939 -10.291 22.648 1.00 87.88 234 SER A O 1
ATOM 1752 N N . LEU A 1 235 ? -4.494 -8.278 21.812 1.00 90.44 235 LEU A N 1
ATOM 1753 C CA . LEU A 1 235 ? -3.250 -8.059 21.073 1.00 90.44 235 LEU A CA 1
ATOM 1754 C C . LEU A 1 235 ? -2.079 -7.723 22.009 1.00 90.44 235 LEU A C 1
ATOM 1756 O O . LEU A 1 235 ? -2.264 -7.215 23.116 1.00 90.44 235 LEU A O 1
ATOM 1760 N N . ASP A 1 236 ? -0.846 -7.948 21.541 1.00 90.88 236 ASP A N 1
ATOM 1761 C CA . ASP A 1 236 ? 0.371 -7.641 22.304 1.00 90.88 236 ASP A CA 1
ATOM 1762 C C . ASP A 1 236 ? 0.586 -6.121 22.434 1.00 90.88 236 ASP A C 1
ATOM 1764 O O . ASP A 1 236 ? 1.111 -5.433 21.549 1.00 90.88 236 ASP A O 1
ATOM 1768 N N . VAL A 1 237 ? 0.163 -5.608 23.588 1.00 92.12 237 VAL A N 1
ATOM 1769 C CA . VAL A 1 237 ? 0.218 -4.194 23.961 1.00 92.12 237 VAL A CA 1
ATOM 1770 C C . VAL A 1 237 ? 1.648 -3.655 23.993 1.00 92.12 237 VAL A C 1
ATOM 1772 O O . VAL A 1 237 ? 1.881 -2.521 23.575 1.00 92.12 237 VAL A O 1
ATOM 1775 N N . GLU A 1 238 ? 2.618 -4.433 24.468 1.00 93.75 238 GLU A N 1
ATOM 1776 C CA . GLU A 1 238 ? 3.996 -3.956 24.615 1.00 93.75 238 GLU A CA 1
ATOM 1777 C C . GLU A 1 238 ? 4.678 -3.822 23.250 1.00 93.75 238 GLU A C 1
ATOM 1779 O O . GLU A 1 238 ? 5.342 -2.814 22.976 1.00 93.75 238 GLU A O 1
ATOM 1784 N N . LYS A 1 239 ? 4.432 -4.766 22.330 1.00 91.69 239 LYS A N 1
ATOM 1785 C CA . LYS A 1 239 ? 4.869 -4.637 20.932 1.00 91.69 239 LYS A CA 1
ATOM 1786 C C . LYS A 1 239 ? 4.236 -3.427 20.245 1.00 91.69 239 LYS A C 1
ATOM 1788 O O . LYS A 1 239 ? 4.938 -2.726 19.512 1.00 91.69 239 LYS A O 1
ATOM 1793 N N . LEU A 1 240 ? 2.952 -3.153 20.484 1.00 93.44 240 LEU A N 1
ATOM 1794 C CA . LEU A 1 240 ? 2.271 -1.980 19.926 1.00 93.44 240 LEU A CA 1
ATOM 1795 C C . LEU A 1 240 ? 2.817 -0.663 20.471 1.00 93.44 240 LEU A C 1
ATOM 1797 O O . LEU A 1 240 ? 3.124 0.228 19.681 1.00 93.44 240 LEU A O 1
ATOM 1801 N N . LYS A 1 241 ? 3.017 -0.541 21.788 1.00 93.75 241 LYS A N 1
ATOM 1802 C CA . LYS A 1 241 ? 3.659 0.642 22.386 1.00 93.75 241 LYS A CA 1
ATOM 1803 C C . LYS A 1 241 ? 5.032 0.889 21.768 1.00 93.75 241 LYS A C 1
ATOM 1805 O O . LYS A 1 241 ? 5.336 2.015 21.384 1.00 93.75 241 LYS A O 1
ATOM 1810 N N . LYS A 1 242 ? 5.834 -0.168 21.593 1.00 93.50 242 LYS A N 1
ATOM 1811 C CA . LYS A 1 242 ? 7.138 -0.074 20.928 1.00 93.50 242 LYS A CA 1
ATOM 1812 C C . LYS A 1 242 ? 7.010 0.407 19.479 1.00 93.50 242 LYS A C 1
ATOM 1814 O O . LYS A 1 242 ? 7.747 1.303 19.078 1.00 93.50 242 LYS A O 1
ATOM 1819 N N . LEU A 1 243 ? 6.069 -0.142 18.706 1.00 92.25 243 LEU A N 1
ATOM 1820 C CA . LEU A 1 243 ? 5.796 0.301 17.333 1.00 92.25 243 LEU A CA 1
ATOM 1821 C C . LEU A 1 243 ? 5.394 1.784 17.276 1.00 92.25 243 LEU A C 1
ATOM 1823 O O . LEU A 1 243 ? 5.876 2.512 16.406 1.00 92.25 243 LEU A O 1
ATOM 1827 N N . ILE A 1 244 ? 4.539 2.239 18.198 1.00 92.50 244 ILE A N 1
ATOM 1828 C CA . ILE A 1 244 ? 4.126 3.645 18.310 1.00 92.50 244 ILE A CA 1
ATOM 1829 C C . ILE A 1 244 ? 5.350 4.527 18.582 1.00 92.50 244 ILE A C 1
ATOM 1831 O O . ILE A 1 244 ? 5.575 5.494 17.853 1.00 92.50 244 ILE A O 1
ATOM 1835 N N . SER A 1 245 ? 6.188 4.165 19.556 1.00 91.69 245 SER A N 1
ATOM 1836 C CA . SER A 1 245 ? 7.413 4.908 19.870 1.00 91.69 245 SER A CA 1
ATOM 1837 C C . SER A 1 245 ? 8.392 4.957 18.691 1.00 91.69 245 SER A C 1
ATOM 1839 O O . SER A 1 245 ? 8.922 6.020 18.382 1.00 91.69 245 SER A O 1
ATOM 1841 N N . GLU A 1 246 ? 8.589 3.845 17.976 1.00 91.00 246 GLU A N 1
ATOM 1842 C CA . GLU A 1 246 ? 9.440 3.787 16.777 1.00 91.00 246 GLU A CA 1
ATOM 1843 C C . GLU A 1 246 ? 8.923 4.698 15.652 1.00 91.00 246 GLU A C 1
ATOM 1845 O O . GLU A 1 246 ? 9.707 5.376 14.990 1.00 91.00 246 GLU A O 1
ATOM 1850 N N . LYS A 1 247 ? 7.601 4.756 15.434 1.00 88.12 247 LYS A N 1
ATOM 1851 C CA . LYS A 1 247 ? 6.983 5.604 14.398 1.00 88.12 247 LYS A CA 1
ATOM 1852 C C . LYS A 1 247 ? 7.240 7.094 14.627 1.00 88.12 247 LYS A C 1
ATOM 1854 O O . LYS A 1 247 ? 7.321 7.856 13.661 1.00 88.12 247 LYS A O 1
ATOM 1859 N N . PHE A 1 248 ? 7.326 7.504 15.886 1.00 86.19 248 PHE A N 1
ATOM 1860 C CA . PHE A 1 248 ? 7.553 8.888 16.291 1.00 86.19 248 PHE A CA 1
ATOM 1861 C C . PHE A 1 248 ? 8.999 9.141 16.751 1.00 86.19 248 PHE A C 1
ATOM 1863 O O . PHE A 1 248 ? 9.290 10.220 17.263 1.00 86.19 248 PHE A O 1
ATOM 1870 N N . ALA A 1 249 ? 9.916 8.195 16.522 1.00 85.94 249 ALA A N 1
ATOM 1871 C CA . ALA A 1 249 ? 11.329 8.357 16.839 1.00 85.94 249 ALA A CA 1
ATOM 1872 C C . ALA A 1 249 ? 11.923 9.586 16.127 1.00 85.94 249 ALA A C 1
ATOM 1874 O O . ALA A 1 249 ? 11.640 9.848 14.956 1.00 85.94 249 ALA A O 1
ATOM 1875 N N . GLY A 1 250 ? 12.739 10.357 16.850 1.00 84.25 250 GLY A N 1
ATOM 1876 C CA . GLY A 1 250 ? 13.317 11.614 16.360 1.00 84.25 250 GLY A CA 1
ATOM 1877 C C . GLY A 1 250 ? 12.367 12.818 16.400 1.00 84.25 250 GLY A C 1
ATOM 1878 O O . GLY A 1 250 ? 12.780 13.915 16.032 1.00 84.25 250 GLY A O 1
ATOM 1879 N N . LYS A 1 251 ? 11.116 12.642 16.849 1.00 87.00 251 LYS A N 1
ATOM 1880 C CA . LYS A 1 251 ? 10.223 13.751 17.208 1.00 87.00 251 LYS A CA 1
ATOM 1881 C C . LYS A 1 251 ? 10.323 14.073 18.698 1.00 87.00 251 LYS A C 1
ATOM 1883 O O . LYS A 1 251 ? 10.945 13.340 19.460 1.00 87.00 251 LYS A O 1
ATOM 1888 N N . ASP A 1 252 ? 9.689 15.174 19.092 1.00 87.50 252 ASP A N 1
ATOM 1889 C CA . ASP A 1 252 ? 9.579 15.577 20.492 1.00 87.50 252 ASP A CA 1
ATOM 1890 C C . ASP A 1 252 ? 8.888 14.495 21.343 1.00 87.50 252 ASP A C 1
ATOM 1892 O O . ASP A 1 252 ? 7.893 13.893 20.922 1.00 87.50 252 ASP A O 1
ATOM 1896 N N . GLU A 1 253 ? 9.410 14.260 22.546 1.00 88.25 253 GLU A N 1
ATOM 1897 C CA . GLU A 1 253 ? 8.935 13.221 23.464 1.00 88.25 253 GLU A CA 1
ATOM 1898 C C . GLU A 1 253 ? 7.463 13.419 23.863 1.00 88.25 253 GLU A C 1
ATOM 1900 O O . GLU A 1 253 ? 6.719 12.448 24.020 1.00 88.25 253 GLU A O 1
ATOM 1905 N N . SER A 1 254 ? 6.991 14.669 23.923 1.00 86.44 254 SER A N 1
ATOM 1906 C CA . SER A 1 254 ? 5.583 14.980 24.190 1.00 86.44 254 SER A CA 1
ATOM 1907 C C . SER A 1 254 ? 4.634 14.373 23.152 1.00 86.44 254 SER A C 1
ATOM 1909 O O . SER A 1 254 ? 3.528 13.963 23.507 1.00 86.44 254 SER A O 1
ATOM 1911 N N . ILE A 1 255 ? 5.056 14.241 21.888 1.00 86.56 255 ILE A N 1
ATOM 1912 C CA . ILE A 1 255 ? 4.244 13.648 20.814 1.00 86.56 255 ILE A CA 1
ATOM 1913 C C . ILE A 1 255 ? 4.083 12.145 21.045 1.00 86.56 255 ILE A C 1
ATOM 1915 O O . ILE A 1 255 ? 2.979 11.614 20.906 1.00 86.56 255 ILE A O 1
ATOM 1919 N N . VAL A 1 256 ? 5.169 11.466 21.424 1.00 88.75 256 VAL A N 1
ATOM 1920 C CA . VAL A 1 256 ? 5.153 10.034 21.754 1.00 88.75 256 VAL A CA 1
ATOM 1921 C C . VAL A 1 256 ? 4.248 9.793 22.958 1.00 88.75 256 VAL A C 1
ATOM 1923 O O . VAL A 1 256 ? 3.357 8.949 22.896 1.00 88.75 256 VAL A O 1
ATOM 1926 N N . ASN A 1 257 ? 4.415 10.586 24.017 1.00 90.00 257 ASN A N 1
ATOM 1927 C CA . ASN A 1 257 ? 3.607 10.485 25.230 1.00 90.00 257 ASN A CA 1
ATOM 1928 C C . ASN A 1 257 ? 2.123 10.734 24.945 1.00 90.00 257 ASN A C 1
ATOM 1930 O O . ASN A 1 257 ? 1.282 9.971 25.405 1.00 90.00 257 ASN A O 1
ATOM 1934 N N . THR A 1 258 ? 1.796 11.731 24.119 1.00 90.69 258 THR A N 1
ATOM 1935 C CA . THR A 1 258 ? 0.418 12.003 23.673 1.00 90.69 258 THR A CA 1
ATOM 1936 C C . THR A 1 258 ? -0.182 10.796 22.950 1.00 90.69 258 THR A C 1
ATOM 1938 O O . THR A 1 258 ? -1.293 10.375 23.266 1.00 90.69 258 THR A O 1
ATOM 1941 N N . ALA A 1 259 ? 0.558 10.183 22.020 1.00 91.62 259 ALA A N 1
ATOM 1942 C CA . ALA A 1 259 ? 0.092 8.984 21.327 1.00 91.62 259 ALA A CA 1
ATOM 1943 C C . ALA A 1 259 ? -0.105 7.802 22.294 1.00 91.62 259 ALA A C 1
ATOM 1945 O O . ALA A 1 259 ? -1.127 7.122 22.241 1.00 91.62 259 ALA A O 1
ATOM 1946 N N . LEU A 1 260 ? 0.836 7.574 23.214 1.00 93.69 260 LEU A N 1
ATOM 1947 C CA . LEU A 1 260 ? 0.729 6.506 24.209 1.00 93.69 260 LEU A CA 1
ATOM 1948 C C . LEU A 1 260 ? -0.432 6.729 25.188 1.00 93.69 260 LEU A C 1
ATOM 1950 O O . LEU A 1 260 ? -1.098 5.759 25.541 1.00 93.69 260 LEU A O 1
ATOM 1954 N N . MET A 1 261 ? -0.716 7.973 25.584 1.00 93.62 261 MET A N 1
ATOM 1955 C CA . MET A 1 261 ? -1.878 8.313 26.414 1.00 93.62 261 MET A CA 1
ATOM 1956 C C . MET A 1 261 ? -3.192 8.018 25.686 1.00 93.62 261 MET A C 1
ATOM 1958 O O . MET A 1 261 ? -4.052 7.348 26.253 1.00 93.62 261 MET A O 1
ATOM 1962 N N . ALA A 1 262 ? -3.327 8.422 24.416 1.00 94.25 262 ALA A N 1
ATOM 1963 C CA . ALA A 1 262 ? -4.503 8.085 23.607 1.00 94.25 262 ALA A CA 1
ATOM 1964 C C . ALA A 1 262 ? -4.692 6.563 23.488 1.00 94.25 262 ALA A C 1
ATOM 1966 O O . ALA A 1 262 ? -5.794 6.054 23.687 1.00 94.25 262 ALA A O 1
ATOM 1967 N N . PHE A 1 263 ? -3.606 5.828 23.225 1.00 95.81 263 PHE A N 1
ATOM 1968 C CA . PHE A 1 263 ? -3.628 4.367 23.135 1.00 95.81 263 PHE A CA 1
ATOM 1969 C C . PHE A 1 263 ? -4.088 3.729 24.451 1.00 95.81 263 PHE A C 1
ATOM 1971 O O . PHE A 1 263 ? -4.948 2.851 24.457 1.00 95.81 263 PHE A O 1
ATOM 1978 N N . GLN A 1 264 ? -3.526 4.175 25.577 1.00 95.06 264 GLN A N 1
ATOM 1979 C CA . GLN A 1 264 ? -3.869 3.659 26.901 1.00 95.06 264 GLN A CA 1
ATOM 1980 C C . GLN A 1 264 ? -5.320 3.962 27.274 1.00 95.06 264 GLN A C 1
ATOM 1982 O O . GLN A 1 264 ? -5.987 3.082 27.809 1.00 95.06 264 GLN A O 1
ATOM 1987 N N . ALA A 1 265 ? -5.820 5.158 26.955 1.00 94.50 265 ALA A N 1
ATOM 1988 C CA . ALA A 1 265 ? -7.215 5.524 27.182 1.00 94.50 265 ALA A CA 1
ATOM 1989 C C . ALA A 1 265 ? -8.171 4.603 26.410 1.00 94.50 265 ALA A C 1
ATOM 1991 O O . ALA A 1 265 ? -9.118 4.077 26.992 1.00 94.50 265 ALA A O 1
ATOM 1992 N N . GLY A 1 266 ? -7.873 4.328 25.136 1.00 94.44 266 GLY A N 1
ATOM 1993 C CA . GLY A 1 266 ? -8.651 3.386 24.330 1.00 94.44 266 GLY A CA 1
ATOM 1994 C C . GLY A 1 266 ? -8.596 1.953 24.858 1.00 94.44 266 GLY A C 1
ATOM 1995 O O . GLY A 1 266 ? -9.620 1.283 24.946 1.00 94.44 266 GLY A O 1
ATOM 1996 N N . TYR A 1 267 ? -7.415 1.493 25.278 1.00 93.94 267 TYR A N 1
ATOM 1997 C CA . TYR A 1 267 ? -7.229 0.152 25.843 1.00 93.94 267 TYR A CA 1
ATOM 1998 C C . TYR A 1 267 ? -7.921 -0.039 27.205 1.00 93.94 267 TYR A C 1
ATOM 2000 O O . TYR A 1 267 ? -8.385 -1.135 27.525 1.00 93.94 267 TYR A O 1
ATOM 2008 N N . ALA A 1 268 ? -7.974 1.016 28.022 1.00 92.81 268 ALA A N 1
ATOM 2009 C CA . ALA A 1 268 ? -8.604 1.003 29.340 1.00 92.81 268 ALA A CA 1
ATOM 2010 C C . ALA A 1 268 ? -10.132 1.156 29.284 1.00 92.81 268 ALA A C 1
ATOM 2012 O O . ALA A 1 268 ? -10.796 0.904 30.292 1.00 92.81 268 ALA A O 1
ATOM 2013 N N . TYR A 1 269 ? -10.691 1.561 28.138 1.00 91.00 269 TYR A N 1
ATOM 2014 C CA . TYR A 1 269 ? -12.122 1.788 28.004 1.00 91.00 269 TYR A CA 1
ATOM 2015 C C . TYR A 1 269 ? -12.917 0.496 28.278 1.00 91.00 269 TYR A C 1
ATOM 2017 O O . TYR A 1 269 ? -12.659 -0.544 27.657 1.00 91.00 269 TYR A O 1
ATOM 2025 N N . PRO A 1 270 ? -13.891 0.521 29.207 1.00 84.56 270 PRO A N 1
ATOM 2026 C CA . PRO A 1 270 ? -14.656 -0.661 29.557 1.00 84.56 270 PRO A CA 1
ATOM 2027 C C . PRO A 1 270 ? -15.699 -0.945 28.475 1.00 84.56 270 PRO A C 1
ATOM 2029 O O . PRO A 1 270 ? -16.826 -0.471 28.537 1.00 84.56 270 PRO A O 1
ATOM 2032 N N . VAL A 1 271 ? -15.370 -1.829 27.536 1.00 70.88 271 VAL A N 1
ATOM 2033 C CA . VAL A 1 271 ? -16.322 -2.362 26.532 1.00 70.88 271 VAL A CA 1
ATOM 2034 C C . VAL A 1 271 ? -17.384 -3.303 27.163 1.00 70.88 271 VAL A C 1
ATOM 2036 O O . VAL A 1 271 ? -18.172 -3.965 26.485 1.00 70.88 271 VAL A O 1
ATOM 2039 N N . GLY A 1 272 ? -17.390 -3.395 28.498 1.00 57.09 272 GLY A N 1
ATOM 2040 C CA . GLY A 1 272 ? -18.076 -4.401 29.298 1.00 57.09 272 GLY A CA 1
ATOM 2041 C C . GLY A 1 272 ? -19.602 -4.312 29.247 1.00 57.09 272 GLY A C 1
ATOM 2042 O O . GLY A 1 272 ? -20.184 -3.295 29.616 1.00 57.09 272 GLY A O 1
ATOM 2043 N N . LYS A 1 273 ? -20.198 -5.461 28.886 1.00 51.28 273 LYS A N 1
ATOM 2044 C CA . LYS A 1 273 ? -21.609 -5.844 28.638 1.00 51.28 273 LYS A CA 1
ATOM 2045 C C . LYS A 1 273 ? -21.987 -6.023 27.166 1.00 51.28 273 LYS A C 1
ATOM 2047 O O . LYS A 1 273 ? -22.879 -6.822 26.916 1.00 51.28 273 LYS A O 1
ATOM 2052 N N . VAL A 1 274 ? -21.321 -5.350 26.225 1.00 54.09 274 VAL A N 1
ATOM 2053 C CA . VAL A 1 274 ? -21.651 -5.469 24.787 1.00 54.09 274 VAL A CA 1
ATOM 2054 C C . VAL A 1 274 ? -20.748 -6.482 24.077 1.00 54.09 274 VAL A C 1
ATOM 2056 O O . VAL A 1 274 ? -21.222 -7.253 23.253 1.00 54.09 274 VAL A O 1
ATOM 2059 N N . LEU A 1 275 ? -19.468 -6.544 24.461 1.00 65.44 275 LEU A N 1
ATOM 2060 C CA . LEU A 1 275 ? -18.518 -7.571 24.025 1.00 65.44 275 LEU A CA 1
ATOM 2061 C C . LEU A 1 275 ? -18.022 -8.329 25.261 1.00 65.44 275 LEU A C 1
ATOM 2063 O O . LEU A 1 275 ? -17.054 -7.936 25.911 1.00 65.44 275 LEU A O 1
ATOM 2067 N N . THR A 1 276 ? -18.749 -9.375 25.658 1.00 59.12 276 THR A N 1
ATOM 2068 C CA . THR A 1 276 ? -18.388 -10.234 26.803 1.00 59.12 276 THR A CA 1
ATOM 2069 C C . THR A 1 276 ? -17.188 -11.135 26.519 1.00 59.12 276 THR A C 1
ATOM 2071 O O . THR A 1 276 ? -16.549 -11.596 27.462 1.00 59.12 276 THR A O 1
ATOM 2074 N N . HIS A 1 277 ? -16.857 -11.337 25.243 1.00 66.25 277 HIS A N 1
ATOM 2075 C CA . HIS A 1 277 ? -15.770 -12.195 24.790 1.00 66.25 277 HIS A CA 1
ATOM 2076 C C . HIS A 1 277 ? -14.616 -11.346 24.255 1.00 66.25 277 HIS A C 1
ATOM 2078 O O . HIS A 1 277 ? -14.815 -10.396 23.500 1.00 66.25 277 HIS A O 1
ATOM 2084 N N . GLN A 1 278 ? -13.401 -11.685 24.680 1.00 70.25 278 GLN A N 1
ATOM 2085 C CA . GLN A 1 278 ? -12.192 -11.263 23.981 1.00 70.25 278 GLN A CA 1
ATOM 2086 C C . GLN A 1 278 ? -11.937 -12.266 22.859 1.00 70.25 278 GLN A C 1
ATOM 2088 O O . GLN A 1 278 ? -12.095 -13.468 23.067 1.00 70.25 278 GLN A O 1
ATOM 2093 N N . TYR A 1 279 ? -11.531 -11.781 21.695 1.00 81.88 279 TYR A N 1
ATOM 2094 C CA . TYR A 1 279 ? -11.169 -12.632 20.570 1.00 81.88 279 TYR A CA 1
ATOM 2095 C C . TYR A 1 279 ? -9.683 -12.920 20.655 1.00 81.88 279 TYR A C 1
ATOM 2097 O O . TYR A 1 279 ? -8.870 -12.001 20.600 1.00 81.88 279 TYR A O 1
ATOM 2105 N N . GLN A 1 280 ? -9.314 -14.182 20.827 1.00 83.69 280 GLN A N 1
ATOM 2106 C CA . GLN A 1 280 ? -7.914 -14.570 20.867 1.00 83.69 280 GLN A CA 1
ATOM 2107 C C . GLN A 1 280 ? -7.574 -15.316 19.587 1.00 83.69 280 GLN A C 1
ATOM 2109 O O . GLN A 1 280 ? -8.150 -16.359 19.296 1.00 83.69 280 GLN A O 1
ATOM 2114 N N . PHE A 1 281 ? -6.616 -14.792 18.825 1.00 85.25 281 PHE A N 1
ATOM 2115 C CA . PHE A 1 281 ? -6.089 -15.532 17.688 1.00 85.25 281 PHE A CA 1
ATOM 2116 C C . PHE A 1 281 ? -5.436 -16.822 18.165 1.00 85.25 281 PHE A C 1
ATOM 2118 O O . PHE A 1 281 ? -4.624 -16.815 19.098 1.00 85.25 281 PHE A O 1
ATOM 2125 N N . GLU A 1 282 ? -5.779 -17.923 17.508 1.00 83.75 282 GLU A N 1
ATOM 2126 C CA . GLU A 1 282 ? -5.176 -19.209 17.798 1.00 83.75 282 GLU A CA 1
ATOM 2127 C C . GLU A 1 282 ? -3.657 -19.148 17.643 1.00 83.75 282 GLU A C 1
ATOM 2129 O O . GLU A 1 282 ? -3.109 -18.617 16.674 1.00 83.75 282 GLU A O 1
ATOM 2134 N N . LYS A 1 283 ? -2.951 -19.719 18.617 1.00 77.44 283 LYS A N 1
ATOM 2135 C CA . LYS A 1 283 ? -1.502 -19.836 18.544 1.00 77.44 283 LYS A CA 1
ATOM 2136 C C . LYS A 1 283 ? -1.153 -21.083 17.742 1.00 77.44 283 LYS A C 1
ATOM 2138 O O . LYS A 1 283 ? -1.136 -22.183 18.287 1.00 77.44 283 LYS A O 1
ATOM 2143 N N . ILE A 1 284 ? -0.850 -20.900 16.463 1.00 68.69 284 ILE A N 1
ATOM 2144 C CA . ILE A 1 284 ? -0.330 -21.973 15.615 1.00 68.69 284 ILE A CA 1
ATOM 2145 C C . ILE A 1 284 ? 1.194 -21.972 15.723 1.00 68.69 284 ILE A C 1
ATOM 2147 O O . ILE A 1 284 ? 1.856 -20.983 15.407 1.00 68.69 284 ILE A O 1
ATOM 2151 N N . GLU A 1 285 ? 1.769 -23.080 16.190 1.00 66.94 285 GLU A N 1
ATOM 2152 C CA . GLU A 1 285 ? 3.217 -23.273 16.138 1.00 66.94 285 GLU A CA 1
ATOM 2153 C C . GLU A 1 285 ? 3.640 -23.434 14.676 1.00 66.94 285 GLU A C 1
ATOM 2155 O O . GLU A 1 285 ? 3.392 -24.468 14.057 1.00 66.94 285 GLU A O 1
ATOM 2160 N N . LYS A 1 286 ? 4.263 -22.402 14.100 1.00 63.78 286 LYS A N 1
ATOM 2161 C CA . LYS A 1 286 ? 4.811 -22.478 12.743 1.00 63.78 286 LYS A CA 1
ATOM 2162 C C . LYS A 1 286 ? 6.120 -23.286 12.779 1.00 63.78 286 LYS A C 1
ATOM 2164 O O . LYS A 1 286 ? 7.082 -22.847 13.417 1.00 63.78 286 LYS A O 1
ATOM 2169 N N . PRO A 1 287 ? 6.197 -24.463 12.127 1.00 49.03 287 PRO A N 1
ATOM 2170 C CA . PRO A 1 287 ? 7.420 -25.252 12.109 1.00 49.03 287 PRO A CA 1
ATOM 2171 C C . PRO A 1 287 ? 8.513 -24.501 11.335 1.00 49.03 287 PRO A C 1
ATOM 2173 O O . PRO A 1 287 ? 8.374 -24.225 10.147 1.00 49.03 287 PRO A O 1
ATOM 2176 N N . GLY A 1 288 ? 9.612 -24.173 12.021 1.00 58.41 288 GLY A N 1
ATOM 2177 C CA . GLY A 1 288 ? 10.746 -23.442 11.449 1.00 58.41 288 GLY A CA 1
ATOM 2178 C C . GLY A 1 288 ? 10.609 -21.925 11.585 1.00 58.41 288 GLY A C 1
ATOM 2179 O O . GLY A 1 288 ? 10.327 -21.239 10.608 1.00 58.41 288 GLY A O 1
ATOM 2180 N N . GLY A 1 289 ? 10.853 -21.408 12.796 1.00 55.34 289 GLY A N 1
ATOM 2181 C CA . GLY A 1 289 ? 10.828 -19.982 13.143 1.00 55.34 289 GLY A CA 1
ATOM 2182 C C . GLY A 1 289 ? 11.841 -19.140 12.362 1.00 55.34 289 GLY A C 1
ATOM 2183 O O . GLY A 1 289 ? 12.913 -18.800 12.863 1.00 55.34 289 GLY A O 1
ATOM 2184 N N . ARG A 1 290 ? 11.509 -18.812 11.114 1.00 61.78 290 ARG A N 1
ATOM 2185 C CA . ARG A 1 290 ? 12.226 -17.826 10.307 1.00 61.78 290 ARG A CA 1
ATOM 2186 C C . ARG A 1 290 ? 11.617 -16.457 10.559 1.00 61.78 290 ARG A C 1
ATOM 2188 O O . ARG A 1 290 ? 10.401 -16.324 10.639 1.00 61.78 290 ARG A O 1
ATOM 2195 N N . ALA A 1 291 ? 12.477 -15.450 10.669 1.00 69.81 291 ALA A N 1
ATOM 2196 C CA . ALA A 1 291 ? 12.043 -14.075 10.855 1.00 69.81 291 ALA A CA 1
ATOM 2197 C C . ALA A 1 291 ? 11.104 -13.658 9.712 1.00 69.81 291 ALA A C 1
ATOM 2199 O O . ALA A 1 291 ? 11.478 -13.732 8.541 1.00 69.81 291 ALA A O 1
ATOM 2200 N N . GLN A 1 292 ? 9.895 -13.232 10.067 1.00 73.19 292 GLN A N 1
ATOM 2201 C CA . GLN A 1 292 ? 8.915 -12.688 9.137 1.00 73.19 292 GLN A CA 1
ATOM 2202 C C . GLN A 1 292 ? 9.108 -11.173 8.984 1.00 73.19 292 GLN A C 1
ATOM 2204 O O . GLN A 1 292 ? 9.501 -10.477 9.925 1.00 73.19 292 GLN A O 1
ATOM 2209 N N . ILE A 1 293 ? 8.835 -10.653 7.786 1.00 80.62 293 ILE A N 1
ATOM 2210 C CA . ILE A 1 293 ? 8.866 -9.218 7.489 1.00 80.62 293 ILE A CA 1
ATOM 2211 C C . ILE A 1 293 ? 7.526 -8.831 6.870 1.00 80.62 293 ILE A C 1
ATOM 2213 O O . ILE A 1 293 ? 7.040 -9.496 5.960 1.00 80.62 293 ILE A O 1
ATOM 2217 N N . THR A 1 294 ? 6.945 -7.731 7.343 1.00 83.00 294 THR A N 1
ATOM 2218 C CA . THR A 1 294 ? 5.773 -7.108 6.719 1.00 83.00 294 THR A CA 1
ATOM 2219 C C . THR A 1 294 ? 6.238 -6.034 5.741 1.00 83.00 294 THR A C 1
ATOM 2221 O O . THR A 1 294 ? 6.926 -5.096 6.150 1.00 83.00 294 THR A O 1
ATOM 2224 N N . MET A 1 295 ? 5.843 -6.143 4.474 1.00 87.31 295 MET A N 1
ATOM 2225 C CA . MET A 1 295 ? 6.112 -5.138 3.443 1.00 87.31 295 MET A CA 1
ATOM 2226 C C . MET A 1 295 ? 5.015 -5.127 2.385 1.00 87.31 295 MET A C 1
ATOM 2228 O O . MET A 1 295 ? 4.364 -6.143 2.184 1.00 87.31 295 MET A O 1
ATOM 2232 N N . ASP A 1 296 ? 4.827 -4.000 1.706 1.00 90.44 296 ASP A N 1
ATOM 2233 C CA . ASP A 1 296 ? 3.929 -3.927 0.549 1.00 90.44 296 ASP A CA 1
ATOM 2234 C C . ASP A 1 296 ? 4.624 -4.366 -0.757 1.00 90.44 296 ASP A C 1
ATOM 2236 O O . ASP A 1 296 ? 5.849 -4.513 -0.815 1.00 90.44 296 ASP A O 1
ATOM 2240 N N . GLY A 1 297 ? 3.843 -4.576 -1.823 1.00 93.62 297 GLY A N 1
ATOM 2241 C CA . GLY A 1 297 ? 4.366 -5.031 -3.117 1.00 93.62 297 GLY A CA 1
ATOM 2242 C C . GLY A 1 297 ? 5.354 -4.063 -3.773 1.00 93.62 297 GLY A C 1
ATOM 2243 O O . GLY A 1 297 ? 6.309 -4.502 -4.410 1.00 93.62 297 GLY A O 1
ATOM 2244 N N . ASN A 1 298 ? 5.184 -2.755 -3.574 1.00 96.25 298 ASN A N 1
ATOM 2245 C CA . ASN A 1 298 ? 6.091 -1.748 -4.121 1.00 96.25 298 ASN A CA 1
ATOM 2246 C C . ASN A 1 298 ? 7.438 -1.754 -3.383 1.00 96.25 298 ASN A C 1
ATOM 2248 O O . ASN A 1 298 ? 8.490 -1.612 -4.007 1.00 96.25 298 ASN A O 1
ATOM 2252 N N . GLN A 1 299 ? 7.422 -1.949 -2.063 1.00 95.81 299 GLN A N 1
ATOM 2253 C CA . GLN A 1 299 ? 8.624 -2.152 -1.259 1.00 95.81 299 GLN A CA 1
ATOM 2254 C C . GLN A 1 299 ? 9.348 -3.432 -1.667 1.00 95.81 299 GLN A C 1
ATOM 2256 O O . GLN A 1 299 ? 10.557 -3.378 -1.888 1.00 95.81 299 GLN A O 1
ATOM 2261 N N . ALA A 1 300 ? 8.629 -4.550 -1.799 1.00 96.75 300 ALA A N 1
ATOM 2262 C CA . ALA A 1 300 ? 9.207 -5.818 -2.236 1.00 96.75 300 ALA A CA 1
ATOM 2263 C C . ALA A 1 300 ? 9.879 -5.690 -3.601 1.00 96.75 300 ALA A C 1
ATOM 2265 O O . ALA A 1 300 ? 11.055 -6.017 -3.713 1.00 96.75 300 ALA A O 1
ATOM 2266 N N . LEU A 1 301 ? 9.201 -5.089 -4.584 1.00 98.19 301 LEU A N 1
ATOM 2267 C CA . LEU A 1 301 ? 9.774 -4.831 -5.906 1.00 98.19 301 LEU A CA 1
ATOM 2268 C C . LEU A 1 301 ? 11.026 -3.954 -5.838 1.00 98.19 301 LEU A C 1
ATOM 2270 O O . LEU A 1 301 ? 12.044 -4.259 -6.457 1.00 98.19 301 LEU A O 1
ATOM 2274 N N . ALA A 1 302 ? 10.990 -2.871 -5.060 1.00 98.06 302 ALA A N 1
ATOM 2275 C CA . ALA A 1 302 ? 12.147 -1.999 -4.907 1.00 98.06 302 ALA A CA 1
ATOM 2276 C C . ALA A 1 302 ? 13.347 -2.734 -4.280 1.00 98.06 302 ALA A C 1
ATOM 2278 O O . ALA A 1 302 ? 14.475 -2.602 -4.759 1.00 98.06 302 ALA A O 1
ATOM 2279 N N . TYR A 1 303 ? 13.118 -3.520 -3.225 1.00 97.75 303 TYR A N 1
ATOM 2280 C CA . TYR A 1 303 ? 14.171 -4.290 -2.564 1.00 97.75 303 TYR A CA 1
ATOM 2281 C C . TYR A 1 303 ? 14.638 -5.496 -3.387 1.00 97.75 303 TYR A C 1
ATOM 2283 O O . TYR A 1 303 ? 15.831 -5.792 -3.348 1.00 97.75 303 TYR A O 1
ATOM 2291 N N . GLY A 1 304 ? 13.763 -6.123 -4.174 1.00 97.69 304 GLY A N 1
ATOM 2292 C CA . GLY A 1 304 ? 14.095 -7.181 -5.130 1.00 97.69 304 GLY A CA 1
ATOM 2293 C C . GLY A 1 304 ? 15.039 -6.673 -6.216 1.00 97.69 304 GLY A C 1
ATOM 2294 O O . GLY A 1 304 ? 16.109 -7.239 -6.427 1.00 97.69 304 GLY A O 1
ATOM 2295 N N . LEU A 1 305 ? 14.751 -5.501 -6.798 1.00 98.19 305 LEU A N 1
ATOM 2296 C CA . LEU A 1 305 ? 15.657 -4.825 -7.741 1.00 98.19 305 LEU A CA 1
ATOM 2297 C C . LEU A 1 305 ? 17.040 -4.560 -7.124 1.00 98.19 305 LEU A C 1
ATOM 2299 O O . LEU A 1 305 ? 18.073 -4.797 -7.755 1.00 98.19 305 LEU A O 1
ATOM 2303 N N . ILE A 1 306 ? 17.078 -4.082 -5.877 1.00 97.81 306 ILE A N 1
ATOM 2304 C CA . ILE A 1 306 ? 18.336 -3.834 -5.160 1.00 97.81 306 ILE A CA 1
ATOM 2305 C C . ILE A 1 306 ? 19.086 -5.151 -4.912 1.00 97.81 306 ILE A C 1
ATOM 2307 O O . ILE A 1 306 ? 20.300 -5.210 -5.149 1.00 97.81 306 ILE A O 1
ATOM 2311 N N . ALA A 1 307 ? 18.387 -6.198 -4.469 1.00 97.44 307 ALA A N 1
ATOM 2312 C CA . ALA A 1 307 ? 18.948 -7.523 -4.217 1.00 97.44 307 ALA A CA 1
ATOM 2313 C C . ALA A 1 307 ? 19.508 -8.159 -5.500 1.00 97.44 307 ALA A C 1
ATOM 2315 O O . ALA A 1 307 ? 20.603 -8.716 -5.473 1.00 97.44 307 ALA A O 1
ATOM 2316 N N . ALA A 1 308 ? 18.831 -7.964 -6.634 1.00 96.88 308 ALA A N 1
ATOM 2317 C CA . ALA A 1 308 ? 19.256 -8.401 -7.963 1.00 96.88 308 ALA A CA 1
ATOM 2318 C C . ALA A 1 308 ? 20.438 -7.597 -8.547 1.00 96.88 308 ALA A C 1
ATOM 2320 O O . ALA A 1 308 ? 20.903 -7.885 -9.647 1.00 96.88 308 ALA A O 1
ATOM 2321 N N . GLY A 1 309 ? 20.944 -6.584 -7.834 1.00 96.75 309 GLY A N 1
ATOM 2322 C CA . GLY A 1 309 ? 22.119 -5.818 -8.257 1.00 96.75 309 GLY A CA 1
ATOM 2323 C C . GLY A 1 309 ? 21.821 -4.568 -9.090 1.00 96.75 309 GLY A C 1
ATOM 2324 O O . GLY A 1 309 ? 22.762 -3.918 -9.540 1.00 96.75 309 GLY A O 1
ATOM 2325 N N . VAL A 1 310 ? 20.555 -4.168 -9.260 1.00 98.31 310 VAL A N 1
ATOM 2326 C CA . VAL A 1 310 ? 20.198 -2.929 -9.974 1.00 98.31 310 VAL A CA 1
ATOM 2327 C C . VAL A 1 310 ? 20.628 -1.711 -9.156 1.00 98.31 310 VAL A C 1
ATOM 2329 O O . VAL A 1 310 ? 20.376 -1.633 -7.951 1.00 98.31 310 VAL A O 1
ATOM 2332 N N . ARG A 1 311 ? 21.303 -0.753 -9.799 1.00 97.88 311 ARG A N 1
ATOM 2333 C CA . ARG A 1 311 ? 21.833 0.464 -9.149 1.00 97.88 311 ARG A CA 1
ATOM 2334 C C . ARG A 1 311 ? 21.431 1.757 -9.845 1.00 97.88 311 ARG A C 1
ATOM 2336 O O . ARG A 1 311 ? 21.597 2.830 -9.274 1.00 97.88 311 ARG A O 1
ATOM 2343 N N . TYR A 1 312 ? 20.913 1.672 -11.062 1.00 98.56 312 TYR A N 1
ATOM 2344 C CA . TYR A 1 312 ? 20.639 2.838 -11.885 1.00 98.56 312 TYR A CA 1
ATOM 2345 C C . TYR A 1 312 ? 19.202 2.811 -12.369 1.00 98.56 312 TYR A C 1
ATOM 2347 O O . TYR A 1 312 ? 18.649 1.757 -12.682 1.00 98.56 312 TYR A O 1
ATOM 2355 N N . GLY A 1 313 ? 18.579 3.977 -12.421 1.00 98.31 313 GLY A N 1
ATOM 2356 C CA . GLY A 1 313 ? 17.230 4.081 -12.937 1.00 98.31 313 GLY A CA 1
ATOM 2357 C C . GLY A 1 313 ? 16.759 5.510 -13.077 1.00 98.31 313 GLY A C 1
ATOM 2358 O O . GLY A 1 313 ? 17.380 6.451 -12.578 1.00 98.31 313 GLY A O 1
ATOM 2359 N N . ALA A 1 314 ? 15.642 5.666 -13.769 1.00 98.62 314 ALA A N 1
ATOM 2360 C CA . ALA A 1 314 ? 14.985 6.951 -13.916 1.00 98.62 314 ALA A CA 1
ATOM 2361 C C . ALA A 1 314 ? 13.470 6.782 -14.048 1.00 98.62 314 ALA A C 1
ATOM 2363 O O . ALA A 1 314 ? 12.974 5.784 -14.574 1.00 98.62 314 ALA A O 1
ATOM 2364 N N . GLY A 1 315 ? 12.715 7.760 -13.558 1.00 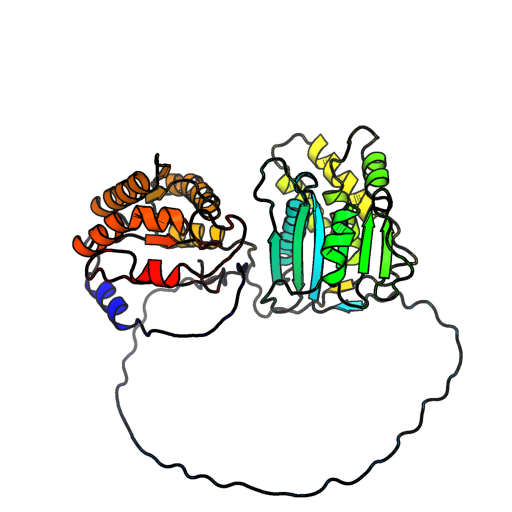98.19 315 GLY A N 1
ATOM 2365 C CA . GLY A 1 315 ? 11.256 7.699 -13.517 1.00 98.19 315 GLY A CA 1
ATOM 2366 C C . GLY A 1 315 ? 10.608 9.075 -13.455 1.00 98.19 315 GLY A C 1
ATOM 2367 O O . GLY A 1 315 ? 11.241 10.049 -13.046 1.00 98.19 315 GLY A O 1
ATOM 2368 N N . TYR A 1 316 ? 9.328 9.120 -13.811 1.00 98.62 316 TYR A N 1
ATOM 2369 C CA . TYR A 1 316 ? 8.456 10.271 -13.599 1.00 98.62 316 TYR A CA 1
ATOM 2370 C C . TYR A 1 316 ? 7.379 9.903 -12.563 1.00 98.62 316 TYR A C 1
ATOM 2372 O O . TYR A 1 316 ? 6.871 8.777 -12.625 1.00 98.62 316 TYR A O 1
ATOM 2380 N N . PRO A 1 317 ? 7.056 10.774 -11.586 1.00 97.62 317 PRO A N 1
ATOM 2381 C CA . PRO A 1 317 ? 6.096 10.443 -10.536 1.00 97.62 317 PRO A CA 1
ATOM 2382 C C . PRO A 1 317 ? 4.683 10.211 -11.085 1.00 97.62 317 PRO A C 1
ATOM 2384 O O . PRO A 1 317 ? 4.100 11.078 -11.727 1.00 97.62 317 PRO A O 1
ATOM 2387 N N . ILE A 1 318 ? 4.103 9.056 -10.764 1.00 97.06 318 ILE A N 1
ATOM 2388 C CA . ILE A 1 318 ? 2.717 8.696 -11.077 1.00 97.06 318 ILE A CA 1
ATOM 2389 C C . ILE A 1 318 ? 2.217 7.667 -10.054 1.00 97.06 318 ILE A C 1
ATOM 2391 O O . ILE A 1 318 ? 2.960 6.775 -9.652 1.00 97.06 318 ILE A O 1
ATOM 2395 N N . THR A 1 319 ? 0.961 7.757 -9.614 1.00 94.69 319 THR A N 1
ATOM 2396 C CA . THR A 1 319 ? 0.345 6.723 -8.758 1.00 94.69 319 THR A CA 1
ATOM 2397 C C . THR A 1 319 ? 0.094 5.449 -9.577 1.00 94.69 319 THR A C 1
ATOM 2399 O O . THR A 1 319 ? -0.517 5.589 -10.640 1.00 94.69 319 THR A O 1
ATOM 2402 N N . PRO A 1 320 ? 0.502 4.238 -9.135 1.00 93.88 320 PRO A N 1
ATOM 2403 C CA . PRO A 1 320 ? 1.128 3.884 -7.847 1.00 93.88 320 PRO A CA 1
ATOM 2404 C C . PRO A 1 320 ? 2.670 3.754 -7.874 1.00 93.88 320 PRO A C 1
ATOM 2406 O O . PRO A 1 320 ? 3.265 3.366 -6.875 1.00 93.88 320 PRO A O 1
ATOM 2409 N N . TRP A 1 321 ? 3.337 4.073 -8.983 1.00 96.81 321 TRP A N 1
ATOM 2410 C CA . TRP A 1 321 ? 4.792 3.942 -9.175 1.00 96.81 321 TRP A CA 1
ATOM 2411 C C . TRP A 1 321 ? 5.657 4.820 -8.246 1.00 96.81 321 TRP A C 1
ATOM 2413 O O . TRP A 1 321 ? 6.763 4.425 -7.873 1.00 96.81 321 TRP A O 1
ATOM 2423 N N . SER A 1 322 ? 5.176 5.997 -7.832 1.00 96.56 322 SER A N 1
ATOM 2424 C CA . SER A 1 322 ? 5.983 6.977 -7.081 1.00 96.56 322 SER A CA 1
ATOM 2425 C C . SER A 1 322 ? 6.629 6.435 -5.800 1.00 96.56 322 SER A C 1
ATOM 2427 O O . SER A 1 322 ? 7.760 6.813 -5.497 1.00 96.56 322 SER A O 1
ATOM 2429 N N . SER A 1 323 ? 5.979 5.528 -5.059 1.00 95.75 323 SER A N 1
ATOM 2430 C CA . SER A 1 323 ? 6.569 4.996 -3.819 1.00 95.75 323 SER A CA 1
ATOM 2431 C C . SER A 1 323 ? 7.789 4.103 -4.075 1.00 95.75 323 SER A C 1
ATOM 2433 O O . SER A 1 323 ? 8.713 4.081 -3.264 1.00 95.75 323 SER A O 1
ATOM 2435 N N . ILE A 1 324 ? 7.858 3.440 -5.235 1.00 98.19 324 ILE A N 1
ATOM 2436 C CA . ILE A 1 324 ? 9.050 2.695 -5.666 1.00 98.19 324 ILE A CA 1
ATOM 2437 C C . ILE A 1 324 ? 10.183 3.683 -5.941 1.00 98.19 324 ILE A C 1
ATOM 2439 O O . ILE A 1 324 ? 11.295 3.498 -5.450 1.00 98.19 324 ILE A O 1
ATOM 2443 N N . MET A 1 325 ? 9.896 4.784 -6.648 1.00 97.50 325 MET A N 1
ATOM 2444 C CA . MET A 1 325 ? 10.887 5.834 -6.917 1.00 97.50 325 MET A CA 1
ATOM 2445 C C . MET A 1 325 ? 11.488 6.400 -5.626 1.00 97.50 325 MET A C 1
ATOM 2447 O O . MET A 1 325 ? 12.694 6.636 -5.569 1.00 97.50 325 MET A O 1
ATOM 2451 N N . GLU A 1 326 ? 10.670 6.620 -4.595 1.00 97.31 326 GLU A N 1
ATOM 2452 C CA . GLU A 1 326 ? 11.128 7.111 -3.290 1.00 97.31 326 GLU A CA 1
ATOM 2453 C C . GLU A 1 326 ? 12.105 6.140 -2.619 1.00 97.31 326 GLU A C 1
ATOM 2455 O O . GLU A 1 326 ? 13.160 6.567 -2.137 1.00 97.31 326 GLU A O 1
ATOM 2460 N N . VAL A 1 327 ? 11.795 4.837 -2.625 1.00 98.00 327 VAL A N 1
ATOM 2461 C CA . VAL A 1 327 ? 12.691 3.804 -2.084 1.00 98.00 327 VAL A CA 1
ATOM 2462 C C . VAL A 1 327 ? 13.986 3.757 -2.890 1.00 98.00 327 VAL A C 1
ATOM 2464 O O . VAL A 1 327 ? 15.062 3.896 -2.312 1.00 98.00 327 VAL A O 1
ATOM 2467 N N . LEU A 1 328 ? 13.915 3.642 -4.218 1.00 98.19 328 LEU A N 1
ATOM 2468 C CA . LEU A 1 328 ? 15.106 3.520 -5.064 1.00 98.19 328 LEU A CA 1
ATOM 2469 C C . LEU A 1 328 ? 16.003 4.765 -4.984 1.00 98.19 328 LEU A C 1
ATOM 2471 O O . LEU A 1 328 ? 17.219 4.634 -4.870 1.00 98.19 328 LEU A O 1
ATOM 2475 N N . ARG A 1 329 ? 15.431 5.976 -4.945 1.00 97.31 329 ARG A N 1
ATOM 2476 C CA . ARG A 1 329 ? 16.192 7.228 -4.773 1.00 97.31 329 ARG A CA 1
ATOM 2477 C C . ARG A 1 329 ? 16.911 7.301 -3.430 1.00 97.31 329 ARG A C 1
ATOM 2479 O O . ARG A 1 329 ? 18.017 7.831 -3.365 1.00 97.31 329 ARG A O 1
ATOM 2486 N N . ARG A 1 330 ? 16.299 6.778 -2.366 1.00 97.38 330 ARG A N 1
ATOM 2487 C CA 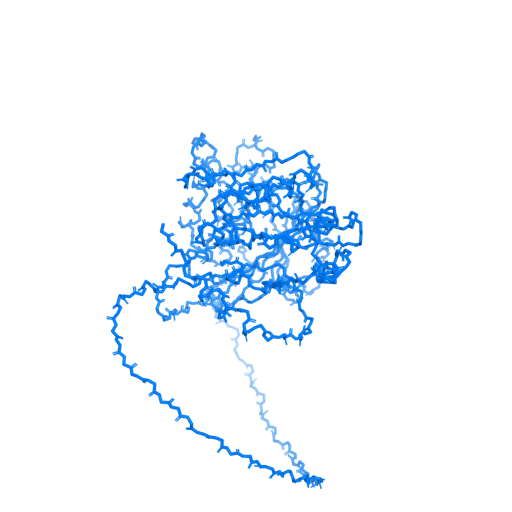. ARG A 1 330 ? 16.913 6.715 -1.034 1.00 97.38 330 ARG A CA 1
ATOM 2488 C C . ARG A 1 330 ? 17.993 5.635 -0.946 1.00 97.38 330 ARG A C 1
ATOM 2490 O O . ARG A 1 330 ? 18.989 5.833 -0.253 1.00 97.38 330 ARG A O 1
ATOM 2497 N N . GLU A 1 331 ? 17.778 4.488 -1.584 1.00 98.31 331 GLU A N 1
ATOM 2498 C CA . GLU A 1 331 ? 18.627 3.308 -1.411 1.00 98.31 331 GLU A CA 1
ATOM 2499 C C . GLU A 1 331 ? 19.781 3.227 -2.420 1.00 98.31 331 GLU A C 1
ATOM 2501 O O . GLU A 1 331 ? 20.903 2.951 -2.005 1.00 98.31 331 GLU A O 1
ATOM 2506 N N . PHE A 1 332 ? 19.572 3.513 -3.711 1.00 98.31 332 PHE A N 1
ATOM 2507 C CA . PHE A 1 332 ? 20.611 3.369 -4.747 1.00 98.31 332 PHE A CA 1
ATOM 2508 C C . PHE A 1 332 ? 21.938 4.082 -4.427 1.00 98.31 332 PHE A C 1
ATOM 2510 O O . PHE A 1 332 ? 22.980 3.436 -4.585 1.00 98.31 332 PHE A O 1
ATOM 2517 N N . PRO A 1 333 ? 21.960 5.328 -3.899 1.00 98.19 333 PRO A N 1
ATOM 2518 C CA . PRO A 1 333 ? 23.212 6.002 -3.543 1.00 98.19 333 PRO A CA 1
ATOM 2519 C C . PRO A 1 333 ? 24.067 5.248 -2.519 1.00 98.19 333 PRO A C 1
ATOM 2521 O O . PRO A 1 333 ? 25.293 5.328 -2.563 1.00 98.19 333 PRO A O 1
ATOM 2524 N N . LYS A 1 334 ? 23.450 4.460 -1.626 1.00 98.06 334 LYS A N 1
ATOM 2525 C CA . LYS A 1 334 ? 24.171 3.649 -0.628 1.00 98.06 334 LYS A CA 1
ATOM 2526 C C . LYS A 1 334 ? 24.976 2.515 -1.262 1.00 98.06 334 LYS A C 1
ATOM 2528 O O . LYS A 1 334 ? 25.887 1.985 -0.636 1.00 98.06 334 LYS A O 1
ATOM 2533 N N . TYR A 1 335 ? 24.645 2.161 -2.500 1.00 96.19 335 TYR A N 1
ATOM 2534 C CA . TYR A 1 335 ? 25.280 1.101 -3.269 1.00 96.19 335 TYR A CA 1
ATOM 2535 C C . TYR A 1 335 ? 26.007 1.640 -4.515 1.00 96.19 335 TYR A C 1
ATOM 2537 O O . TYR A 1 335 ? 26.205 0.898 -5.475 1.00 96.19 335 TYR A O 1
ATOM 2545 N N . GLY A 1 336 ? 26.374 2.930 -4.519 1.00 95.81 336 GLY A N 1
ATOM 2546 C CA . GLY A 1 336 ? 27.098 3.583 -5.622 1.00 95.81 336 GLY A CA 1
ATOM 2547 C C . GLY A 1 336 ? 26.246 3.907 -6.855 1.00 95.81 336 GLY A C 1
ATOM 2548 O O . GLY A 1 336 ? 26.781 4.297 -7.890 1.00 95.81 336 GLY A O 1
ATOM 2549 N N . GLY A 1 337 ? 24.931 3.736 -6.747 1.00 97.69 337 GLY A N 1
ATOM 2550 C CA . GLY A 1 337 ? 23.960 3.971 -7.804 1.00 97.69 337 GLY A CA 1
ATOM 2551 C C . GLY A 1 337 ? 23.296 5.346 -7.758 1.00 97.69 337 GLY A C 1
ATOM 2552 O O . GLY A 1 337 ? 23.543 6.154 -6.863 1.00 97.69 337 GLY A O 1
ATOM 2553 N N . ILE A 1 338 ? 22.389 5.598 -8.701 1.00 97.94 338 ILE A N 1
ATOM 2554 C CA . ILE A 1 338 ? 21.556 6.806 -8.727 1.00 97.94 338 ILE A CA 1
ATOM 2555 C C . ILE A 1 338 ? 20.183 6.515 -9.338 1.00 97.94 338 ILE A C 1
ATOM 2557 O O . ILE A 1 338 ? 20.061 5.781 -10.316 1.00 97.94 338 ILE A O 1
ATOM 2561 N N . PHE A 1 339 ? 19.144 7.126 -8.767 1.00 98.38 339 PHE A N 1
ATOM 2562 C CA . PHE A 1 339 ? 17.807 7.148 -9.352 1.00 98.38 339 PHE A CA 1
ATOM 2563 C C . PHE A 1 339 ? 17.408 8.588 -9.691 1.00 98.38 339 PHE A C 1
ATOM 2565 O O . PHE A 1 339 ? 17.337 9.436 -8.797 1.00 98.38 339 PHE A O 1
ATOM 2572 N N . VAL A 1 340 ? 17.136 8.868 -10.965 1.00 98.38 340 VAL A N 1
ATOM 2573 C CA . VAL A 1 340 ? 16.848 10.225 -11.456 1.00 98.38 340 VAL A CA 1
ATOM 2574 C C . VAL A 1 340 ? 15.342 10.441 -11.610 1.00 98.38 340 VAL A C 1
ATOM 2576 O O . VAL A 1 340 ? 14.638 9.632 -12.211 1.00 98.38 340 VAL A O 1
ATOM 2579 N N . GLN A 1 341 ? 14.834 11.552 -11.073 1.00 98.50 341 GLN A N 1
ATOM 2580 C CA . GLN A 1 341 ? 13.503 12.037 -11.436 1.00 98.50 341 GLN A CA 1
ATOM 2581 C C . GLN A 1 341 ? 13.616 12.850 -12.719 1.00 98.50 341 GLN A C 1
ATOM 2583 O O . GLN A 1 341 ? 14.293 13.876 -12.716 1.00 98.50 341 GLN A O 1
ATOM 2588 N N . ALA A 1 342 ? 12.974 12.387 -13.784 1.00 98.25 342 ALA A N 1
ATOM 2589 C CA . ALA A 1 342 ? 12.927 13.117 -15.043 1.00 98.25 342 ALA A CA 1
ATOM 2590 C C . ALA A 1 342 ? 11.776 14.136 -15.060 1.00 98.25 342 ALA A C 1
ATOM 2592 O O . ALA A 1 342 ? 10.932 14.168 -14.160 1.00 98.25 342 ALA A O 1
ATOM 2593 N N . GLU A 1 343 ? 11.761 14.957 -16.100 1.00 98.25 343 GLU A N 1
ATOM 2594 C CA . GLU A 1 343 ? 10.735 15.942 -16.430 1.00 98.25 343 GLU A CA 1
ATOM 2595 C C . GLU A 1 343 ? 9.421 15.310 -16.907 1.00 98.25 343 GLU A C 1
ATOM 2597 O O . GLU A 1 343 ? 8.358 15.868 -16.640 1.00 98.25 343 GLU A O 1
ATOM 2602 N N . ASP A 1 344 ? 9.499 14.149 -17.561 1.00 98.56 344 ASP A N 1
ATOM 2603 C CA . ASP A 1 344 ? 8.373 13.370 -18.074 1.00 98.56 344 ASP A CA 1
ATOM 2604 C C . ASP A 1 344 ? 8.760 11.887 -18.275 1.00 98.56 344 ASP A C 1
ATOM 2606 O O . ASP A 1 344 ? 9.878 11.440 -17.974 1.00 98.56 344 ASP A O 1
ATOM 2610 N N . GLU A 1 345 ? 7.822 11.079 -18.768 1.00 98.69 345 GLU A N 1
ATOM 2611 C CA . GLU A 1 345 ? 8.054 9.664 -19.028 1.00 98.69 345 GLU A CA 1
ATOM 2612 C C . GLU A 1 345 ? 9.030 9.367 -20.174 1.00 98.69 345 GLU A C 1
ATOM 2614 O O . GLU A 1 345 ? 9.679 8.313 -20.114 1.00 98.69 345 GLU A O 1
ATOM 2619 N N . LEU A 1 346 ? 9.166 10.263 -21.158 1.00 98.62 346 LEU A N 1
ATOM 2620 C CA . LEU A 1 346 ? 10.081 10.136 -22.299 1.00 98.62 346 LEU A CA 1
ATOM 2621 C C . LEU A 1 346 ? 11.533 10.355 -21.856 1.00 98.62 346 LEU A C 1
ATOM 2623 O O . LEU A 1 346 ? 12.401 9.515 -22.119 1.00 98.62 346 LEU A O 1
ATOM 2627 N N . GLY A 1 347 ? 11.790 11.424 -21.102 1.00 98.69 347 GLY A N 1
ATOM 2628 C CA . GLY A 1 347 ? 13.076 11.698 -20.469 1.00 98.69 347 GLY A CA 1
ATOM 2629 C C . GLY A 1 347 ? 13.470 10.575 -19.511 1.00 98.69 347 GLY A C 1
ATOM 2630 O O . GLY A 1 347 ? 14.598 10.082 -19.548 1.00 98.69 347 GLY A O 1
ATOM 2631 N N . ALA A 1 348 ? 12.517 10.064 -18.722 1.00 98.69 348 ALA A N 1
ATOM 2632 C CA . ALA A 1 348 ? 12.772 8.966 -17.791 1.00 98.69 348 ALA A CA 1
ATOM 2633 C C . ALA A 1 348 ? 13.242 7.674 -18.480 1.00 98.69 348 ALA A C 1
ATOM 2635 O O . ALA A 1 348 ? 14.192 7.048 -18.013 1.00 98.69 348 ALA A O 1
ATOM 2636 N N . VAL A 1 349 ? 12.592 7.240 -19.566 1.00 98.81 349 VAL A N 1
ATOM 2637 C CA . VAL A 1 349 ? 13.025 6.015 -20.268 1.00 98.81 349 VAL A CA 1
ATOM 2638 C C . VAL A 1 349 ? 14.330 6.234 -21.031 1.00 98.81 349 VAL A C 1
ATOM 2640 O O . VAL A 1 349 ? 15.189 5.356 -21.015 1.00 98.81 349 VAL A O 1
ATOM 2643 N N . SER A 1 350 ? 14.533 7.423 -21.602 1.00 98.62 350 SER A N 1
ATOM 2644 C CA . SER A 1 350 ? 15.771 7.779 -22.304 1.00 98.62 350 SER A CA 1
ATOM 2645 C C . SER A 1 350 ? 16.982 7.777 -21.366 1.00 98.62 350 SER A C 1
ATOM 2647 O O . SER A 1 350 ? 18.022 7.212 -21.697 1.00 98.62 350 SER A O 1
ATOM 2649 N N . LEU A 1 351 ? 16.842 8.329 -20.155 1.00 98.62 351 LEU A N 1
ATOM 2650 C CA . LEU A 1 351 ? 17.881 8.281 -19.121 1.00 98.62 351 LEU A CA 1
ATOM 2651 C C . LEU A 1 351 ? 18.178 6.847 -18.668 1.00 98.62 351 LEU A C 1
ATOM 2653 O O . LEU A 1 351 ? 19.343 6.473 -18.547 1.00 98.62 351 LEU A O 1
ATOM 2657 N N . ALA A 1 352 ? 17.142 6.032 -18.443 1.00 98.62 352 ALA A N 1
ATOM 2658 C CA . ALA A 1 352 ? 17.318 4.631 -18.062 1.00 98.62 352 ALA A CA 1
ATOM 2659 C C . ALA A 1 352 ? 18.058 3.831 -19.149 1.00 98.62 352 ALA A C 1
ATOM 2661 O O . ALA A 1 352 ? 18.975 3.072 -18.838 1.00 98.62 352 ALA A O 1
ATOM 2662 N N . LEU A 1 353 ? 17.730 4.054 -20.422 1.00 98.69 353 LEU A N 1
ATOM 2663 C CA . LEU A 1 353 ? 18.457 3.472 -21.551 1.00 98.69 353 LEU A CA 1
ATOM 2664 C C . LEU A 1 353 ? 19.900 3.969 -21.635 1.00 98.69 353 LEU A C 1
ATOM 2666 O O . LEU A 1 353 ? 20.792 3.168 -21.891 1.00 98.69 353 LEU A O 1
ATOM 2670 N N . GLY A 1 354 ? 20.150 5.251 -21.363 1.00 98.50 354 GLY A N 1
ATOM 2671 C CA . GLY A 1 354 ? 21.504 5.801 -21.285 1.00 98.50 354 GLY A CA 1
ATOM 2672 C C . GLY A 1 354 ? 22.347 5.135 -20.192 1.00 98.50 354 GLY A C 1
ATOM 2673 O O . GLY A 1 354 ? 23.494 4.761 -20.443 1.00 98.50 354 GLY A O 1
ATOM 2674 N N . PHE A 1 355 ? 21.770 4.902 -19.005 1.00 98.44 355 PHE A N 1
ATOM 2675 C CA . PHE A 1 355 ? 22.425 4.104 -17.964 1.00 98.44 355 PHE A CA 1
ATOM 2676 C C . PHE A 1 355 ? 22.706 2.679 -18.444 1.00 98.44 355 PHE A C 1
ATOM 2678 O O . PHE A 1 355 ? 23.808 2.173 -18.226 1.00 98.44 355 PHE A O 1
ATOM 2685 N N . SER A 1 356 ? 21.751 2.059 -19.139 1.00 98.19 356 SER A N 1
ATOM 2686 C CA . SER A 1 356 ? 21.928 0.699 -19.640 1.00 98.19 356 SER A CA 1
ATOM 2687 C C . SER A 1 356 ? 23.035 0.575 -20.683 1.00 98.19 356 SER A C 1
ATOM 2689 O O . SER A 1 356 ? 23.961 -0.224 -20.540 1.00 98.19 356 SER A O 1
ATOM 2691 N N . TYR A 1 357 ? 23.030 1.476 -21.662 1.00 98.12 357 TYR A N 1
ATOM 2692 C CA . TYR A 1 357 ? 24.064 1.589 -22.683 1.00 98.12 357 TYR A CA 1
ATOM 2693 C C . TYR A 1 357 ? 25.467 1.812 -22.093 1.00 98.12 357 TYR A C 1
ATOM 2695 O O . TYR A 1 357 ? 26.460 1.360 -22.659 1.00 98.12 357 TYR A O 1
ATOM 2703 N N . SER A 1 358 ? 25.568 2.462 -20.928 1.00 97.44 358 SER A N 1
ATOM 2704 C CA . SER A 1 358 ? 26.845 2.664 -20.227 1.00 97.44 358 SER A CA 1
ATOM 2705 C C . SER A 1 358 ? 27.390 1.415 -19.514 1.00 97.44 358 SER A C 1
ATOM 2707 O O . SER A 1 358 ? 28.474 1.471 -18.934 1.00 97.44 358 SER A O 1
ATOM 2709 N N . GLY A 1 359 ? 26.673 0.287 -19.584 1.00 95.88 359 GLY A N 1
ATOM 2710 C CA . GLY A 1 359 ? 27.120 -1.022 -19.104 1.00 95.88 359 GLY A CA 1
ATOM 2711 C C . GLY A 1 359 ? 26.492 -1.483 -17.787 1.00 95.88 359 GLY A C 1
ATOM 2712 O O . GLY A 1 359 ? 26.991 -2.433 -17.184 1.00 95.88 359 GLY A O 1
ATOM 2713 N N . TYR A 1 360 ? 25.414 -0.841 -17.329 1.00 96.25 360 TYR A N 1
ATOM 2714 C CA . TYR A 1 360 ? 24.697 -1.225 -16.109 1.00 96.25 360 TYR A CA 1
ATOM 2715 C C . TYR A 1 360 ? 23.321 -1.811 -16.419 1.00 96.25 360 TYR A C 1
ATOM 2717 O O . TYR A 1 360 ? 22.712 -1.484 -17.421 1.00 96.25 360 TYR A O 1
ATOM 2725 N N . LEU A 1 361 ? 22.759 -2.630 -15.532 1.00 96.81 361 LEU A N 1
ATOM 2726 C CA . LEU A 1 361 ? 21.327 -2.918 -15.603 1.00 96.81 361 LEU A CA 1
ATOM 2727 C C . LEU A 1 361 ? 20.551 -1.722 -15.037 1.00 96.81 361 LEU A C 1
ATOM 2729 O O . LEU A 1 361 ? 20.822 -1.287 -13.912 1.00 96.81 361 LEU A O 1
ATOM 2733 N N . ALA A 1 362 ? 19.598 -1.199 -15.809 1.00 97.94 362 ALA A N 1
ATOM 2734 C CA . ALA A 1 362 ? 18.806 -0.035 -15.431 1.00 97.94 362 ALA A CA 1
ATOM 2735 C C . ALA A 1 362 ? 17.310 -0.350 -15.317 1.00 97.94 362 ALA A C 1
ATOM 2737 O O . ALA A 1 362 ? 16.786 -1.231 -16.004 1.00 97.94 362 ALA A O 1
ATOM 2738 N N . VAL A 1 363 ? 16.622 0.410 -14.463 1.00 98.69 363 VAL A N 1
ATOM 2739 C CA . VAL A 1 363 ? 15.174 0.308 -14.254 1.00 98.69 363 VAL A CA 1
ATOM 2740 C C . VAL A 1 363 ? 14.453 1.627 -14.536 1.00 98.69 363 VAL A C 1
ATOM 2742 O O . VAL A 1 363 ? 14.897 2.711 -14.153 1.00 98.69 363 VAL A O 1
ATOM 2745 N N . THR A 1 364 ? 13.294 1.531 -15.176 1.00 98.75 364 THR A N 1
ATOM 2746 C CA . THR A 1 364 ? 12.277 2.585 -15.219 1.00 98.75 364 THR A CA 1
ATOM 2747 C C . THR A 1 364 ? 10.917 1.974 -14.899 1.00 98.75 364 THR A C 1
ATOM 2749 O O . THR A 1 364 ? 10.763 0.757 -14.840 1.00 98.75 364 THR A O 1
ATOM 2752 N N . GLY A 1 365 ? 9.908 2.802 -14.683 1.00 98.12 365 GLY A N 1
ATOM 2753 C CA . GLY A 1 365 ? 8.561 2.317 -14.425 1.00 98.12 365 GLY A CA 1
ATOM 2754 C C . GLY A 1 365 ? 7.526 3.415 -14.548 1.00 98.12 365 GLY A C 1
ATOM 2755 O O . GLY A 1 365 ? 7.867 4.590 -14.727 1.00 98.12 365 GLY A O 1
ATOM 2756 N N . SER A 1 366 ? 6.265 2.998 -14.547 1.00 98.31 366 SER A N 1
ATOM 2757 C CA . SER A 1 366 ? 5.093 3.866 -14.628 1.00 98.31 366 SER A CA 1
ATOM 2758 C C . SER A 1 366 ? 3.804 3.061 -14.374 1.00 98.31 366 SER A C 1
ATOM 2760 O O . SER A 1 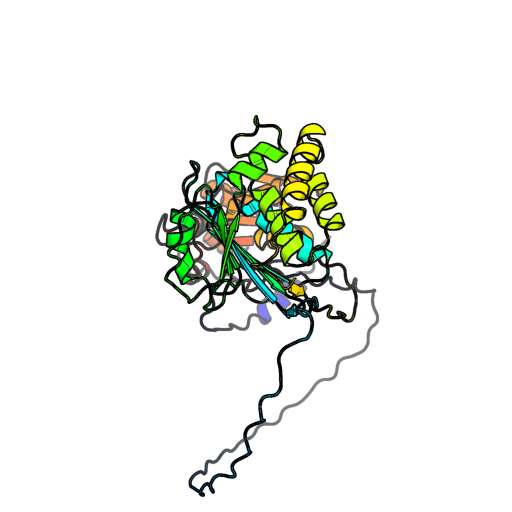366 ? 3.859 1.943 -13.868 1.00 98.31 366 SER A O 1
ATOM 2762 N N . ALA A 1 367 ? 2.660 3.635 -14.746 1.00 97.75 367 ALA A N 1
ATOM 2763 C CA . ALA A 1 367 ? 1.375 2.966 -14.955 1.00 97.75 367 ALA A CA 1
ATOM 2764 C C . ALA A 1 367 ? 0.915 3.182 -16.417 1.00 97.75 367 ALA A C 1
ATOM 2766 O O . ALA A 1 367 ? 1.560 3.944 -17.144 1.00 97.75 367 ALA A O 1
ATOM 2767 N N . GLY A 1 368 ? -0.204 2.584 -16.841 1.00 97.88 368 GLY A N 1
ATOM 2768 C CA . GLY A 1 368 ? -0.720 2.608 -18.223 1.00 97.88 368 GLY A CA 1
ATOM 2769 C C . GLY A 1 368 ? -0.492 3.891 -19.053 1.00 97.88 368 GLY A C 1
ATOM 2770 O O . GLY A 1 368 ? 0.051 3.799 -20.164 1.00 97.88 368 GLY A O 1
ATOM 2771 N N . PRO A 1 369 ? -0.812 5.110 -18.559 1.00 98.19 369 PRO A N 1
ATOM 2772 C CA . PRO A 1 369 ? -0.552 6.349 -19.302 1.00 98.19 369 PRO A CA 1
ATOM 2773 C C . PRO A 1 369 ? 0.926 6.563 -19.631 1.00 98.19 369 PRO A C 1
ATOM 2775 O O . PRO A 1 369 ? 1.286 6.816 -20.778 1.00 98.19 369 PRO A O 1
ATOM 2778 N N . GLY A 1 370 ? 1.801 6.403 -18.644 1.00 98.12 370 GLY A N 1
ATOM 2779 C CA . GLY A 1 370 ? 3.222 6.614 -18.848 1.00 98.12 370 GLY A CA 1
ATOM 2780 C C . GLY A 1 370 ? 3.912 5.453 -19.562 1.00 98.12 370 GLY A C 1
ATOM 2781 O O . GLY A 1 370 ? 4.879 5.679 -20.284 1.00 98.12 370 GLY A O 1
ATOM 2782 N N . ILE A 1 371 ? 3.387 4.225 -19.466 1.00 98.38 371 ILE A N 1
ATOM 2783 C CA . ILE A 1 371 ? 3.816 3.117 -20.339 1.00 98.38 371 ILE A CA 1
ATOM 2784 C C . ILE A 1 371 ? 3.489 3.422 -21.808 1.00 98.38 371 ILE A C 1
ATOM 2786 O O . ILE A 1 371 ? 4.314 3.149 -22.684 1.00 98.38 371 ILE A O 1
ATOM 2790 N N . SER A 1 372 ? 2.350 4.070 -22.084 1.00 98.38 372 SER A N 1
ATOM 2791 C CA . SER A 1 372 ? 2.007 4.520 -23.443 1.00 98.38 372 SER A CA 1
ATOM 2792 C C . SER A 1 372 ? 3.081 5.455 -23.994 1.00 98.38 372 SER A C 1
ATOM 2794 O O . SER A 1 372 ? 3.589 5.229 -25.087 1.00 98.38 372 SER A O 1
ATOM 2796 N N . LEU A 1 373 ? 3.486 6.459 -23.208 1.00 98.50 373 LEU A N 1
ATOM 2797 C CA . LEU A 1 373 ? 4.516 7.421 -23.610 1.00 98.50 373 LEU A CA 1
ATOM 2798 C C . LEU A 1 373 ? 5.882 6.751 -23.814 1.00 98.50 373 LEU A C 1
ATOM 2800 O O . LEU A 1 373 ? 6.589 7.062 -24.764 1.00 98.50 373 LEU A O 1
ATOM 2804 N N . LYS A 1 374 ? 6.243 5.770 -22.983 1.00 98.50 374 LYS A N 1
ATOM 2805 C CA . LYS A 1 374 ? 7.531 5.060 -23.087 1.00 98.50 374 LYS A CA 1
ATOM 2806 C C . LYS A 1 374 ? 7.626 4.099 -24.273 1.00 98.50 374 LYS A C 1
ATOM 2808 O O . LYS A 1 374 ? 8.720 3.618 -24.562 1.00 98.50 374 LYS A O 1
ATOM 2813 N N . SER A 1 375 ? 6.516 3.787 -24.943 1.00 97.94 375 SER A N 1
ATOM 2814 C CA . SER A 1 375 ? 6.450 2.679 -25.903 1.00 97.94 375 SER A CA 1
ATOM 2815 C C . SER A 1 375 ? 7.437 2.823 -27.068 1.00 97.94 375 SER A C 1
ATOM 2817 O O . SER A 1 375 ? 8.071 1.841 -27.448 1.00 97.94 375 SER A O 1
ATOM 2819 N N . GLU A 1 376 ? 7.663 4.024 -27.601 1.00 98.50 376 GLU A N 1
ATOM 2820 C CA . GLU A 1 376 ? 8.667 4.227 -28.659 1.00 98.50 376 GLU A CA 1
ATOM 2821 C C . GLU A 1 376 ? 10.075 3.796 -28.208 1.00 98.50 376 GLU A C 1
ATOM 2823 O O . GLU A 1 376 ? 10.715 2.964 -28.851 1.00 98.50 376 GLU A O 1
ATOM 2828 N N . ALA A 1 377 ? 10.521 4.287 -27.050 1.00 98.19 377 ALA A N 1
ATOM 2829 C CA . ALA A 1 377 ? 11.843 3.990 -26.507 1.00 98.19 377 ALA A CA 1
ATOM 2830 C C . ALA A 1 377 ? 11.997 2.526 -26.061 1.00 98.19 377 ALA A C 1
ATOM 2832 O O . ALA A 1 377 ? 13.073 1.951 -26.208 1.00 98.19 377 ALA A O 1
ATOM 2833 N N . ILE A 1 378 ? 10.930 1.890 -25.559 1.00 97.94 378 ILE A N 1
ATOM 2834 C CA . ILE A 1 378 ? 10.947 0.446 -25.262 1.00 97.94 378 ILE A CA 1
ATOM 2835 C C . ILE A 1 378 ? 11.128 -0.357 -26.560 1.00 97.94 378 ILE A C 1
ATOM 2837 O O . ILE A 1 378 ? 11.889 -1.320 -26.581 1.00 97.94 378 ILE A O 1
ATOM 2841 N N . GLY A 1 379 ? 10.483 0.056 -27.658 1.00 97.75 379 GLY A N 1
ATOM 2842 C CA . GLY A 1 379 ? 10.704 -0.543 -28.978 1.00 97.75 379 GLY A CA 1
ATOM 2843 C C . GLY A 1 379 ? 12.156 -0.408 -29.442 1.00 97.75 379 GLY A C 1
ATOM 2844 O O . GLY A 1 379 ? 12.757 -1.376 -29.911 1.00 97.75 379 GLY A O 1
ATOM 2845 N N . TRP A 1 380 ? 12.751 0.768 -29.231 1.00 97.56 380 TRP A N 1
ATOM 2846 C CA . TRP A 1 380 ? 14.166 1.001 -29.518 1.00 97.56 380 TRP A CA 1
ATOM 2847 C C . TRP A 1 380 ? 15.099 0.127 -28.666 1.00 97.56 380 TRP A C 1
ATOM 2849 O O . TRP A 1 380 ? 16.076 -0.398 -29.193 1.00 97.56 380 TRP A O 1
ATOM 2859 N N . ALA A 1 381 ? 14.777 -0.103 -27.388 1.00 97.50 381 ALA A N 1
ATOM 2860 C CA . ALA A 1 381 ? 15.534 -1.001 -26.513 1.00 97.50 381 ALA A CA 1
ATOM 2861 C C . ALA A 1 381 ? 15.617 -2.429 -27.080 1.00 97.50 381 ALA A C 1
ATOM 2863 O O . ALA A 1 381 ? 16.697 -3.016 -27.097 1.00 97.50 381 ALA A O 1
ATOM 2864 N N . SER A 1 382 ? 14.497 -2.957 -27.598 1.00 96.56 382 SER A N 1
ATOM 2865 C CA . SER A 1 382 ? 14.471 -4.254 -28.289 1.00 96.56 382 SER A CA 1
ATOM 2866 C C . SER A 1 382 ? 15.344 -4.244 -29.545 1.00 96.56 382 SER A C 1
ATOM 2868 O O . SER A 1 382 ? 16.126 -5.166 -29.742 1.00 96.56 382 SER A O 1
ATOM 2870 N N . MET A 1 383 ? 15.227 -3.207 -30.384 1.00 97.75 383 MET A N 1
ATOM 2871 C CA . MET A 1 383 ? 16.004 -3.083 -31.627 1.00 97.75 383 MET A CA 1
ATOM 2872 C C . MET A 1 383 ? 17.515 -3.008 -31.365 1.00 97.75 383 MET A C 1
ATOM 2874 O O . MET A 1 383 ? 18.301 -3.582 -32.109 1.00 97.75 383 MET A O 1
ATOM 2878 N N . ALA A 1 384 ? 17.920 -2.288 -30.320 1.00 97.38 384 ALA A N 1
ATOM 2879 C CA . ALA A 1 384 ? 19.319 -2.093 -29.955 1.00 97.38 384 ALA A CA 1
ATOM 2880 C C . ALA A 1 384 ? 19.880 -3.203 -29.043 1.00 97.38 384 ALA A C 1
ATOM 2882 O O . ALA A 1 384 ? 21.043 -3.125 -28.654 1.00 97.38 384 ALA A O 1
ATOM 2883 N N . GLU A 1 385 ? 19.065 -4.200 -28.678 1.00 97.06 385 GLU A N 1
ATOM 2884 C CA . GLU A 1 385 ? 19.410 -5.272 -27.732 1.00 97.06 385 GLU A CA 1
ATOM 2885 C C . GLU A 1 385 ? 19.908 -4.748 -26.364 1.00 97.06 385 GLU A C 1
ATOM 2887 O O . GLU A 1 385 ? 20.787 -5.331 -25.726 1.00 97.06 385 GLU A O 1
ATOM 2892 N N . ILE A 1 386 ? 19.339 -3.632 -25.889 1.00 97.56 386 ILE A N 1
ATOM 2893 C CA . ILE A 1 386 ? 19.732 -2.980 -24.631 1.00 97.56 386 ILE A CA 1
ATOM 2894 C C . ILE A 1 386 ? 18.861 -3.502 -23.476 1.00 97.56 386 ILE A C 1
ATOM 2896 O O . ILE A 1 386 ? 17.637 -3.343 -23.515 1.00 97.56 386 ILE A O 1
ATOM 2900 N N . PRO A 1 387 ? 19.450 -4.082 -22.411 1.00 96.94 387 PRO A N 1
ATOM 2901 C CA . PRO A 1 387 ? 18.683 -4.616 -21.293 1.00 96.94 387 PRO A CA 1
ATOM 2902 C C . PRO A 1 387 ? 18.034 -3.492 -20.477 1.00 96.94 387 PRO A C 1
ATOM 2904 O O . PRO A 1 387 ? 18.710 -2.599 -19.967 1.00 96.94 387 PRO A O 1
ATOM 2907 N N . LEU A 1 388 ? 16.717 -3.548 -20.301 1.00 98.12 388 LEU A N 1
ATOM 2908 C CA . LEU A 1 388 ? 15.961 -2.565 -19.528 1.00 98.12 388 LEU A CA 1
ATOM 2909 C C . LEU A 1 388 ? 14.845 -3.257 -18.747 1.00 98.12 388 LEU A C 1
ATOM 2911 O O . LEU A 1 388 ? 14.041 -3.985 -19.326 1.00 98.12 388 LEU A O 1
ATOM 2915 N N . ILE A 1 389 ? 14.756 -2.982 -17.444 1.00 98.50 389 ILE A N 1
ATOM 2916 C CA . ILE A 1 389 ? 13.598 -3.377 -16.637 1.00 98.50 389 ILE A CA 1
ATOM 2917 C C . ILE A 1 389 ? 12.571 -2.246 -16.684 1.00 98.50 389 ILE A C 1
ATOM 2919 O O . ILE A 1 389 ? 12.879 -1.103 -16.336 1.00 98.50 389 ILE A O 1
ATOM 2923 N N . VAL A 1 390 ? 11.344 -2.569 -17.098 1.00 98.50 390 VAL A N 1
ATOM 2924 C CA . VAL A 1 390 ? 10.207 -1.640 -17.103 1.00 98.50 390 VAL A CA 1
ATOM 2925 C C . VAL A 1 390 ? 9.133 -2.162 -16.159 1.00 98.50 390 VAL A C 1
ATOM 2927 O O . VAL A 1 390 ? 8.459 -3.146 -16.452 1.00 98.50 390 VAL A O 1
ATOM 2930 N N . CYS A 1 391 ? 8.950 -1.492 -15.027 1.00 98.50 391 CYS A N 1
ATOM 2931 C CA . CYS A 1 391 ? 7.903 -1.832 -14.072 1.00 98.50 391 CYS A CA 1
ATOM 2932 C C . CYS A 1 391 ? 6.585 -1.150 -14.469 1.00 98.50 391 CYS A C 1
ATOM 2934 O O . CYS A 1 391 ? 6.469 0.074 -14.366 1.00 98.50 391 CYS A O 1
ATOM 2936 N N . ASN A 1 392 ? 5.592 -1.930 -14.904 1.00 98.12 392 ASN A N 1
ATOM 2937 C CA . ASN A 1 392 ? 4.228 -1.438 -15.107 1.00 98.12 392 ASN A CA 1
ATOM 2938 C C . ASN A 1 392 ? 3.361 -1.721 -13.870 1.00 98.12 392 ASN A C 1
ATOM 2940 O O . ASN A 1 392 ? 2.887 -2.842 -13.681 1.00 98.12 392 ASN A O 1
ATOM 2944 N N . ILE A 1 393 ? 3.152 -0.702 -13.036 1.00 97.81 393 ILE A N 1
ATOM 2945 C CA . ILE A 1 393 ? 2.278 -0.784 -11.864 1.00 97.81 393 ILE A CA 1
ATOM 2946 C C . ILE A 1 393 ? 0.861 -0.400 -12.297 1.00 97.81 393 ILE A C 1
ATOM 2948 O O . ILE A 1 393 ? 0.486 0.775 -12.292 1.00 97.81 393 ILE A O 1
ATOM 2952 N N . GLN A 1 394 ? 0.105 -1.408 -12.731 1.00 97.50 394 GLN A N 1
ATOM 2953 C CA . GLN A 1 394 ? -1.202 -1.236 -13.368 1.00 97.50 394 GLN A CA 1
ATOM 2954 C C . GLN A 1 394 ? -2.228 -0.581 -12.430 1.00 97.50 394 GLN A C 1
ATOM 2956 O O . GLN A 1 394 ? -2.272 -0.853 -11.227 1.00 97.50 394 GLN A O 1
ATOM 2961 N N . ARG A 1 395 ? -3.071 0.285 -13.000 1.00 95.19 395 ARG A N 1
ATOM 2962 C CA . ARG A 1 395 ? -4.170 0.992 -12.323 1.00 95.19 395 ARG A CA 1
ATOM 2963 C C . ARG A 1 395 ? -5.368 1.111 -13.267 1.00 95.19 395 ARG A C 1
ATOM 2965 O O . ARG A 1 395 ? -5.216 0.871 -14.460 1.00 95.19 395 ARG A O 1
ATOM 2972 N N . GLY A 1 396 ? -6.524 1.530 -12.755 1.00 95.31 396 GLY A N 1
ATOM 2973 C CA . GLY A 1 396 ? -7.744 1.657 -13.556 1.00 95.31 396 GLY A CA 1
ATOM 2974 C C . GLY A 1 396 ? -7.588 2.589 -14.758 1.00 95.31 396 GLY A C 1
ATOM 2975 O O . GLY A 1 396 ? -7.127 3.723 -14.602 1.00 95.31 396 GLY A O 1
ATOM 2976 N N . GLY A 1 397 ? -7.990 2.115 -15.937 1.00 94.44 397 GLY A N 1
ATOM 2977 C CA . GLY A 1 397 ? -7.948 2.834 -17.216 1.00 94.44 397 GLY A CA 1
ATOM 2978 C C . GLY A 1 397 ? -9.351 3.107 -17.786 1.00 94.44 397 GLY A C 1
ATOM 2979 O O . GLY A 1 397 ? -10.341 2.942 -17.074 1.00 94.44 397 GLY A O 1
ATOM 2980 N N . PRO A 1 398 ? -9.477 3.528 -19.065 1.00 96.00 398 PRO A N 1
ATOM 2981 C CA . PRO A 1 398 ? -8.428 4.025 -19.964 1.00 96.00 398 PRO A CA 1
ATOM 2982 C C . PRO A 1 398 ? -8.069 5.500 -19.691 1.00 96.00 398 PRO A C 1
ATOM 2984 O O . PRO A 1 398 ? -8.742 6.193 -18.925 1.00 96.00 398 PRO A O 1
ATOM 2987 N N . SER A 1 399 ? -7.042 6.019 -20.381 1.00 95.94 399 SER A N 1
ATOM 2988 C CA . SER A 1 399 ? -6.548 7.397 -20.203 1.00 95.94 399 SER A CA 1
ATOM 2989 C C . SER A 1 399 ? -6.165 7.655 -18.734 1.00 95.94 399 SER A C 1
ATOM 2991 O O . SER A 1 399 ? -5.512 6.812 -18.125 1.00 95.94 399 SER A O 1
ATOM 2993 N N . THR A 1 400 ? -6.554 8.783 -18.132 1.00 93.94 400 THR A N 1
ATOM 2994 C CA . THR A 1 400 ? -6.350 9.033 -16.694 1.00 93.94 400 THR A CA 1
ATOM 2995 C C . THR A 1 400 ? -6.956 7.926 -15.826 1.00 93.94 400 THR A C 1
ATOM 2997 O O . THR A 1 400 ? -6.334 7.537 -14.834 1.00 93.94 400 THR A O 1
ATOM 3000 N N . GLY A 1 401 ? -8.134 7.432 -16.227 1.00 94.19 401 GLY A N 1
ATOM 3001 C CA . GLY A 1 401 ? -8.867 6.344 -15.589 1.00 94.19 401 GLY A CA 1
ATOM 3002 C C . GLY A 1 401 ? -9.171 6.591 -14.112 1.00 94.19 401 GLY A C 1
ATOM 3003 O O . GLY A 1 401 ? -9.659 7.658 -13.737 1.00 94.19 401 GLY A O 1
ATOM 3004 N N . LEU A 1 402 ? -8.873 5.592 -13.281 1.00 91.75 402 LEU A N 1
ATOM 3005 C CA . LEU A 1 402 ? -9.079 5.586 -11.833 1.00 91.75 402 LEU A CA 1
ATOM 3006 C C . LEU A 1 402 ? -7.718 5.412 -11.130 1.00 91.75 402 LEU A C 1
ATOM 3008 O O . LEU A 1 402 ? -7.340 4.287 -10.803 1.00 91.75 402 LEU A O 1
ATOM 3012 N N . PRO A 1 403 ? -6.961 6.500 -10.879 1.00 88.94 403 PRO A N 1
ATOM 3013 C CA . PRO A 1 403 ? -5.565 6.421 -10.440 1.00 88.94 403 PRO A CA 1
ATOM 3014 C C . PRO A 1 403 ? -5.311 5.672 -9.129 1.00 88.94 403 PRO A C 1
ATOM 3016 O O . PRO A 1 403 ? -4.192 5.216 -8.903 1.00 88.94 403 PRO A O 1
ATOM 3019 N N . THR A 1 404 ? -6.317 5.599 -8.256 1.00 87.94 404 THR A N 1
ATOM 3020 C CA . THR A 1 404 ? -6.249 4.939 -6.945 1.00 87.94 404 THR A CA 1
ATOM 3021 C C . THR A 1 404 ? -6.925 3.569 -6.922 1.00 87.94 404 THR A C 1
ATOM 3023 O O . THR A 1 404 ? -6.872 2.900 -5.893 1.00 87.94 404 THR A O 1
ATOM 3026 N N . ASN A 1 405 ? -7.526 3.136 -8.037 1.00 88.19 405 ASN A N 1
ATOM 3027 C CA . ASN A 1 405 ? -8.132 1.814 -8.162 1.00 88.19 405 ASN A CA 1
ATOM 3028 C C . ASN A 1 405 ? -7.245 0.890 -8.993 1.00 88.19 405 ASN A C 1
ATOM 3030 O O . ASN A 1 405 ? -6.512 1.319 -9.887 1.00 88.19 405 ASN A O 1
ATOM 3034 N N . VAL A 1 406 ? -7.340 -0.398 -8.687 1.00 90.19 406 VAL A N 1
ATOM 3035 C CA . VAL A 1 406 ? -6.567 -1.451 -9.342 1.00 90.19 406 VAL A CA 1
ATOM 3036 C C . VAL A 1 406 ? -7.325 -2.003 -10.543 1.00 90.19 406 VAL A C 1
ATOM 3038 O O . VAL A 1 406 ? -8.539 -2.189 -10.493 1.00 90.19 406 VAL A O 1
ATOM 3041 N N . GLU A 1 407 ? -6.599 -2.302 -11.612 1.00 93.75 407 GLU A N 1
ATOM 3042 C CA . GLU A 1 407 ? -7.118 -2.989 -12.793 1.00 93.75 407 GLU A CA 1
ATOM 3043 C C . GLU A 1 407 ? -5.962 -3.730 -13.479 1.00 93.75 407 GLU A C 1
ATOM 3045 O O . GLU A 1 407 ? -4.805 -3.353 -13.313 1.00 93.75 407 GLU A O 1
ATOM 3050 N N . GLN A 1 408 ? -6.261 -4.802 -14.213 1.00 96.44 408 GLN A N 1
ATOM 3051 C CA . GLN A 1 408 ? -5.277 -5.623 -14.933 1.00 96.44 408 GLN A CA 1
ATOM 3052 C C . GLN A 1 408 ? -5.466 -5.490 -16.454 1.00 96.44 408 GLN A C 1
ATOM 3054 O O . GLN A 1 408 ? -5.548 -6.486 -17.174 1.00 96.44 408 GLN A O 1
ATOM 3059 N N . SER A 1 409 ? -5.630 -4.260 -16.943 1.00 96.88 409 SER A N 1
ATOM 3060 C CA . SER A 1 409 ? -6.001 -3.977 -18.336 1.00 96.88 409 SER A CA 1
ATOM 3061 C C . SER A 1 409 ? -4.838 -3.581 -19.248 1.00 96.88 409 SER A C 1
ATOM 3063 O O . SER A 1 409 ? -5.052 -3.395 -20.447 1.00 96.88 409 SER A O 1
ATOM 3065 N N . ASP A 1 410 ? -3.599 -3.568 -18.749 1.00 97.62 410 ASP A N 1
ATOM 3066 C CA . ASP A 1 410 ? -2.429 -3.180 -19.548 1.00 97.62 410 ASP A CA 1
ATOM 3067 C C . ASP A 1 410 ? -1.710 -4.380 -20.201 1.00 97.62 410 ASP A C 1
ATOM 3069 O O . ASP A 1 410 ? -0.666 -4.207 -20.830 1.00 97.62 410 ASP A O 1
ATOM 3073 N N . LEU A 1 411 ? -2.233 -5.612 -20.096 1.00 97.19 411 LEU A N 1
ATOM 3074 C CA . LEU A 1 411 ? -1.560 -6.815 -20.623 1.00 97.19 411 LEU A CA 1
ATOM 3075 C C . LEU A 1 411 ? -1.227 -6.695 -22.119 1.00 97.19 411 LEU A C 1
ATOM 3077 O O . LEU A 1 411 ? -0.094 -6.932 -22.534 1.00 97.19 411 LEU A O 1
ATOM 3081 N N . HIS A 1 412 ? -2.202 -6.298 -22.939 1.00 96.56 412 HIS A N 1
ATOM 3082 C CA . HIS A 1 412 ? -1.979 -6.136 -24.378 1.00 96.56 412 HIS A CA 1
ATOM 3083 C C . HIS A 1 412 ? -1.020 -4.986 -24.688 1.00 96.56 412 HIS A C 1
ATOM 3085 O O . HIS A 1 412 ? -0.244 -5.090 -25.631 1.00 96.56 412 HIS A O 1
ATOM 3091 N N . GLN A 1 413 ? -1.030 -3.919 -23.890 1.00 96.38 413 GLN A N 1
ATOM 3092 C CA . GLN A 1 413 ? -0.079 -2.820 -24.034 1.00 96.38 413 GLN A CA 1
ATOM 3093 C C . GLN A 1 413 ? 1.350 -3.270 -23.692 1.00 96.38 413 GLN A C 1
ATOM 3095 O O . GLN A 1 413 ? 2.296 -2.908 -24.388 1.00 96.38 413 GLN A O 1
ATOM 3100 N N . ALA A 1 414 ? 1.525 -4.095 -22.659 1.00 96.62 414 ALA A N 1
ATOM 3101 C CA . ALA A 1 414 ? 2.830 -4.630 -22.288 1.00 96.62 414 ALA A CA 1
ATOM 3102 C C . ALA A 1 414 ? 3.426 -5.507 -23.406 1.00 96.62 414 ALA A C 1
ATOM 3104 O O . ALA A 1 414 ? 4.609 -5.366 -23.728 1.00 96.62 414 ALA A O 1
ATOM 3105 N N . ILE A 1 415 ? 2.598 -6.358 -24.029 1.00 96.06 415 ILE A N 1
ATOM 3106 C CA . ILE A 1 415 ? 3.017 -7.297 -25.083 1.00 96.06 415 ILE A CA 1
ATOM 3107 C C . ILE A 1 415 ? 3.171 -6.599 -26.445 1.00 96.06 415 ILE A C 1
ATOM 3109 O O . ILE A 1 415 ? 4.181 -6.791 -27.114 1.00 96.06 415 ILE A O 1
ATOM 3113 N N . TYR A 1 416 ? 2.192 -5.786 -26.853 1.00 95.88 416 TYR A N 1
ATOM 3114 C CA . TYR A 1 416 ? 2.051 -5.263 -28.223 1.00 95.88 416 TYR A CA 1
ATOM 3115 C C . TYR A 1 416 ? 2.154 -3.733 -28.324 1.00 95.88 416 TYR A C 1
ATOM 3117 O O . TYR A 1 416 ? 1.790 -3.155 -29.343 1.00 95.88 416 TYR A O 1
ATOM 3125 N N . GLY A 1 417 ? 2.607 -3.045 -27.273 1.00 94.12 417 GLY A N 1
ATOM 3126 C CA . GLY A 1 417 ? 2.527 -1.581 -27.183 1.00 94.12 417 GLY A CA 1
ATOM 3127 C C . GLY A 1 417 ? 3.409 -0.789 -28.152 1.00 94.12 417 GLY A C 1
ATOM 3128 O O . GLY A 1 417 ? 3.230 0.420 -28.259 1.00 94.12 417 GLY A O 1
ATOM 3129 N N . SER A 1 418 ? 4.345 -1.427 -28.860 1.00 94.50 418 SER A N 1
ATOM 3130 C CA . SER A 1 418 ? 5.241 -0.739 -29.802 1.00 94.50 418 SER A CA 1
ATOM 3131 C C . SER A 1 418 ? 4.995 -1.118 -31.246 1.00 94.50 418 SER A C 1
ATOM 3133 O O . SER A 1 418 ? 4.462 -2.178 -31.554 1.00 94.50 418 SER A O 1
ATOM 3135 N N . HIS A 1 419 ? 5.408 -0.218 -32.134 1.00 95.88 419 HIS A N 1
ATOM 3136 C CA . HIS A 1 419 ? 5.350 -0.427 -33.570 1.00 95.88 419 HIS A CA 1
ATOM 3137 C C . HIS A 1 419 ? 6.369 -1.485 -34.025 1.00 95.88 419 HIS A C 1
ATOM 3139 O O . HIS A 1 419 ? 7.470 -1.574 -33.480 1.00 95.88 419 HIS A O 1
ATOM 3145 N N . GLY A 1 420 ? 6.008 -2.236 -35.070 1.00 95.75 420 GLY A N 1
ATOM 3146 C CA . GLY A 1 420 ? 6.826 -3.324 -35.610 1.00 95.75 420 GLY A CA 1
ATOM 3147 C C . GLY A 1 420 ? 6.890 -4.557 -34.701 1.00 95.75 420 GLY A C 1
ATOM 3148 O O . GLY A 1 420 ? 6.250 -4.620 -33.653 1.00 95.75 420 GLY A O 1
ATOM 3149 N N . ASP A 1 421 ? 7.682 -5.546 -35.111 1.00 95.06 421 ASP A N 1
ATOM 3150 C CA . ASP A 1 421 ? 7.903 -6.772 -34.342 1.00 95.06 421 ASP A CA 1
ATOM 3151 C C . ASP A 1 421 ? 8.951 -6.525 -33.242 1.00 95.06 421 ASP A C 1
ATOM 3153 O O . ASP A 1 421 ? 10.153 -6.691 -33.444 1.00 95.06 421 ASP A O 1
ATOM 3157 N N . SER A 1 422 ? 8.492 -6.087 -32.067 1.00 94.31 422 SER A N 1
ATOM 3158 C CA . SER A 1 422 ? 9.324 -5.767 -30.895 1.00 94.31 422 SER A CA 1
ATOM 3159 C C . SER A 1 422 ? 9.075 -6.789 -29.772 1.00 94.31 422 SER A C 1
ATOM 3161 O O . SER A 1 422 ? 8.235 -6.551 -28.900 1.00 94.31 422 SER A O 1
ATOM 3163 N N . PRO A 1 423 ? 9.762 -7.951 -29.779 1.00 90.38 423 PRO A N 1
ATOM 3164 C CA . PRO A 1 423 ? 9.548 -8.993 -28.779 1.00 90.38 423 PRO A CA 1
ATOM 3165 C C . PRO A 1 423 ? 10.013 -8.548 -27.389 1.00 90.38 423 PRO A C 1
ATOM 3167 O O . PRO A 1 423 ? 10.985 -7.800 -27.240 1.00 90.38 423 PRO A O 1
ATOM 3170 N N . ARG A 1 424 ? 9.307 -9.030 -26.359 1.00 92.62 424 ARG A N 1
ATOM 3171 C CA . ARG A 1 424 ? 9.521 -8.684 -24.947 1.00 92.62 424 ARG A CA 1
ATOM 3172 C C . ARG A 1 424 ? 9.280 -9.882 -24.053 1.00 92.62 424 ARG A C 1
ATOM 3174 O O . ARG A 1 424 ? 8.406 -10.702 -24.326 1.00 92.62 424 ARG A O 1
ATOM 3181 N N . VAL A 1 425 ? 9.997 -9.915 -22.938 1.00 96.81 425 VAL A N 1
ATOM 3182 C CA . VAL A 1 425 ? 9.650 -10.776 -21.808 1.00 96.81 425 VAL A CA 1
ATOM 3183 C C . VAL A 1 425 ? 8.692 -9.998 -20.913 1.00 96.81 425 VAL A C 1
ATOM 3185 O O . VAL A 1 425 ? 9.022 -8.906 -20.456 1.00 96.81 425 VAL A O 1
ATOM 3188 N N . VAL A 1 426 ? 7.502 -10.551 -20.682 1.00 97.44 426 VAL A N 1
ATOM 3189 C CA . VAL A 1 426 ? 6.474 -9.953 -19.821 1.00 97.44 426 VAL A CA 1
ATOM 3190 C C . VAL A 1 426 ? 6.215 -10.899 -18.656 1.00 97.44 426 VAL A C 1
ATOM 3192 O O . VAL A 1 426 ? 5.879 -12.063 -18.864 1.00 97.44 426 VAL A O 1
ATOM 3195 N N . LEU A 1 427 ? 6.382 -10.390 -17.436 1.00 97.12 427 LEU A N 1
ATOM 3196 C CA . LEU A 1 427 ? 6.123 -11.102 -16.186 1.00 97.12 427 LEU A CA 1
ATOM 3197 C C . LEU A 1 427 ? 5.010 -10.383 -15.420 1.00 97.12 427 LEU A C 1
ATOM 3199 O O . LEU A 1 427 ? 4.882 -9.161 -15.509 1.00 97.12 427 LEU A O 1
ATOM 3203 N N . ALA A 1 428 ? 4.223 -11.138 -14.659 1.00 97.00 428 ALA A N 1
ATOM 3204 C CA . ALA A 1 428 ? 3.191 -10.602 -13.782 1.00 97.00 428 ALA A CA 1
ATOM 3205 C C . ALA A 1 428 ? 3.308 -11.268 -12.409 1.00 97.00 428 ALA A C 1
ATOM 3207 O O . ALA A 1 428 ? 3.122 -12.478 -12.293 1.00 97.00 428 ALA A O 1
ATOM 3208 N N . ALA A 1 429 ? 3.624 -10.474 -11.389 1.00 95.31 429 ALA A N 1
ATOM 3209 C CA . ALA A 1 429 ? 3.617 -10.927 -10.006 1.00 95.31 429 ALA A CA 1
ATOM 3210 C C . ALA A 1 429 ? 2.168 -11.140 -9.546 1.00 95.31 429 ALA A C 1
ATOM 3212 O O . ALA A 1 429 ? 1.328 -10.250 -9.707 1.00 95.31 429 ALA A O 1
ATOM 3213 N N . ALA A 1 430 ? 1.872 -12.309 -8.977 1.00 91.25 430 ALA A N 1
ATOM 3214 C CA . ALA A 1 430 ? 0.639 -12.527 -8.220 1.00 91.25 430 ALA A CA 1
ATOM 3215 C C . ALA A 1 430 ? 0.857 -12.154 -6.748 1.00 91.25 430 ALA A C 1
ATOM 3217 O O . ALA A 1 430 ? -0.049 -11.649 -6.097 1.00 91.25 430 ALA A O 1
ATOM 3218 N N . SER A 1 431 ? 2.083 -12.428 -6.300 1.00 89.50 431 SER A N 1
ATOM 3219 C CA . SER A 1 431 ? 2.784 -12.232 -5.038 1.00 89.50 431 SER A CA 1
ATOM 3220 C C . SER A 1 431 ? 3.052 -10.823 -4.504 1.00 89.50 431 SER A C 1
ATOM 3222 O O . SER A 1 431 ? 3.151 -9.900 -5.295 1.00 89.50 431 SER A O 1
ATOM 3224 N N . VAL A 1 432 ? 3.418 -10.673 -3.226 1.00 90.81 432 VAL A N 1
ATOM 3225 C CA . VAL A 1 432 ? 4.527 -9.755 -2.853 1.00 90.81 432 VAL A CA 1
ATOM 3226 C C . VAL A 1 432 ? 5.825 -10.497 -2.733 1.00 90.81 432 VAL A C 1
ATOM 3228 O O . VAL A 1 432 ? 6.864 -9.909 -2.998 1.00 90.81 432 VAL A O 1
ATOM 3231 N N . GLU A 1 433 ? 5.761 -11.787 -2.410 1.00 90.50 433 GLU A N 1
ATOM 3232 C CA . GLU A 1 433 ? 6.905 -12.662 -2.586 1.00 90.50 433 GLU A CA 1
ATOM 3233 C C . GLU A 1 433 ? 7.317 -12.693 -4.062 1.00 90.50 433 GLU A C 1
ATOM 3235 O O . GLU A 1 433 ? 8.478 -12.443 -4.333 1.00 90.50 433 GLU A O 1
ATOM 3240 N N . ASP A 1 434 ? 6.380 -12.820 -5.013 1.00 94.56 434 ASP A N 1
ATOM 3241 C CA . ASP A 1 434 ? 6.703 -12.726 -6.454 1.00 94.56 434 ASP A CA 1
ATOM 3242 C C . ASP A 1 434 ? 7.178 -11.329 -6.896 1.00 94.56 434 ASP A C 1
ATOM 3244 O O . ASP A 1 434 ? 7.763 -11.197 -7.970 1.00 94.56 434 ASP A O 1
ATOM 3248 N N . CYS A 1 435 ? 6.861 -10.266 -6.141 1.00 96.44 435 CYS A N 1
ATOM 3249 C CA . CYS A 1 435 ? 7.367 -8.927 -6.455 1.00 96.44 435 CYS A CA 1
ATOM 3250 C C . CYS A 1 435 ? 8.863 -8.798 -6.146 1.00 96.44 435 CYS A C 1
ATOM 3252 O O . CYS A 1 435 ? 9.515 -7.960 -6.768 1.00 96.44 435 CYS A O 1
ATOM 3254 N N . PHE A 1 436 ? 9.371 -9.551 -5.166 1.00 95.50 436 PHE A N 1
ATOM 3255 C CA . PHE A 1 436 ? 10.776 -9.561 -4.760 1.00 95.50 436 PHE A CA 1
ATOM 3256 C C . PHE A 1 436 ? 11.597 -10.494 -5.649 1.00 95.50 436 PHE A C 1
ATOM 3258 O O . PHE A 1 436 ? 12.667 -10.033 -6.115 1.00 95.50 436 PHE A O 1
#